Protein AF-A0A098R1B0-F1 (afdb_monomer)

Solvent-accessible surface area (backbone atoms only — not comparable to full-atom values): 20454 Å² total; per-residue (Å²): 141,87,74,76,68,66,63,55,57,56,54,53,56,57,60,60,58,73,46,72,82,73,67,65,95,72,74,84,66,54,70,60,39,31,25,30,42,32,34,64,26,93,40,43,32,35,37,43,64,43,78,45,51,77,66,55,51,52,47,37,64,74,31,40,67,59,41,31,53,52,48,62,72,42,50,93,74,38,44,79,34,52,50,70,36,68,42,71,72,42,69,28,25,52,51,33,24,33,40,44,33,35,37,54,47,84,87,47,95,26,28,41,40,37,42,33,56,42,64,44,73,50,49,80,40,75,43,83,42,64,51,82,60,47,76,67,51,79,54,96,70,40,40,49,66,36,70,68,35,59,41,73,63,82,81,66,73,86,75,64,68,34,57,60,65,63,65,69,72,38,80,82,49,52,71,48,75,45,56,90,59,57,80,46,34,43,38,38,41,97,92,47,76,44,78,54,52,77,88,75,44,89,52,65,84,37,52,27,49,48,47,40,46,34,37,47,41,33,58,94,60,29,37,35,39,34,43,26,23,97,36,53,46,36,65,24,25,27,44,36,40,30,34,28,53,53,57,73,93,52,100,75,79,71,68,34,58,32,32,36,40,40,56,32,72,54,59,45,42,62,22,33,34,30,51,37,48,42,64,74,41,102,86,35,62,68,71,55,49,76,48,66,67,97,76,69,72,80,68,84,58,58,90,84,43,56,88,42,57,43,82,38,41,38,34,12,28,36,58,38,33,40,24,32,41,34,42,33,65,63,43,46,78,74,42,64,78,40,83,79,15,47,58,6,26,32,40,38,32,25,36,40,46,58,97,71,37,35,40,34,37,31,51,52,73,44,52,37,45,58,49,61,60,56,41,112

Radius of gyration: 25.14 Å; Cα contacts (8 Å, |Δi|>4): 801; chains: 1; bounding box: 82×40×67 Å

Organism: NCBI:txid1480694

pLDDT: mean 76.35, std 18.89, range [26.97, 95.56]

Secondary structure (DSSP, 8-state):
---SHHHHHHHHHHHHHTTTTT---S----EEEEEEEEE-SSS-EEEEEEE--HHHHHHHHH-HHHHHHHHHHHGGGPEEE-TT-EEEEEEEESS-EEEEEEE--TTSSSBPEEEEEE-TT-TT-EEEES-GGGGT--STT--EE-----B-PSSPPPP-SS-HHHHHH-TTSEEEEPPSS-SEEEEEETTEEEEE-TTT-SSTTSTT-SEEEEEEEE-SSEEEEEEEESS---TTEEEEEEEESS--SSSS----SEEEEEE-SSSEEEEEEEEGGGGTSTT-S-GGGG---TT-PPP---TT-TTSPEEEEEEEE-SSEEEEEEEHHHHHHTTTTSGGGGG-EEEEEEEEEETTEEEEEEEEEEEHHHHHHTT-

Structure (mmCIF, N/CA/C/O backbone):
data_AF-A0A098R1B0-F1
#
_entry.id   AF-A0A098R1B0-F1
#
loop_
_atom_site.group_PDB
_atom_site.id
_atom_site.type_symbol
_atom_site.label_atom_id
_atom_site.label_alt_id
_atom_site.label_comp_id
_atom_site.label_asym_id
_atom_site.label_entity_id
_atom_site.label_seq_id
_atom_site.pdbx_PDB_ins_code
_atom_site.Cartn_x
_atom_site.Cartn_y
_atom_site.Cartn_z
_atom_site.occupancy
_atom_site.B_iso_or_equiv
_atom_site.auth_seq_id
_atom_site.auth_comp_id
_atom_site.auth_asym_id
_atom_site.auth_atom_id
_atom_site.pdbx_PDB_model_num
ATOM 1 N N . MET A 1 1 ? 53.589 -7.990 -0.035 1.00 46.50 1 MET A N 1
ATOM 2 C CA . MET A 1 1 ? 52.518 -8.996 0.117 1.00 46.50 1 MET A CA 1
ATOM 3 C C . MET A 1 1 ? 51.223 -8.213 0.281 1.00 46.50 1 MET A C 1
ATOM 5 O O . MET A 1 1 ? 50.800 -7.973 1.396 1.00 46.50 1 MET A O 1
ATOM 9 N N . ASP A 1 2 ? 50.854 -7.403 -0.709 1.00 48.25 2 ASP A N 1
ATOM 10 C CA . ASP A 1 2 ? 50.193 -7.719 -1.998 1.00 48.25 2 ASP A CA 1
ATOM 11 C C . ASP A 1 2 ? 48.686 -7.967 -1.861 1.00 48.25 2 ASP A C 1
ATOM 13 O O . ASP A 1 2 ? 48.189 -9.030 -2.199 1.00 48.25 2 ASP A O 1
ATOM 17 N N . ASP A 1 3 ? 47.969 -6.927 -1.419 1.00 48.44 3 ASP A N 1
ATOM 18 C CA . ASP A 1 3 ? 46.499 -6.840 -1.478 1.00 48.44 3 ASP A CA 1
ATOM 19 C C . ASP A 1 3 ? 45.990 -5.597 -2.246 1.00 48.44 3 ASP A C 1
ATOM 21 O O . ASP A 1 3 ? 44.791 -5.348 -2.345 1.00 48.44 3 ASP A O 1
ATOM 25 N N . SER A 1 4 ? 46.874 -4.809 -2.877 1.00 41.72 4 SER A N 1
ATOM 26 C CA . SER A 1 4 ? 46.466 -3.589 -3.606 1.00 41.72 4 SER A CA 1
ATOM 27 C C . SER A 1 4 ? 46.042 -3.827 -5.068 1.00 41.72 4 SER A C 1
ATOM 29 O O . SER A 1 4 ? 45.578 -2.902 -5.741 1.00 41.72 4 SER A O 1
ATOM 31 N N . ASN A 1 5 ? 46.138 -5.068 -5.563 1.00 48.34 5 ASN A N 1
ATOM 32 C CA . ASN A 1 5 ? 45.816 -5.424 -6.952 1.00 48.34 5 ASN A CA 1
ATOM 33 C C . ASN A 1 5 ? 44.354 -5.863 -7.171 1.00 48.34 5 ASN A C 1
ATOM 35 O O . ASN A 1 5 ? 43.869 -5.813 -8.303 1.00 48.34 5 ASN A O 1
ATOM 39 N N . GLY A 1 6 ? 43.619 -6.239 -6.116 1.00 43.69 6 GLY A N 1
ATOM 40 C CA . GLY A 1 6 ? 42.220 -6.678 -6.232 1.00 43.69 6 GLY A CA 1
ATOM 41 C C . GLY A 1 6 ? 41.233 -5.534 -6.494 1.00 43.69 6 GLY A C 1
ATOM 42 O O . GLY A 1 6 ? 40.312 -5.663 -7.301 1.00 43.69 6 GLY A O 1
ATOM 43 N N . MET A 1 7 ? 41.463 -4.375 -5.872 1.00 40.09 7 MET A N 1
ATOM 44 C CA . MET A 1 7 ? 40.545 -3.230 -5.931 1.00 40.09 7 MET A CA 1
ATOM 45 C C . MET A 1 7 ? 40.682 -2.424 -7.235 1.00 40.09 7 MET A C 1
ATOM 47 O O . MET A 1 7 ? 39.690 -1.918 -7.760 1.00 40.09 7 MET A O 1
ATOM 51 N N . LYS A 1 8 ? 41.879 -2.396 -7.843 1.00 41.94 8 LYS A N 1
ATOM 52 C CA . LYS A 1 8 ? 42.108 -1.744 -9.147 1.00 41.94 8 LYS A CA 1
ATOM 53 C C . LYS A 1 8 ? 41.456 -2.485 -10.321 1.00 41.94 8 LYS A C 1
ATOM 55 O O . LYS A 1 8 ? 40.978 -1.831 -11.242 1.00 41.94 8 LYS A O 1
ATOM 60 N N . ARG A 1 9 ? 41.347 -3.821 -10.273 1.00 46.09 9 ARG A N 1
ATOM 61 C CA . ARG A 1 9 ? 40.687 -4.610 -11.337 1.00 46.09 9 ARG A CA 1
ATOM 62 C C . ARG A 1 9 ? 39.160 -4.474 -11.350 1.00 46.09 9 ARG A C 1
ATOM 64 O O . ARG A 1 9 ? 38.565 -4.524 -12.425 1.00 46.09 9 ARG A O 1
ATOM 71 N N . ARG A 1 10 ? 38.527 -4.254 -10.189 1.00 46.12 10 ARG A N 1
ATOM 72 C CA . ARG A 1 10 ? 37.074 -4.009 -10.110 1.00 46.12 10 ARG A CA 1
ATOM 73 C C . ARG A 1 10 ? 36.692 -2.597 -10.563 1.00 46.12 10 ARG A C 1
ATOM 75 O O . ARG A 1 10 ? 35.727 -2.464 -11.305 1.00 46.12 10 ARG A O 1
ATOM 82 N N . LEU A 1 11 ? 37.493 -1.575 -10.241 1.00 41.06 11 LEU A N 1
ATOM 83 C CA . LEU A 1 11 ? 37.282 -0.221 -10.777 1.00 41.06 11 LEU A CA 1
ATOM 84 C C . LEU A 1 11 ? 37.583 -0.114 -12.281 1.00 41.06 11 LEU A C 1
ATOM 86 O O . LEU A 1 11 ? 36.863 0.576 -12.994 1.00 41.06 11 LEU A O 1
ATOM 90 N N . GLN A 1 12 ? 38.584 -0.835 -12.799 1.00 43.34 12 GLN A N 1
ATOM 91 C CA . GLN A 1 12 ? 38.848 -0.845 -14.243 1.00 43.34 12 GLN A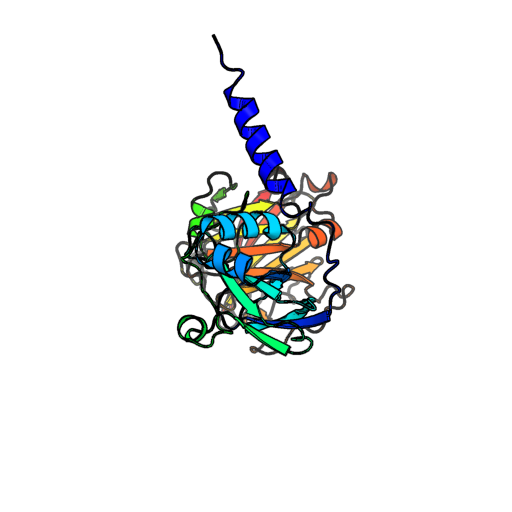 CA 1
ATOM 92 C C . GLN A 1 12 ? 37.757 -1.557 -15.054 1.00 43.34 12 GLN A C 1
ATOM 94 O O . GLN A 1 12 ? 37.503 -1.137 -16.175 1.00 43.34 12 GLN A O 1
ATOM 99 N N . SER A 1 13 ? 37.072 -2.567 -14.502 1.00 43.34 13 SER A N 1
ATOM 100 C CA . SER A 1 13 ? 35.957 -3.232 -15.204 1.00 43.34 13 SER A CA 1
ATOM 101 C C . SER A 1 13 ? 34.675 -2.387 -15.225 1.00 43.34 13 SER A C 1
ATOM 103 O O . SER A 1 13 ? 33.940 -2.435 -16.206 1.00 43.34 13 SER A O 1
ATOM 105 N N . LEU A 1 14 ? 34.437 -1.560 -14.200 1.00 38.31 14 LEU A N 1
ATOM 106 C CA . LEU A 1 14 ? 33.304 -0.625 -14.157 1.00 38.31 14 LEU A CA 1
ATOM 107 C C . LEU A 1 14 ? 33.510 0.598 -15.069 1.00 38.31 14 LEU A C 1
ATOM 109 O O . LEU A 1 14 ? 32.567 1.039 -15.718 1.00 38.31 14 LEU A O 1
ATOM 113 N N . CYS A 1 15 ? 34.741 1.100 -15.208 1.00 37.06 15 CYS A N 1
ATOM 114 C CA . CYS A 1 15 ? 35.025 2.209 -16.127 1.00 37.06 15 CYS A CA 1
ATOM 115 C C . CYS A 1 15 ? 35.141 1.790 -17.605 1.00 37.06 15 CYS A C 1
ATOM 117 O O . CYS A 1 15 ? 35.000 2.648 -18.471 1.00 37.06 15 CYS A O 1
ATOM 119 N N . PHE A 1 16 ? 35.383 0.510 -17.919 1.00 41.00 16 PHE A N 1
ATOM 120 C CA . PHE A 1 16 ? 35.492 0.058 -19.317 1.00 41.00 16 PHE A CA 1
ATOM 121 C C . PHE A 1 16 ? 34.144 -0.266 -19.977 1.00 41.00 16 PHE A C 1
ATOM 123 O O . PHE A 1 16 ? 34.053 -0.203 -21.199 1.00 41.00 16 PHE A O 1
ATOM 130 N N . PHE A 1 17 ? 33.098 -0.577 -19.202 1.00 43.22 17 PHE A N 1
ATOM 131 C CA . PHE A 1 17 ? 31.771 -0.882 -19.755 1.00 43.22 17 PHE A CA 1
ATOM 132 C C . PHE A 1 17 ? 30.839 0.336 -19.817 1.00 43.22 17 PHE A C 1
ATOM 134 O O . PHE A 1 17 ? 30.117 0.483 -20.798 1.00 43.22 17 PHE A O 1
ATOM 141 N N . GLY A 1 18 ? 30.939 1.274 -18.866 1.00 37.72 18 GLY A N 1
ATOM 142 C CA . GLY A 1 18 ? 30.159 2.524 -18.887 1.00 37.72 18 GLY A CA 1
ATOM 143 C C . GLY A 1 18 ? 30.570 3.527 -19.975 1.00 37.72 18 GLY A C 1
ATOM 144 O O . GLY A 1 18 ? 29.926 4.558 -20.140 1.00 37.72 18 GLY A O 1
ATOM 145 N N . LEU A 1 19 ? 31.639 3.248 -20.729 1.00 39.84 19 LEU A N 1
ATOM 146 C CA . LEU A 1 19 ? 32.143 4.140 -21.779 1.00 39.84 19 LEU A CA 1
ATOM 147 C C . LEU A 1 19 ? 31.880 3.634 -23.205 1.00 39.84 19 LEU A C 1
ATOM 149 O O . LEU A 1 19 ? 32.156 4.356 -24.159 1.00 39.84 19 LEU A O 1
ATOM 153 N N . LEU A 1 20 ? 31.325 2.428 -23.371 1.00 42.78 20 LEU A N 1
ATOM 154 C CA . LEU A 1 20 ? 31.113 1.827 -24.694 1.00 42.78 20 LEU A CA 1
ATOM 155 C C . LEU A 1 20 ? 29.724 2.107 -25.296 1.00 42.78 20 LEU A C 1
ATOM 157 O O . LEU A 1 20 ? 2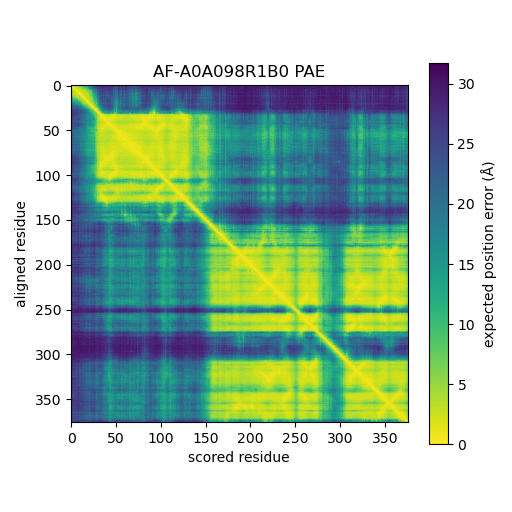9.536 1.871 -26.483 1.00 42.78 20 LEU A O 1
ATOM 161 N N . LEU A 1 21 ? 28.801 2.701 -24.531 1.00 46.59 21 LEU A N 1
ATOM 162 C CA . LEU A 1 21 ? 27.524 3.236 -25.039 1.00 46.59 21 LEU A CA 1
ATOM 163 C C . LEU A 1 21 ? 27.505 4.769 -25.184 1.00 46.59 21 LEU A C 1
ATOM 165 O O . LEU A 1 21 ? 26.614 5.310 -25.828 1.00 46.59 21 LEU A O 1
ATOM 169 N N . LEU A 1 22 ? 28.512 5.478 -24.657 1.00 47.31 22 LEU A N 1
ATOM 170 C CA . LEU A 1 22 ? 28.617 6.945 -24.755 1.00 47.31 22 LEU A CA 1
ATOM 171 C C . LEU A 1 22 ? 29.672 7.432 -25.765 1.00 47.31 22 LEU A C 1
ATOM 173 O O . LEU A 1 22 ? 29.764 8.630 -26.023 1.00 47.31 22 LEU A O 1
ATOM 177 N N . ALA A 1 23 ? 30.458 6.528 -26.360 1.00 43.44 23 ALA A N 1
ATOM 178 C CA . ALA A 1 23 ? 31.555 6.870 -27.271 1.00 43.44 23 ALA A CA 1
ATOM 179 C C . ALA A 1 23 ? 31.327 6.426 -28.729 1.00 43.44 23 ALA A C 1
ATOM 181 O O . ALA A 1 23 ? 32.288 6.136 -29.441 1.00 43.44 23 ALA A O 1
ATOM 182 N N . ALA A 1 24 ? 30.078 6.427 -29.202 1.00 46.31 24 ALA A N 1
ATOM 183 C CA . ALA A 1 24 ? 29.787 6.539 -30.631 1.00 46.31 24 ALA A CA 1
ATOM 184 C C . ALA A 1 24 ? 29.431 8.007 -30.953 1.00 46.31 24 ALA A C 1
ATOM 186 O O . ALA A 1 24 ? 28.281 8.416 -30.798 1.00 46.31 24 ALA A O 1
ATOM 187 N N . PRO A 1 25 ? 30.399 8.846 -31.372 1.00 40.12 25 PRO A N 1
ATOM 188 C CA . PRO A 1 25 ? 30.125 10.189 -31.860 1.00 40.12 25 PRO A CA 1
ATOM 189 C C . PRO A 1 25 ? 29.554 10.080 -33.279 1.00 40.12 25 PRO A C 1
ATOM 191 O O . PRO A 1 25 ? 30.261 10.210 -34.274 1.00 40.12 25 PRO A O 1
ATOM 194 N N . GLY A 1 26 ? 28.265 9.783 -33.377 1.00 41.94 26 GLY A N 1
ATOM 195 C CA . GLY A 1 26 ? 27.554 9.717 -34.645 1.00 41.94 26 GLY A CA 1
ATOM 196 C C . GLY A 1 26 ? 26.181 9.111 -34.431 1.00 41.94 26 GLY A C 1
ATOM 197 O O . GLY A 1 26 ? 26.096 7.979 -33.983 1.00 41.94 26 GLY A O 1
ATOM 198 N N . LEU A 1 27 ? 25.138 9.860 -34.798 1.00 41.75 27 LEU A N 1
ATOM 199 C CA . LEU A 1 27 ? 23.713 9.565 -34.597 1.00 41.75 27 LEU A CA 1
ATOM 200 C C . LEU A 1 27 ? 23.184 10.049 -33.239 1.00 41.75 27 LEU A C 1
ATOM 202 O O . LEU A 1 27 ? 22.843 9.276 -32.351 1.00 41.75 27 LEU A O 1
ATOM 206 N N . PHE A 1 28 ? 22.950 11.362 -33.144 1.00 45.38 28 PHE A N 1
ATOM 207 C CA . PHE A 1 28 ? 21.687 11.791 -32.547 1.00 45.38 28 PHE A CA 1
ATOM 208 C C . PHE A 1 28 ? 20.595 11.097 -33.361 1.00 45.38 28 PHE A C 1
ATOM 210 O O . PHE A 1 28 ? 20.233 11.570 -34.439 1.00 45.38 28 PHE A O 1
ATOM 217 N N . SER A 1 29 ? 20.147 9.927 -32.910 1.00 51.09 29 SER A N 1
ATOM 218 C CA . SER A 1 29 ? 18.922 9.334 -33.415 1.00 51.09 29 SER A CA 1
ATOM 219 C C . SER A 1 29 ? 17.826 10.322 -33.047 1.00 51.09 29 SER A C 1
ATOM 221 O O . SER A 1 29 ? 17.383 10.376 -31.900 1.00 51.09 29 SER A O 1
ATOM 223 N N . GLN A 1 30 ? 17.506 11.226 -33.977 1.00 60.16 30 GLN A N 1
ATOM 224 C CA . GLN A 1 30 ? 16.446 12.197 -33.769 1.00 60.16 30 GLN A CA 1
ATOM 225 C C . GLN A 1 30 ? 15.197 11.391 -33.437 1.00 60.16 30 GLN A C 1
ATOM 227 O O . GLN A 1 30 ? 14.875 10.440 -34.158 1.00 60.16 30 GLN A O 1
ATOM 232 N N . ALA A 1 31 ? 14.547 11.734 -32.324 1.00 64.06 31 ALA A N 1
ATOM 233 C CA . ALA A 1 31 ? 13.262 11.158 -31.976 1.00 64.06 31 ALA A CA 1
ATOM 234 C C . ALA A 1 31 ? 12.345 11.320 -33.198 1.00 64.06 31 ALA A C 1
ATOM 236 O O . ALA A 1 31 ? 12.050 12.438 -33.620 1.00 64.06 31 ALA A O 1
ATOM 237 N N . GLY A 1 32 ? 11.978 10.197 -33.817 1.00 68.19 32 GLY A N 1
ATOM 238 C CA . GLY A 1 32 ? 11.173 10.160 -35.037 1.00 68.19 32 GLY A CA 1
ATOM 239 C C . GLY A 1 32 ? 9.688 10.403 -34.763 1.00 68.19 32 GLY A C 1
ATOM 240 O O . GLY A 1 32 ? 8.914 10.619 -35.690 1.00 68.19 32 GLY A O 1
ATOM 241 N N . GLY A 1 33 ? 9.296 10.377 -33.490 1.00 89.06 33 GLY A N 1
ATOM 242 C CA . GLY A 1 33 ? 7.937 10.561 -32.999 1.00 89.06 33 GLY A CA 1
ATOM 243 C C . GLY A 1 33 ? 7.746 9.780 -31.705 1.00 89.06 33 GLY A C 1
ATOM 244 O O . GLY A 1 33 ? 8.722 9.415 -31.047 1.00 89.06 33 GLY A O 1
ATOM 245 N N . THR A 1 34 ? 6.502 9.466 -31.363 1.00 94.00 34 THR A N 1
ATOM 246 C CA . THR A 1 34 ? 6.176 8.666 -30.180 1.00 94.00 34 THR A CA 1
ATOM 247 C C . THR A 1 34 ? 5.393 7.408 -30.530 1.00 94.00 34 THR A C 1
ATOM 249 O O . THR A 1 34 ? 4.745 7.337 -31.572 1.00 94.00 34 THR A O 1
ATOM 252 N N . ILE A 1 35 ? 5.440 6.410 -29.654 1.00 94.19 35 ILE A N 1
ATOM 253 C CA . ILE A 1 35 ? 4.622 5.196 -29.706 1.00 94.19 35 ILE A CA 1
ATOM 254 C C . ILE A 1 35 ? 3.745 5.101 -28.457 1.00 94.19 35 ILE A C 1
ATOM 256 O O . ILE A 1 35 ? 3.949 5.805 -27.468 1.00 94.19 35 ILE A O 1
ATOM 260 N N . THR A 1 36 ? 2.757 4.215 -28.508 1.00 93.50 36 THR A N 1
ATOM 261 C CA . THR A 1 36 ? 1.987 3.800 -27.330 1.00 93.50 36 THR A CA 1
ATOM 262 C C . THR A 1 36 ? 2.319 2.353 -27.004 1.00 93.50 36 THR A C 1
ATOM 264 O O . THR A 1 36 ? 2.363 1.515 -27.903 1.00 93.50 36 THR A O 1
ATOM 267 N N . VAL A 1 37 ? 2.526 2.038 -25.729 1.00 93.56 37 VAL A N 1
ATOM 268 C CA . VAL A 1 37 ? 2.683 0.656 -25.261 1.00 93.56 37 VAL A CA 1
ATOM 269 C C . VAL A 1 37 ? 1.486 0.287 -24.399 1.00 93.56 37 VAL A C 1
ATOM 271 O O . VAL A 1 37 ? 1.075 1.068 -23.550 1.00 93.56 37 VAL A O 1
ATOM 274 N N . GLN A 1 38 ? 0.908 -0.889 -24.622 1.00 91.62 38 GLN A N 1
ATOM 275 C CA . GLN A 1 38 ? -0.224 -1.408 -23.863 1.00 91.62 38 GLN A CA 1
ATOM 276 C C . GLN A 1 38 ? 0.192 -2.652 -23.083 1.00 91.62 38 GLN A C 1
ATOM 278 O O . GLN A 1 38 ? 0.750 -3.588 -23.655 1.00 91.62 38 GLN A O 1
ATOM 283 N N . ASN A 1 39 ? -0.109 -2.668 -21.787 1.00 89.88 39 ASN A N 1
ATOM 284 C CA . ASN A 1 39 ? 0.162 -3.789 -20.902 1.00 89.88 39 ASN A CA 1
ATOM 285 C C . ASN A 1 39 ? -1.079 -4.684 -20.822 1.00 89.88 39 ASN A C 1
ATOM 287 O O . ASN A 1 39 ? -2.063 -4.338 -20.172 1.00 89.88 39 ASN A O 1
ATOM 291 N N . PHE A 1 40 ? -1.028 -5.835 -21.488 1.00 87.75 40 PHE A N 1
ATOM 292 C CA . PHE A 1 40 ? -2.074 -6.858 -21.425 1.00 87.75 40 PHE A CA 1
ATOM 293 C C . PHE A 1 40 ? -1.854 -7.888 -20.314 1.00 87.75 40 PHE A C 1
ATOM 295 O O . PHE A 1 40 ? -2.721 -8.738 -20.109 1.00 87.75 40 PHE A O 1
ATOM 302 N N . SER A 1 41 ? -0.727 -7.827 -19.603 1.00 84.06 41 SER A N 1
ATOM 303 C CA . SER A 1 41 ? -0.491 -8.705 -18.460 1.00 84.06 41 SER A CA 1
ATOM 304 C C . SER A 1 41 ? -1.317 -8.280 -17.244 1.00 84.06 41 SER A C 1
ATOM 306 O O . SER A 1 41 ? -1.814 -7.153 -17.150 1.00 84.06 41 SER A O 1
ATOM 308 N N . ASP A 1 42 ? -1.438 -9.193 -16.285 1.00 80.00 42 ASP A N 1
ATOM 309 C CA . ASP A 1 42 ? -2.005 -8.942 -14.962 1.00 80.00 42 ASP A CA 1
ATOM 310 C C . ASP A 1 42 ? -0.971 -8.381 -13.966 1.00 80.00 42 ASP A C 1
ATOM 312 O O . ASP A 1 42 ? -1.285 -8.193 -12.789 1.00 80.00 42 ASP A O 1
ATOM 316 N N . VAL A 1 43 ? 0.248 -8.074 -14.430 1.00 78.62 43 VAL A N 1
ATOM 317 C CA . VAL A 1 43 ? 1.344 -7.546 -13.612 1.00 78.62 43 VAL A CA 1
ATOM 318 C C . VAL A 1 43 ? 1.753 -6.140 -14.042 1.00 78.62 43 VAL A C 1
ATOM 320 O O . VAL A 1 43 ? 1.570 -5.718 -15.181 1.00 78.62 43 VAL A O 1
ATOM 323 N N . LEU A 1 44 ? 2.299 -5.377 -13.098 1.00 80.62 44 LEU A N 1
ATOM 324 C CA . LEU A 1 44 ? 2.920 -4.083 -13.375 1.00 80.62 44 LEU A CA 1
ATOM 325 C C . LEU A 1 44 ? 4.109 -4.287 -14.328 1.00 80.62 44 LEU A C 1
ATOM 327 O O . LEU A 1 44 ? 4.870 -5.242 -14.156 1.00 80.62 44 LEU A O 1
ATOM 331 N N . MET A 1 45 ? 4.314 -3.392 -15.293 1.00 89.19 45 MET A N 1
ATOM 332 C CA . MET A 1 45 ? 5.560 -3.378 -16.064 1.00 89.19 45 MET A CA 1
ATOM 333 C C . MET A 1 45 ? 6.303 -2.054 -15.902 1.00 89.19 45 MET A C 1
ATOM 335 O O . MET A 1 45 ? 5.692 -0.997 -15.746 1.00 89.19 45 MET A O 1
ATOM 339 N N . TYR A 1 46 ? 7.628 -2.130 -15.976 1.00 89.44 46 TYR A N 1
ATOM 340 C CA . TYR A 1 46 ? 8.500 -0.976 -16.179 1.00 89.44 46 TYR A CA 1
ATOM 341 C C . TYR A 1 46 ? 8.969 -1.011 -17.619 1.00 89.44 46 TYR A C 1
ATOM 343 O O . TYR A 1 46 ? 9.463 -2.045 -18.059 1.00 89.44 46 TYR A O 1
ATOM 351 N N . VAL A 1 47 ? 8.791 0.075 -18.359 1.00 94.06 47 VAL A N 1
ATOM 352 C CA . VAL A 1 47 ? 9.032 0.124 -19.799 1.00 94.06 47 VAL A CA 1
ATOM 353 C C . VAL A 1 47 ? 9.929 1.304 -20.132 1.00 94.06 47 VAL A C 1
ATOM 355 O O . VAL A 1 47 ? 9.777 2.397 -19.597 1.00 94.06 47 VAL A O 1
ATOM 358 N N . THR A 1 48 ? 10.867 1.086 -21.044 1.00 95.56 48 THR A N 1
ATOM 359 C CA . THR A 1 48 ? 11.624 2.159 -21.687 1.00 95.56 48 THR A CA 1
ATOM 360 C C . THR A 1 48 ? 11.869 1.825 -23.154 1.00 95.56 48 THR A C 1
ATOM 362 O O . THR A 1 48 ? 11.695 0.681 -23.590 1.00 95.56 48 THR A O 1
ATOM 365 N N . THR A 1 49 ? 12.262 2.834 -23.923 1.00 95.12 49 THR A N 1
ATOM 366 C CA . THR A 1 49 ? 12.560 2.722 -25.351 1.00 95.12 49 THR A CA 1
ATOM 367 C C . THR A 1 49 ? 13.971 3.194 -25.642 1.00 95.12 49 THR A C 1
ATOM 369 O O . THR A 1 49 ? 14.365 4.265 -25.184 1.00 95.12 49 THR A O 1
ATOM 372 N N . LEU A 1 50 ? 14.711 2.442 -26.452 1.00 94.88 50 LEU A N 1
ATOM 373 C CA . LEU A 1 50 ? 16.107 2.739 -26.776 1.00 94.88 50 LEU A CA 1
ATOM 374 C C . LEU A 1 50 ? 16.339 2.641 -28.287 1.00 94.88 50 LEU A C 1
ATOM 376 O O . LEU A 1 50 ? 15.775 1.744 -28.918 1.00 94.88 50 LEU A O 1
ATOM 380 N N . PRO A 1 51 ? 17.176 3.504 -28.884 1.00 93.56 51 PRO A N 1
ATOM 381 C CA . PRO A 1 51 ? 17.651 3.272 -30.238 1.00 93.56 51 PRO A CA 1
ATOM 382 C C . PRO A 1 51 ? 18.625 2.092 -30.207 1.00 93.56 51 PRO A C 1
ATOM 384 O O . PRO A 1 51 ? 19.552 2.082 -29.399 1.00 93.56 51 PRO A O 1
ATOM 387 N N . VAL A 1 52 ? 18.424 1.101 -31.072 1.00 91.75 52 VAL A N 1
ATOM 388 C CA . VAL A 1 52 ? 19.341 -0.042 -31.189 1.00 91.75 52 VAL A CA 1
ATOM 389 C C . VAL A 1 52 ? 19.509 -0.435 -32.645 1.00 91.75 52 VAL A C 1
ATOM 391 O O . VAL A 1 52 ? 18.622 -0.231 -33.462 1.00 91.75 52 VAL A O 1
ATOM 394 N N . THR A 1 53 ? 20.627 -1.062 -32.967 1.00 90.88 53 THR A N 1
ATOM 395 C CA . THR A 1 53 ? 20.823 -1.777 -34.227 1.00 90.88 53 THR A CA 1
ATOM 396 C C . THR A 1 53 ? 20.275 -3.204 -34.134 1.00 90.88 53 THR A C 1
ATOM 398 O O . THR A 1 53 ? 20.180 -3.796 -33.054 1.00 90.88 53 THR A O 1
ATOM 401 N N . ILE A 1 54 ? 19.994 -3.829 -35.284 1.00 86.62 54 ILE A N 1
ATOM 402 C CA . ILE A 1 54 ? 19.612 -5.254 -35.353 1.00 86.62 54 ILE A CA 1
ATOM 403 C C . ILE A 1 54 ? 20.669 -6.156 -34.685 1.00 86.62 54 ILE A C 1
ATOM 405 O O . ILE A 1 54 ? 20.329 -7.172 -34.077 1.00 86.62 54 ILE A O 1
ATOM 409 N N . GLN A 1 55 ? 21.955 -5.803 -34.785 1.00 89.38 55 GLN A N 1
ATOM 410 C CA . GLN A 1 55 ? 23.039 -6.576 -34.176 1.00 89.38 55 GLN A CA 1
ATOM 411 C C . GLN A 1 55 ? 23.008 -6.493 -32.643 1.00 89.38 55 GLN A C 1
ATOM 413 O O . GLN A 1 55 ? 23.123 -7.529 -31.990 1.00 89.38 55 GLN A O 1
ATOM 418 N N . GLU A 1 56 ? 22.803 -5.303 -32.075 1.00 89.94 56 GLU A N 1
ATOM 419 C CA . GLU A 1 56 ? 22.667 -5.114 -30.623 1.00 89.94 56 GLU A CA 1
ATOM 420 C C . GLU A 1 56 ? 21.433 -5.829 -30.076 1.00 89.94 56 GLU A C 1
ATOM 422 O O . GLU A 1 56 ? 21.516 -6.491 -29.045 1.00 89.94 56 GLU A O 1
ATOM 427 N N . PHE A 1 57 ? 20.306 -5.778 -30.792 1.00 88.69 57 PHE A N 1
ATOM 428 C CA . PHE A 1 57 ? 19.111 -6.530 -30.415 1.00 88.69 57 PHE A CA 1
ATOM 429 C C . PHE A 1 57 ? 19.367 -8.042 -30.373 1.00 88.69 57 PHE A C 1
ATOM 431 O O . PHE A 1 57 ? 19.022 -8.699 -29.392 1.00 88.69 57 PHE A O 1
ATOM 438 N N . ARG A 1 58 ? 20.023 -8.600 -31.400 1.00 86.31 58 ARG A N 1
ATOM 439 C CA . ARG A 1 58 ? 20.403 -10.025 -31.423 1.00 86.31 58 ARG A CA 1
ATOM 440 C C . ARG A 1 58 ? 21.359 -10.388 -30.293 1.00 86.31 58 ARG A C 1
ATOM 442 O O . ARG A 1 58 ? 21.271 -11.482 -29.739 1.00 86.31 58 ARG A O 1
ATOM 449 N N . GLU A 1 59 ? 22.277 -9.494 -29.949 1.00 88.38 59 GLU A N 1
ATOM 450 C CA . GLU A 1 59 ? 23.181 -9.697 -28.821 1.00 88.38 59 GLU A CA 1
ATOM 451 C C . GLU A 1 59 ? 22.418 -9.704 -27.495 1.00 88.38 59 GLU A C 1
ATOM 453 O O . GLU A 1 59 ? 22.635 -10.596 -26.682 1.00 88.38 59 GLU A O 1
ATOM 458 N N . LEU A 1 60 ? 21.476 -8.777 -27.299 1.00 86.94 60 LEU A N 1
ATOM 459 C CA . LEU A 1 60 ? 20.603 -8.780 -26.127 1.00 86.94 60 LEU A CA 1
ATOM 460 C C . LEU A 1 60 ? 19.797 -10.075 -26.055 1.00 86.94 60 LEU A C 1
ATOM 462 O O . LEU A 1 60 ? 19.806 -10.693 -24.999 1.00 86.94 60 LEU A O 1
ATOM 466 N N . GLN A 1 61 ? 19.202 -10.524 -27.172 1.00 83.25 61 GLN A N 1
ATOM 467 C CA . GLN A 1 61 ? 18.439 -11.778 -27.283 1.00 83.25 61 GLN A CA 1
ATOM 468 C C . GLN A 1 61 ? 19.254 -13.040 -26.950 1.00 83.25 61 GLN A C 1
ATOM 470 O O . GLN A 1 61 ? 18.711 -14.024 -26.453 1.00 83.25 61 GLN A O 1
ATOM 475 N N . THR A 1 62 ? 20.552 -13.041 -27.249 1.00 84.69 62 THR A N 1
ATOM 476 C CA . THR A 1 62 ? 21.420 -14.218 -27.076 1.00 84.69 62 THR A CA 1
ATOM 477 C C . THR A 1 62 ? 22.284 -14.153 -25.820 1.00 84.69 62 THR A C 1
ATOM 479 O O . THR A 1 62 ? 22.826 -15.178 -25.406 1.00 84.69 62 THR A O 1
ATOM 482 N N . ASN A 1 63 ? 22.388 -12.984 -25.182 1.00 86.06 63 ASN A N 1
ATOM 483 C CA . ASN A 1 63 ? 23.141 -12.759 -23.954 1.00 86.06 63 ASN A CA 1
ATOM 484 C C . ASN A 1 63 ? 22.232 -12.184 -22.853 1.00 86.06 63 ASN A C 1
ATOM 486 O O . ASN A 1 63 ? 22.189 -10.968 -22.635 1.00 86.06 63 ASN A O 1
ATOM 490 N N . PRO A 1 64 ? 21.545 -13.061 -22.104 1.00 83.00 64 PRO A N 1
ATOM 491 C CA . PRO A 1 64 ? 20.570 -12.637 -21.111 1.00 83.00 64 PRO A CA 1
ATOM 492 C C . PRO A 1 64 ? 21.194 -11.811 -19.963 1.00 83.00 64 PRO A C 1
ATOM 494 O O . PRO A 1 64 ? 20.570 -10.884 -19.450 1.00 83.00 64 PRO A O 1
ATOM 497 N N . ALA A 1 65 ? 22.471 -12.053 -19.629 1.00 84.81 65 ALA A N 1
ATOM 498 C CA . ALA A 1 65 ? 23.215 -11.252 -18.653 1.00 84.81 65 ALA A CA 1
ATOM 499 C C . ALA A 1 65 ? 23.421 -9.800 -19.120 1.00 84.81 65 ALA A C 1
ATOM 501 O O . ALA A 1 65 ? 23.275 -8.880 -18.321 1.00 84.81 65 ALA A O 1
ATOM 502 N N . LYS A 1 66 ? 23.701 -9.583 -20.414 1.00 87.50 66 LYS A N 1
ATOM 503 C CA . LYS A 1 66 ? 23.830 -8.232 -20.983 1.00 87.50 66 LYS A CA 1
ATOM 504 C C . LYS A 1 66 ? 22.507 -7.471 -20.913 1.00 87.50 66 LYS A C 1
ATOM 506 O O . LYS A 1 66 ? 22.503 -6.296 -20.558 1.00 87.50 66 LYS A O 1
ATOM 511 N N . ALA A 1 67 ? 21.393 -8.143 -21.206 1.00 85.81 67 ALA A N 1
ATOM 512 C CA . ALA A 1 67 ? 20.067 -7.549 -21.076 1.00 85.81 67 ALA A CA 1
ATOM 513 C C . ALA A 1 67 ? 19.720 -7.201 -19.623 1.00 85.81 67 ALA A C 1
ATOM 515 O O . ALA A 1 67 ? 19.163 -6.136 -19.377 1.00 85.81 67 ALA A O 1
ATOM 516 N N . ALA A 1 68 ? 20.099 -8.052 -18.664 1.00 84.69 68 ALA A N 1
ATOM 517 C CA . ALA A 1 68 ? 19.920 -7.763 -17.245 1.00 84.69 68 ALA A CA 1
ATOM 518 C C . ALA A 1 68 ? 20.729 -6.551 -16.783 1.00 84.69 68 ALA A C 1
ATOM 520 O O . ALA A 1 68 ? 20.160 -5.657 -16.170 1.00 84.69 68 ALA A O 1
ATOM 521 N N . THR A 1 69 ? 22.015 -6.469 -17.137 1.00 87.38 69 THR A N 1
ATOM 522 C CA . THR A 1 69 ? 22.842 -5.295 -16.818 1.00 87.38 69 THR A CA 1
ATOM 523 C C . THR A 1 69 ? 22.272 -4.015 -17.430 1.00 87.38 69 THR A C 1
ATOM 525 O O . THR A 1 69 ? 22.191 -3.000 -16.745 1.00 87.38 69 THR A O 1
ATOM 528 N N . LEU A 1 70 ? 21.825 -4.066 -18.690 1.00 90.00 70 LEU A N 1
ATOM 529 C CA . LEU A 1 70 ? 21.208 -2.916 -19.354 1.00 90.00 70 LEU A CA 1
ATOM 530 C C . LEU A 1 70 ? 19.922 -2.470 -18.643 1.00 90.00 70 LEU A C 1
ATOM 532 O O . LEU A 1 70 ? 19.707 -1.284 -18.419 1.00 90.00 70 LEU A O 1
ATOM 536 N N . ALA A 1 71 ? 19.062 -3.415 -18.274 1.00 88.38 71 ALA A N 1
ATOM 537 C CA . ALA A 1 71 ? 17.829 -3.105 -17.569 1.00 88.38 71 ALA A CA 1
ATOM 538 C C . ALA A 1 71 ? 18.067 -2.623 -16.126 1.00 88.38 71 ALA A C 1
ATOM 540 O O . ALA A 1 71 ? 17.334 -1.753 -15.673 1.00 88.38 71 ALA A O 1
ATOM 541 N N . GLU A 1 72 ? 19.090 -3.119 -15.423 1.00 84.62 72 GLU A N 1
ATOM 542 C CA . GLU A 1 72 ? 19.515 -2.588 -14.117 1.00 84.62 72 GLU A CA 1
ATOM 543 C C . GLU A 1 72 ? 19.955 -1.125 -14.217 1.00 84.62 72 GLU A C 1
ATOM 545 O O . GLU A 1 72 ? 19.536 -0.297 -13.411 1.00 84.62 72 GLU A O 1
ATOM 550 N N . GLU A 1 73 ? 20.771 -0.802 -15.223 1.00 86.69 73 GLU A N 1
ATOM 551 C CA . GLU A 1 73 ? 21.265 0.555 -15.473 1.00 86.69 73 GLU A CA 1
ATOM 552 C C . GLU A 1 73 ? 20.128 1.528 -15.811 1.00 86.69 73 GLU A C 1
ATOM 554 O O . GLU A 1 73 ? 20.114 2.674 -15.353 1.00 86.69 73 GLU A O 1
ATOM 559 N N . LEU A 1 74 ? 19.152 1.063 -16.591 1.00 91.25 74 LEU A N 1
ATOM 560 C CA . LEU A 1 74 ? 18.039 1.883 -17.055 1.00 91.25 74 LEU A CA 1
ATOM 561 C C . LEU A 1 74 ? 16.845 1.908 -16.104 1.00 91.25 74 LEU A C 1
ATOM 563 O O . LEU A 1 74 ? 15.986 2.768 -16.280 1.00 91.25 74 LEU A O 1
ATOM 567 N N . PHE A 1 75 ? 16.785 1.026 -15.101 1.00 84.94 75 PHE A N 1
ATOM 568 C CA . PHE A 1 75 ? 15.644 0.902 -14.187 1.00 84.94 75 PHE A CA 1
ATOM 569 C C . PHE A 1 75 ? 15.150 2.245 -13.617 1.00 84.94 75 PHE A C 1
ATOM 571 O O . PHE A 1 75 ? 13.946 2.493 -13.692 1.00 84.94 75 PHE A O 1
ATOM 578 N N . PRO A 1 76 ? 16.020 3.164 -13.140 1.00 83.19 76 PRO A N 1
ATOM 579 C CA . PRO A 1 76 ? 15.580 4.457 -12.604 1.00 83.19 76 PRO A CA 1
ATOM 580 C C . PRO A 1 76 ? 14.918 5.390 -13.632 1.00 83.19 76 PRO A C 1
ATOM 582 O O . PRO A 1 76 ? 14.310 6.383 -13.251 1.00 83.19 76 PRO A O 1
ATOM 585 N N . GLN A 1 77 ? 15.080 5.108 -14.927 1.00 86.56 77 GLN A N 1
ATOM 586 C CA . GLN A 1 77 ? 14.552 5.895 -16.046 1.00 86.56 77 GLN A CA 1
ATOM 587 C C . GLN A 1 77 ? 13.339 5.223 -16.705 1.00 86.56 77 GLN A C 1
ATOM 589 O O . GLN A 1 77 ? 12.777 5.772 -17.652 1.00 86.56 77 GLN A O 1
ATOM 594 N N . MET A 1 78 ? 12.963 4.017 -16.267 1.00 92.06 78 MET A N 1
ATOM 595 C CA . MET A 1 78 ? 11.829 3.301 -16.840 1.00 92.06 78 MET A CA 1
ATOM 596 C C . MET A 1 78 ? 10.513 3.886 -16.335 1.00 92.06 78 MET A C 1
ATOM 598 O O . MET A 1 78 ? 10.344 4.188 -15.155 1.00 92.06 78 MET A O 1
ATOM 602 N N . GLU A 1 79 ? 9.546 3.982 -17.234 1.00 89.62 79 GLU A N 1
ATOM 603 C CA . GLU A 1 79 ? 8.198 4.423 -16.916 1.00 89.62 79 GLU A CA 1
ATOM 604 C C . GLU A 1 79 ? 7.328 3.238 -16.498 1.00 89.62 79 GLU A C 1
ATOM 606 O O . GLU A 1 79 ? 7.525 2.103 -16.933 1.00 89.62 79 GLU A O 1
ATOM 611 N N . THR A 1 80 ? 6.348 3.491 -15.638 1.00 85.81 80 THR A N 1
ATOM 612 C CA . THR A 1 80 ? 5.489 2.440 -15.089 1.00 85.81 80 THR A CA 1
ATOM 613 C C . THR A 1 80 ? 4.185 2.332 -15.874 1.00 85.81 80 THR A C 1
ATOM 615 O O . THR A 1 80 ? 3.511 3.331 -16.113 1.00 85.81 80 THR A O 1
ATOM 618 N N . ILE A 1 81 ? 3.786 1.106 -16.215 1.00 84.25 81 ILE A N 1
ATOM 619 C CA . ILE A 1 81 ? 2.501 0.796 -16.848 1.00 84.25 81 ILE A CA 1
ATOM 620 C C . ILE A 1 81 ? 1.731 -0.231 -16.006 1.00 84.25 81 ILE A C 1
ATOM 622 O O . ILE A 1 81 ? 2.193 -1.346 -15.746 1.00 84.25 81 ILE A O 1
ATOM 626 N N . LEU A 1 82 ? 0.546 0.168 -15.541 1.00 77.12 82 LEU A N 1
ATOM 627 C CA . LEU A 1 82 ? -0.334 -0.663 -14.716 1.00 77.12 82 LEU A CA 1
ATOM 628 C C . LEU A 1 82 ? -0.925 -1.835 -15.530 1.00 77.12 82 LEU A C 1
ATOM 630 O O . LEU A 1 82 ? -1.018 -1.745 -16.758 1.00 77.12 82 LEU A O 1
ATOM 634 N N . PRO A 1 83 ? -1.353 -2.927 -14.872 1.00 82.25 83 PRO A N 1
ATOM 635 C CA . PRO A 1 83 ? -2.093 -4.002 -15.531 1.00 82.25 83 PRO A CA 1
ATOM 636 C C . PRO A 1 83 ? -3.312 -3.480 -16.301 1.00 82.25 83 PRO A C 1
ATOM 638 O O . PRO A 1 83 ? -4.104 -2.699 -15.769 1.00 82.25 83 PRO A O 1
ATOM 641 N N . GLY A 1 84 ? -3.474 -3.910 -17.553 1.00 77.81 84 GLY A N 1
ATOM 642 C CA . GLY A 1 84 ? -4.600 -3.527 -18.411 1.00 77.81 84 GLY A CA 1
ATOM 643 C C . GLY A 1 84 ? -4.602 -2.070 -18.895 1.00 77.81 84 GLY A C 1
ATOM 644 O O . GLY A 1 84 ? -5.560 -1.662 -19.556 1.00 77.81 84 GLY A O 1
ATOM 645 N N . SER A 1 85 ? -3.571 -1.276 -18.584 1.00 83.00 85 SER A N 1
ATOM 646 C CA . SER A 1 85 ? -3.465 0.120 -19.016 1.00 83.00 85 SER A CA 1
ATOM 647 C C . SER A 1 85 ? -2.544 0.294 -20.230 1.00 83.00 85 SER A C 1
ATOM 649 O O . SER A 1 85 ? -2.019 -0.667 -20.801 1.00 83.00 85 SER A O 1
ATOM 651 N N . TYR A 1 86 ? -2.381 1.542 -20.668 1.00 91.19 86 TYR A N 1
ATOM 652 C CA . TYR A 1 86 ? -1.451 1.927 -21.723 1.00 91.19 86 TYR A CA 1
ATOM 653 C C . TYR A 1 86 ? -0.604 3.120 -21.283 1.00 91.19 86 TYR A C 1
ATOM 655 O O . TYR A 1 86 ? -1.049 3.956 -20.497 1.00 91.19 86 TYR A O 1
ATOM 663 N N . LEU A 1 87 ? 0.611 3.192 -21.817 1.00 90.38 87 LEU A N 1
ATOM 664 C CA . LEU A 1 87 ? 1.540 4.297 -21.659 1.00 90.38 87 LEU A CA 1
ATOM 665 C C . LEU A 1 87 ? 1.712 4.987 -23.021 1.00 90.38 87 LEU A C 1
ATOM 667 O O . LEU A 1 87 ? 2.322 4.406 -23.929 1.00 90.38 87 LEU A O 1
ATOM 671 N N . PRO A 1 88 ? 1.119 6.179 -23.217 1.00 92.44 88 PRO A N 1
ATOM 672 C CA . PRO A 1 88 ? 1.287 6.938 -24.446 1.00 92.44 88 PRO A CA 1
ATOM 673 C C . PRO A 1 88 ? 2.621 7.691 -24.443 1.00 92.44 88 PRO A C 1
ATOM 675 O O . PRO A 1 88 ? 3.233 7.901 -23.403 1.00 92.44 88 PRO A O 1
ATOM 678 N N . ASN A 1 89 ? 3.011 8.196 -25.611 1.00 92.06 89 ASN A N 1
ATOM 679 C CA . ASN A 1 89 ? 4.114 9.145 -25.774 1.00 92.06 89 ASN A CA 1
ATOM 680 C C . ASN A 1 89 ? 5.525 8.617 -25.467 1.00 92.06 89 ASN A C 1
ATOM 682 O O . ASN A 1 89 ? 6.445 9.420 -25.320 1.00 92.06 89 ASN A O 1
ATOM 686 N N . LEU A 1 90 ? 5.726 7.298 -25.463 1.00 93.06 90 LEU A N 1
ATOM 687 C CA . LEU A 1 90 ? 7.070 6.734 -25.362 1.00 93.06 90 LEU A CA 1
ATOM 688 C C . LEU A 1 90 ? 7.900 7.125 -26.597 1.00 93.06 90 LEU A C 1
ATOM 690 O O . LEU A 1 90 ? 7.375 7.056 -27.716 1.00 93.06 90 LEU A O 1
ATOM 694 N N . PRO A 1 91 ? 9.171 7.532 -26.441 1.00 93.44 91 PRO A N 1
ATOM 695 C CA . PRO A 1 91 ? 10.016 7.899 -27.569 1.00 93.44 91 PRO A CA 1
ATOM 696 C C . PRO A 1 91 ? 10.127 6.784 -28.616 1.00 93.44 91 PRO A C 1
ATOM 698 O O . PRO A 1 91 ? 10.264 5.604 -28.308 1.00 93.44 91 PRO A O 1
ATOM 701 N N . SER A 1 92 ? 10.104 7.165 -29.889 1.00 92.12 92 SER A N 1
ATOM 702 C CA . SER A 1 92 ? 10.468 6.278 -30.994 1.00 92.12 92 SER A CA 1
ATOM 703 C C . SER A 1 92 ? 11.552 6.918 -31.835 1.00 92.12 92 SER A C 1
ATOM 705 O O . SER A 1 92 ? 11.641 8.144 -31.944 1.00 92.12 92 SER A O 1
ATOM 707 N N . PHE A 1 93 ? 12.388 6.084 -32.427 1.00 91.88 93 PHE A N 1
ATOM 708 C CA . PHE A 1 93 ? 13.586 6.518 -33.120 1.00 91.88 93 PHE A CA 1
ATOM 709 C C . PHE A 1 93 ? 13.424 6.380 -34.636 1.00 91.88 93 PHE A C 1
ATOM 711 O O . PHE A 1 93 ? 12.565 5.654 -35.138 1.00 91.88 93 PHE A O 1
ATOM 718 N N . THR A 1 94 ? 14.216 7.153 -35.380 1.00 87.19 94 THR A N 1
ATOM 719 C CA . THR A 1 94 ? 14.227 7.100 -36.853 1.00 87.19 94 THR A CA 1
ATOM 720 C C . THR A 1 94 ? 14.759 5.761 -37.370 1.00 87.19 94 THR A C 1
ATOM 722 O O . THR A 1 94 ? 14.250 5.255 -38.368 1.00 87.19 94 THR A O 1
ATOM 725 N N . GLY A 1 95 ? 15.740 5.183 -36.670 1.00 88.25 95 GLY A N 1
ATOM 726 C CA . GLY A 1 95 ? 16.157 3.786 -36.815 1.00 88.25 95 GLY A CA 1
ATOM 727 C C . GLY A 1 95 ? 15.297 2.822 -35.995 1.00 88.25 95 GLY A C 1
ATOM 728 O O . GLY A 1 95 ? 14.224 3.176 -35.506 1.00 88.25 95 GLY A O 1
ATOM 729 N N . GLU A 1 96 ? 15.764 1.591 -35.827 1.00 89.56 96 GLU A N 1
ATOM 730 C CA . GLU A 1 96 ? 15.073 0.593 -35.021 1.00 89.56 96 GLU A CA 1
ATOM 731 C C . GLU A 1 96 ? 14.994 1.023 -33.548 1.00 89.56 96 GLU A C 1
ATOM 733 O O . GLU A 1 96 ? 15.896 1.653 -32.987 1.00 89.56 96 GLU A O 1
ATOM 738 N N . THR A 1 97 ? 13.865 0.706 -32.917 1.00 92.00 97 THR A N 1
ATOM 739 C CA . THR A 1 97 ? 13.607 1.024 -31.511 1.00 92.00 97 THR A CA 1
ATOM 740 C C . THR A 1 97 ? 13.434 -0.270 -30.732 1.00 92.00 97 THR A C 1
ATOM 742 O O . THR A 1 97 ? 12.650 -1.134 -31.112 1.00 92.00 97 THR A O 1
ATOM 745 N N . LEU A 1 98 ? 14.148 -0.404 -29.622 1.00 93.06 98 LEU A N 1
ATOM 746 C CA . LEU A 1 98 ? 13.944 -1.460 -28.646 1.00 93.06 98 LEU A CA 1
ATOM 747 C C . LEU A 1 98 ? 12.949 -0.989 -27.596 1.00 93.06 98 LEU A C 1
ATOM 749 O O . LEU A 1 98 ? 13.220 -0.015 -26.904 1.00 93.06 98 LEU A O 1
ATOM 753 N N . ILE A 1 99 ? 11.852 -1.712 -27.423 1.00 93.50 99 ILE A N 1
ATOM 754 C CA . ILE A 1 99 ? 11.035 -1.658 -26.214 1.00 93.50 99 ILE A CA 1
ATOM 755 C C . ILE A 1 99 ? 11.632 -2.671 -25.237 1.00 93.50 99 ILE A C 1
ATOM 757 O O . ILE A 1 99 ? 11.632 -3.876 -25.504 1.00 93.50 99 ILE A O 1
ATOM 761 N N . LEU A 1 100 ? 12.151 -2.179 -24.118 1.00 92.94 100 LEU A N 1
ATOM 762 C CA . LEU A 1 100 ? 12.657 -2.984 -23.012 1.00 92.94 100 LEU A CA 1
ATOM 763 C C . LEU A 1 100 ? 11.644 -2.907 -21.873 1.00 92.94 100 LEU A C 1
ATOM 765 O O . LEU A 1 100 ? 11.339 -1.815 -21.396 1.00 92.94 100 LEU A O 1
ATOM 769 N N . ALA A 1 101 ? 11.126 -4.056 -21.448 1.00 91.50 101 ALA A N 1
ATOM 770 C CA . ALA A 1 101 ? 10.124 -4.142 -20.399 1.00 91.50 101 ALA A CA 1
ATOM 771 C C . ALA A 1 101 ? 10.532 -5.124 -19.298 1.00 91.50 101 ALA A C 1
ATOM 773 O O . ALA A 1 101 ? 11.000 -6.228 -19.575 1.00 91.50 101 ALA A O 1
ATOM 774 N N . LEU A 1 102 ? 10.319 -4.731 -18.045 1.00 89.12 102 LEU A N 1
ATOM 775 C CA . LEU A 1 102 ? 10.484 -5.574 -16.867 1.00 89.12 102 LEU A CA 1
ATOM 776 C C . LEU A 1 102 ? 9.121 -5.902 -16.286 1.00 89.12 102 LEU A C 1
ATOM 778 O O . LEU A 1 102 ? 8.380 -4.998 -15.900 1.00 89.12 102 LEU A O 1
ATOM 782 N N . GLN A 1 103 ? 8.806 -7.189 -16.198 1.00 86.06 103 GLN A N 1
ATOM 783 C CA . GLN A 1 103 ? 7.550 -7.653 -15.625 1.00 86.06 103 GLN A CA 1
ATOM 784 C C . GLN A 1 103 ? 7.703 -7.801 -14.113 1.00 86.06 103 GLN A C 1
ATOM 786 O O . GLN A 1 103 ? 8.547 -8.542 -13.612 1.00 86.06 103 GLN A O 1
ATOM 791 N N . ALA A 1 104 ? 6.898 -7.071 -13.354 1.00 75.12 104 ALA A N 1
ATOM 792 C CA . ALA A 1 104 ? 6.892 -7.112 -11.902 1.00 75.12 104 ALA A CA 1
ATOM 793 C C . ALA A 1 104 ? 6.079 -8.311 -11.393 1.00 75.12 104 ALA A C 1
ATOM 795 O O . ALA A 1 104 ? 5.072 -8.145 -10.707 1.00 75.12 104 ALA A O 1
ATOM 796 N N . GLU A 1 105 ? 6.508 -9.523 -11.735 1.00 73.25 105 GLU A N 1
ATOM 797 C CA . GLU A 1 105 ? 5.868 -10.732 -11.236 1.00 73.25 105 GLU A CA 1
ATOM 798 C C . GLU A 1 105 ? 6.135 -10.898 -9.750 1.00 73.25 105 GLU A C 1
ATOM 800 O O . GLU A 1 105 ? 7.263 -11.096 -9.305 1.00 73.25 105 GLU A O 1
ATOM 805 N N . SER A 1 106 ? 5.062 -10.915 -8.983 1.00 49.41 106 SER A N 1
ATOM 806 C CA . SER A 1 106 ? 5.141 -10.976 -7.537 1.00 49.41 106 SER A CA 1
ATOM 807 C C . SER A 1 106 ? 5.693 -12.341 -7.033 1.00 49.41 106 SER A C 1
ATOM 809 O O . SER A 1 106 ? 6.118 -12.488 -5.896 1.00 49.41 106 SER A O 1
ATOM 811 N N . ALA A 1 107 ? 5.752 -13.389 -7.876 1.00 48.69 107 ALA A N 1
ATOM 812 C CA . ALA A 1 107 ? 6.271 -14.727 -7.503 1.00 48.69 107 ALA A CA 1
ATOM 813 C C . ALA A 1 107 ? 7.740 -14.931 -7.795 1.00 48.69 107 ALA A C 1
ATOM 815 O O . ALA A 1 107 ? 8.325 -15.939 -7.387 1.00 48.69 107 ALA A O 1
ATOM 816 N N . SER A 1 108 ? 8.298 -14.038 -8.593 1.00 51.09 108 SER A N 1
ATOM 817 C CA . SER A 1 108 ? 9.612 -14.241 -9.134 1.00 51.09 108 SER A CA 1
ATOM 818 C C . SER A 1 108 ? 10.608 -13.536 -8.234 1.00 51.09 108 SER A C 1
ATOM 820 O O . SER A 1 108 ? 10.435 -12.381 -7.869 1.00 51.09 108 SER A O 1
ATOM 822 N N . ALA A 1 109 ? 11.708 -14.218 -7.918 1.00 52.81 109 ALA A N 1
ATOM 823 C CA . ALA A 1 109 ? 12.844 -13.645 -7.195 1.00 52.81 109 ALA A CA 1
ATOM 824 C C . ALA A 1 109 ? 13.621 -12.586 -8.023 1.00 52.81 109 ALA A C 1
ATOM 826 O O . ALA A 1 109 ? 14.832 -12.455 -7.860 1.00 52.81 109 ALA A O 1
ATOM 827 N N . GLY A 1 110 ? 12.954 -11.927 -8.970 1.00 66.44 110 GLY A N 1
ATOM 828 C CA . GLY A 1 110 ? 13.457 -10.898 -9.869 1.00 66.44 110 GLY A CA 1
ATOM 829 C C . GLY A 1 110 ? 12.580 -10.765 -11.116 1.00 66.44 110 GLY A C 1
ATOM 830 O O . GLY A 1 110 ? 11.689 -11.577 -11.356 1.00 66.44 110 GLY A O 1
ATOM 831 N N . TYR A 1 111 ? 12.845 -9.754 -11.929 1.00 72.81 111 TYR A N 1
ATOM 832 C CA . TYR A 1 111 ? 11.973 -9.353 -13.037 1.00 72.81 111 TYR A CA 1
ATOM 833 C C . TYR A 1 111 ? 12.260 -10.137 -14.316 1.00 72.81 111 TYR A C 1
ATOM 835 O O . TYR A 1 111 ? 13.397 -10.086 -14.793 1.00 72.81 111 TYR A O 1
ATOM 843 N N . PRO A 1 112 ? 11.278 -10.827 -14.923 1.00 82.25 112 PRO A N 1
ATOM 844 C CA . PRO A 1 112 ? 11.395 -11.255 -16.307 1.00 82.25 112 PRO A CA 1
ATOM 845 C C . PRO A 1 112 ? 11.581 -10.051 -17.231 1.00 82.25 112 PRO A C 1
ATOM 847 O O . PRO A 1 112 ? 10.863 -9.054 -17.131 1.00 82.25 112 PRO A O 1
ATOM 850 N N . ILE A 1 113 ? 12.544 -10.168 -18.141 1.00 84.25 113 ILE A N 1
ATOM 851 C CA . ILE A 1 113 ? 12.858 -9.147 -19.137 1.00 84.25 113 ILE A CA 1
ATOM 852 C C . ILE A 1 113 ? 12.174 -9.527 -20.446 1.00 84.25 113 ILE A C 1
ATOM 854 O O . ILE A 1 113 ? 12.373 -10.621 -20.972 1.00 84.25 113 ILE A O 1
ATOM 858 N N . SER A 1 114 ? 11.386 -8.610 -20.988 1.00 85.69 114 SER A N 1
ATOM 859 C CA . SER A 1 114 ? 10.813 -8.702 -22.328 1.00 85.69 114 SER A CA 1
ATOM 860 C C . SER A 1 114 ? 11.472 -7.659 -23.218 1.00 85.69 114 SER A C 1
ATOM 862 O O . SER A 1 114 ? 11.557 -6.490 -22.844 1.00 85.69 114 SER A O 1
ATOM 864 N N . VAL A 1 115 ? 11.946 -8.076 -24.391 1.00 86.69 115 VAL A N 1
ATOM 865 C CA . VAL A 1 115 ? 12.512 -7.170 -25.392 1.00 86.69 115 VAL A CA 1
ATOM 866 C C . VAL A 1 115 ? 11.735 -7.284 -26.695 1.00 86.69 115 VAL A C 1
ATOM 868 O O . VAL A 1 115 ? 11.505 -8.378 -27.212 1.00 86.69 115 VAL A O 1
ATOM 871 N N . LYS A 1 116 ? 11.331 -6.142 -27.245 1.00 87.56 116 LYS A N 1
ATOM 872 C CA . LYS A 1 116 ? 10.599 -6.059 -28.509 1.00 87.56 116 LYS A CA 1
ATOM 873 C C . LYS A 1 116 ? 11.268 -5.038 -29.410 1.00 87.56 116 LYS A C 1
ATOM 875 O O . LYS A 1 116 ? 11.307 -3.857 -29.081 1.00 87.56 116 LYS A O 1
ATOM 880 N N . LEU A 1 117 ? 11.810 -5.498 -30.530 1.00 89.00 117 LEU A N 1
ATOM 881 C CA . LEU A 1 117 ? 12.323 -4.613 -31.566 1.00 89.00 117 LEU A CA 1
ATOM 882 C C . LEU A 1 117 ? 11.151 -4.137 -32.420 1.00 89.00 117 LEU A C 1
ATOM 884 O O . LEU A 1 117 ? 10.321 -4.942 -32.831 1.00 89.00 117 LEU A O 1
ATOM 888 N N . ILE A 1 118 ? 11.084 -2.841 -32.692 1.00 88.50 118 ILE A N 1
ATOM 889 C CA . ILE A 1 118 ? 10.128 -2.265 -33.633 1.00 88.50 118 ILE A CA 1
ATOM 890 C C . ILE A 1 118 ? 10.891 -1.514 -34.733 1.00 88.50 118 ILE A C 1
ATOM 892 O O . ILE A 1 118 ? 11.927 -0.896 -34.457 1.00 88.50 118 ILE A O 1
ATOM 896 N N . PRO A 1 119 ? 10.405 -1.554 -35.984 1.00 85.75 119 PRO A N 1
ATOM 897 C CA . PRO A 1 119 ? 11.087 -0.917 -37.102 1.00 85.75 119 PRO A CA 1
ATOM 898 C C . PRO A 1 119 ? 11.065 0.610 -36.979 1.00 85.75 119 PRO A C 1
ATOM 900 O O . PRO A 1 119 ? 10.153 1.192 -36.380 1.00 85.75 119 PRO A O 1
ATOM 903 N N . GLY A 1 120 ? 12.045 1.268 -37.599 1.00 83.81 120 GLY A N 1
ATOM 904 C CA . GLY A 1 120 ? 12.055 2.725 -37.737 1.00 83.81 120 GLY A CA 1
ATOM 905 C C . GLY A 1 120 ? 10.813 3.248 -38.466 1.00 83.81 120 GLY A C 1
ATOM 906 O O . GLY A 1 120 ? 10.218 2.559 -39.295 1.00 83.81 120 GLY A O 1
ATOM 907 N N . GLY A 1 121 ? 10.384 4.468 -38.129 1.00 80.50 121 GLY A N 1
ATOM 908 C CA . GLY A 1 121 ? 9.161 5.061 -38.693 1.00 80.50 121 GLY A CA 1
ATOM 909 C C . GLY A 1 121 ? 7.856 4.530 -38.083 1.00 80.50 121 GLY A C 1
ATOM 910 O O . GLY A 1 121 ? 6.778 4.744 -38.629 1.00 80.50 121 GLY A O 1
ATOM 911 N N . SER A 1 122 ? 7.937 3.869 -36.929 1.00 85.31 122 SER A N 1
ATOM 912 C CA . SER A 1 122 ? 6.791 3.338 -36.178 1.00 85.31 122 SER A CA 1
ATOM 913 C C . SER A 1 122 ? 5.982 4.377 -35.389 1.00 85.31 122 SER A C 1
ATOM 915 O O . SER A 1 122 ? 5.125 4.000 -34.588 1.00 85.31 122 SER A O 1
ATOM 917 N N . ALA A 1 123 ? 6.244 5.670 -35.582 1.00 89.62 123 ALA A N 1
ATOM 918 C CA . ALA A 1 123 ? 5.574 6.739 -34.852 1.00 89.62 123 ALA A CA 1
ATOM 919 C C . ALA A 1 123 ? 4.040 6.669 -35.005 1.00 89.62 123 ALA A C 1
ATOM 921 O O . ALA A 1 123 ? 3.510 6.387 -36.079 1.00 89.62 123 ALA A O 1
ATOM 922 N N . GLY A 1 124 ? 3.324 6.917 -33.909 1.00 88.06 124 GLY A N 1
ATOM 923 C CA . GLY A 1 124 ? 1.864 6.869 -33.824 1.00 88.06 124 GLY A CA 1
ATOM 924 C C . GLY A 1 124 ? 1.265 5.463 -33.711 1.00 88.06 124 GLY A C 1
ATOM 925 O O . GLY A 1 124 ? 0.043 5.337 -33.658 1.00 88.06 124 GLY A O 1
ATOM 926 N N . ARG A 1 125 ? 2.082 4.401 -33.672 1.00 90.69 125 ARG A N 1
ATOM 927 C CA . ARG A 1 125 ? 1.597 3.017 -33.529 1.00 90.69 125 ARG A CA 1
ATOM 928 C C . ARG A 1 125 ? 1.502 2.593 -32.062 1.00 90.69 125 ARG A C 1
ATOM 930 O O . ARG A 1 125 ? 2.221 3.104 -31.201 1.00 90.69 125 ARG A O 1
ATOM 937 N N . ALA A 1 126 ? 0.613 1.637 -31.803 1.00 88.62 126 ALA A N 1
ATOM 938 C CA . ALA A 1 126 ? 0.441 1.002 -30.504 1.00 88.62 126 ALA A CA 1
ATOM 939 C C . ALA A 1 126 ? 1.036 -0.411 -30.507 1.00 88.62 126 ALA A C 1
ATOM 941 O O . ALA A 1 126 ? 0.864 -1.159 -31.471 1.00 88.62 126 ALA A O 1
ATOM 942 N N . TYR A 1 127 ? 1.703 -0.778 -29.417 1.00 90.38 127 TYR A N 1
ATOM 943 C CA . TYR A 1 127 ? 2.346 -2.073 -29.238 1.00 90.38 127 TYR A CA 1
ATOM 944 C C . TYR A 1 127 ? 1.848 -2.747 -27.966 1.00 90.38 127 TYR A C 1
ATOM 946 O O . TYR A 1 127 ? 1.966 -2.196 -26.877 1.00 90.38 127 TYR A O 1
ATOM 954 N N . ALA A 1 128 ? 1.324 -3.961 -28.106 1.00 88.44 128 ALA A N 1
ATOM 955 C CA . ALA A 1 128 ? 0.975 -4.816 -26.980 1.00 88.44 128 ALA A CA 1
ATOM 956 C C . ALA A 1 128 ? 2.230 -5.461 -26.367 1.00 88.44 128 ALA A C 1
ATOM 958 O O . ALA A 1 128 ? 3.160 -5.813 -27.106 1.00 88.44 128 ALA A O 1
ATOM 959 N N . LEU A 1 129 ? 2.220 -5.611 -25.042 1.00 87.69 129 LEU A N 1
ATOM 960 C CA . LEU A 1 129 ? 3.122 -6.442 -24.248 1.00 87.69 129 LEU A CA 1
ATOM 961 C C . LEU A 1 129 ? 2.303 -7.357 -23.331 1.00 87.69 129 LEU A C 1
ATOM 963 O O . LEU A 1 129 ? 1.267 -6.941 -22.806 1.00 87.69 129 LEU A O 1
ATOM 967 N N . GLY A 1 130 ? 2.807 -8.563 -23.075 1.00 80.31 130 GLY A N 1
ATOM 968 C CA . GLY A 1 130 ? 2.235 -9.480 -22.087 1.00 80.31 130 GLY A CA 1
ATOM 969 C C . GLY A 1 130 ? 1.112 -10.359 -22.634 1.00 80.31 130 GLY A C 1
ATOM 970 O O . GLY A 1 130 ? 0.327 -10.885 -21.848 1.00 80.31 130 GLY A O 1
ATOM 971 N N . GLN A 1 131 ? 1.012 -10.520 -23.959 1.00 78.44 131 GLN A N 1
ATOM 972 C CA . GLN A 1 131 ? 0.102 -11.497 -24.555 1.00 78.44 131 GLN A CA 1
ATOM 973 C C . GLN A 1 131 ? 0.797 -12.864 -24.687 1.00 78.44 131 GLN A C 1
ATOM 975 O O . GLN A 1 131 ? 1.983 -12.911 -25.002 1.00 78.44 131 GLN A O 1
ATOM 980 N N . PRO A 1 132 ? 0.093 -13.996 -24.492 1.00 63.59 132 PRO A N 1
ATOM 981 C CA . PRO A 1 132 ? 0.669 -15.335 -24.677 1.00 63.59 132 PRO A CA 1
ATOM 982 C C . PRO A 1 132 ? 1.261 -15.545 -26.078 1.00 63.59 132 PRO A C 1
ATOM 984 O O . PRO A 1 132 ? 2.278 -16.223 -26.235 1.00 63.59 132 PRO A O 1
ATOM 987 N N . ASP A 1 133 ? 0.652 -14.910 -27.082 1.00 56.59 133 ASP A N 1
ATOM 988 C CA . ASP A 1 133 ? 1.065 -14.997 -28.482 1.00 56.59 133 ASP A CA 1
ATOM 989 C C . ASP A 1 133 ? 2.391 -14.266 -28.757 1.00 56.59 133 ASP A C 1
ATOM 991 O O . ASP A 1 133 ? 3.057 -14.589 -29.743 1.00 56.59 133 ASP A O 1
ATOM 995 N N . ASP A 1 134 ? 2.846 -13.395 -27.840 1.00 58.00 134 ASP A N 1
ATOM 996 C CA . ASP A 1 134 ? 4.160 -12.738 -27.898 1.00 58.00 134 ASP A CA 1
ATOM 997 C C . ASP A 1 134 ? 5.318 -13.757 -27.890 1.00 58.00 134 ASP A C 1
ATOM 999 O O . ASP A 1 134 ? 6.429 -13.428 -28.292 1.00 58.00 134 ASP A O 1
ATOM 1003 N N . GLN A 1 135 ? 5.081 -15.003 -27.458 1.00 52.94 135 GLN A N 1
ATOM 1004 C CA . GLN A 1 135 ? 6.087 -16.072 -27.481 1.00 52.94 135 GLN A CA 1
ATOM 1005 C C . GLN A 1 135 ? 6.110 -16.885 -28.784 1.00 52.94 135 GLN A C 1
ATOM 1007 O O . GLN A 1 135 ? 7.059 -17.635 -29.013 1.00 52.94 135 GLN A O 1
ATOM 1012 N N . SER A 1 136 ? 5.060 -16.796 -29.607 1.00 46.41 136 SER A N 1
ATOM 1013 C CA . SER A 1 136 ? 4.848 -17.698 -30.752 1.00 46.41 136 SER A CA 1
ATOM 1014 C C . SER A 1 136 ? 4.874 -17.009 -32.110 1.00 46.41 136 SER A C 1
ATOM 1016 O O . SER A 1 136 ? 4.957 -17.688 -33.138 1.00 46.41 136 SER A O 1
ATOM 1018 N N . ASP A 1 137 ? 4.818 -15.678 -32.131 1.00 47.16 137 ASP A N 1
ATOM 1019 C CA . ASP A 1 137 ? 4.905 -14.938 -33.375 1.00 47.16 137 ASP A CA 1
ATOM 1020 C C . ASP A 1 137 ? 6.308 -15.136 -33.973 1.00 47.16 137 ASP A C 1
ATOM 1022 O O . ASP A 1 137 ? 7.327 -14.820 -33.367 1.00 47.16 137 ASP A O 1
ATOM 1026 N N . THR A 1 138 ? 6.365 -15.754 -35.150 1.00 48.50 138 THR A N 1
ATOM 1027 C CA . THR A 1 138 ? 7.597 -16.029 -35.913 1.00 48.50 138 THR A CA 1
ATOM 1028 C C . THR A 1 138 ? 7.836 -14.966 -36.981 1.00 48.50 138 THR A C 1
ATOM 1030 O O . THR A 1 138 ? 8.715 -15.124 -37.833 1.00 48.50 138 THR A O 1
ATOM 1033 N N . SER A 1 139 ? 7.057 -13.879 -36.951 1.00 49.84 139 SER A N 1
ATOM 1034 C CA . SER A 1 139 ? 7.332 -12.701 -37.758 1.00 49.84 139 SER A CA 1
ATOM 1035 C C . SER A 1 139 ? 8.774 -12.223 -37.517 1.00 49.84 139 SER A C 1
ATOM 1037 O O . SER A 1 139 ? 9.219 -12.170 -36.377 1.00 49.84 139 SER A O 1
ATOM 1039 N N . PRO A 1 140 ? 9.540 -11.835 -38.549 1.00 49.03 140 PRO A N 1
ATOM 1040 C CA . PRO A 1 140 ? 10.849 -11.202 -38.360 1.00 49.03 140 PRO A CA 1
ATOM 1041 C C . PRO A 1 140 ? 10.785 -9.883 -37.559 1.00 49.03 140 PRO A C 1
ATOM 1043 O O . PRO A 1 140 ? 11.831 -9.387 -37.143 1.00 49.03 140 PRO A O 1
ATOM 1046 N N . ASP A 1 141 ? 9.576 -9.364 -37.309 1.00 50.84 141 ASP A N 1
ATOM 1047 C CA . ASP A 1 141 ? 9.273 -8.218 -36.444 1.00 50.84 141 ASP A CA 1
ATOM 1048 C C . ASP A 1 141 ? 8.846 -8.626 -35.012 1.00 50.84 141 ASP A C 1
ATOM 1050 O O . ASP A 1 141 ? 8.332 -7.798 -34.255 1.00 50.84 141 ASP A O 1
ATOM 1054 N N . SER A 1 142 ? 8.976 -9.906 -34.641 1.00 50.00 142 SER A N 1
ATOM 1055 C CA . SER A 1 142 ? 8.391 -10.445 -33.414 1.00 50.00 142 SER A CA 1
ATOM 1056 C C . SER A 1 142 ? 9.296 -10.400 -32.181 1.00 50.00 142 SER A C 1
ATOM 1058 O O . SER A 1 142 ? 10.507 -10.167 -32.201 1.00 50.00 142 SER A O 1
ATOM 1060 N N . ILE A 1 143 ? 8.618 -10.584 -31.056 1.00 51.94 143 ILE A N 1
ATOM 1061 C CA . ILE A 1 143 ? 9.066 -10.379 -29.690 1.00 51.94 143 ILE A CA 1
ATOM 1062 C C . ILE A 1 143 ? 9.964 -11.538 -29.274 1.00 51.94 143 ILE A C 1
ATOM 1064 O O . ILE A 1 143 ? 9.567 -12.698 -29.284 1.00 51.94 143 ILE A O 1
ATOM 1068 N N . GLY A 1 144 ? 11.185 -11.218 -28.855 1.00 54.31 144 GLY A N 1
ATOM 1069 C CA . GLY A 1 144 ? 12.005 -12.176 -28.131 1.00 54.31 144 GLY A CA 1
ATOM 1070 C C . GLY A 1 144 ? 11.753 -11.989 -26.648 1.00 54.31 144 GLY A C 1
ATOM 1071 O O . GLY A 1 144 ? 12.346 -11.102 -26.038 1.00 54.31 144 GLY A O 1
ATOM 1072 N N . MET A 1 145 ? 10.908 -12.816 -26.033 1.00 52.53 145 MET A N 1
ATOM 1073 C CA . MET A 1 145 ? 11.001 -12.966 -24.584 1.00 52.53 145 MET A CA 1
ATOM 1074 C C . MET A 1 145 ? 12.355 -13.595 -24.272 1.00 52.53 145 MET A C 1
ATOM 1076 O O . MET A 1 145 ? 12.649 -14.721 -24.675 1.00 52.53 145 MET A O 1
ATOM 1080 N N . LEU A 1 146 ? 13.205 -12.839 -23.587 1.00 56.47 146 LEU A N 1
ATOM 1081 C CA . LEU A 1 146 ? 14.503 -13.337 -23.187 1.00 56.47 146 LEU A CA 1
ATOM 1082 C C . LEU A 1 146 ? 14.339 -14.437 -22.134 1.00 56.47 146 LEU A C 1
ATOM 1084 O O . LEU A 1 146 ? 13.456 -14.318 -21.278 1.00 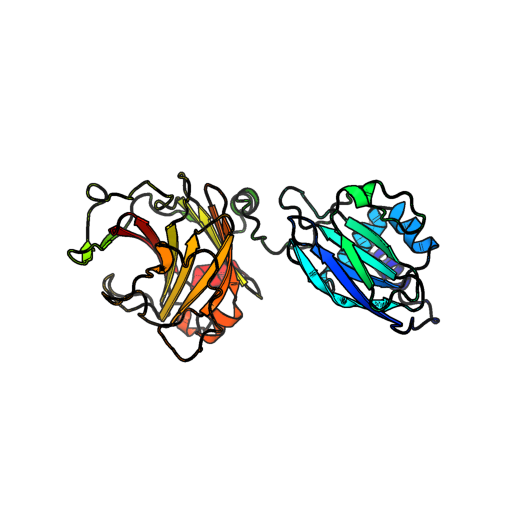56.47 146 LEU A O 1
ATOM 1088 N N . PRO A 1 147 ? 15.183 -15.491 -22.140 1.00 52.91 147 PRO A N 1
ATOM 1089 C CA . PRO A 1 147 ? 15.236 -16.431 -21.031 1.00 52.91 147 PRO A CA 1
ATOM 1090 C C . PRO A 1 147 ? 15.394 -15.630 -19.741 1.00 52.91 147 PRO A C 1
ATOM 1092 O O . PRO A 1 147 ? 16.332 -14.840 -19.618 1.00 52.91 147 PRO A O 1
ATOM 1095 N N . VAL A 1 148 ? 14.425 -15.798 -18.837 1.00 54.12 148 VAL A N 1
ATOM 1096 C CA . VAL A 1 148 ? 14.193 -14.983 -17.637 1.00 54.12 148 VAL A CA 1
ATOM 1097 C C . VAL A 1 148 ? 15.508 -14.710 -16.908 1.00 54.12 148 VAL A C 1
ATOM 1099 O O . VAL A 1 148 ? 15.967 -15.523 -16.104 1.00 54.12 148 VAL A O 1
ATOM 1102 N N . THR A 1 149 ? 16.122 -13.559 -17.180 1.00 53.78 149 THR A N 1
ATOM 1103 C CA . THR A 1 149 ? 17.297 -13.118 -16.429 1.00 53.78 149 THR A CA 1
ATOM 1104 C C . THR A 1 149 ? 16.795 -12.202 -15.355 1.00 53.78 149 THR A C 1
ATOM 1106 O O . THR A 1 149 ? 16.368 -11.084 -15.609 1.00 53.78 149 THR A O 1
ATOM 1109 N N . ARG A 1 150 ? 16.742 -12.766 -14.155 1.00 61.19 150 ARG A N 1
ATOM 1110 C CA . ARG A 1 150 ? 16.141 -12.135 -12.994 1.00 61.19 150 ARG A CA 1
ATOM 1111 C C . ARG A 1 150 ? 17.070 -11.045 -12.500 1.00 61.19 150 ARG A C 1
ATOM 1113 O O . ARG A 1 150 ? 18.132 -11.336 -11.957 1.00 61.19 150 ARG A O 1
ATOM 1120 N N . ILE A 1 151 ? 16.639 -9.812 -12.683 1.00 62.00 151 ILE A N 1
ATOM 1121 C CA . ILE A 1 151 ? 17.261 -8.652 -12.060 1.00 62.00 151 ILE A CA 1
ATOM 1122 C C . ILE A 1 151 ? 16.738 -8.538 -10.630 1.00 62.00 151 ILE A C 1
ATOM 1124 O O . ILE A 1 151 ? 15.540 -8.712 -10.407 1.00 62.00 151 ILE A O 1
ATOM 1128 N N . LYS A 1 152 ? 17.623 -8.232 -9.680 1.00 57.59 152 LYS A N 1
ATOM 1129 C CA . LYS A 1 152 ? 17.263 -7.805 -8.321 1.00 57.59 152 LYS A CA 1
ATOM 1130 C C . LYS A 1 152 ? 17.772 -6.375 -8.133 1.00 57.59 152 LYS A C 1
ATOM 1132 O O . LYS A 1 152 ? 18.927 -6.207 -7.738 1.00 57.59 152 LYS A O 1
ATOM 1137 N N . PRO A 1 153 ? 16.976 -5.347 -8.460 1.00 49.66 153 PRO A N 1
ATOM 1138 C CA . PRO A 1 153 ? 17.409 -3.974 -8.292 1.00 49.66 153 PRO A CA 1
ATOM 1139 C C . PRO A 1 153 ? 17.666 -3.699 -6.801 1.00 49.66 153 PRO A C 1
ATOM 1141 O O . PRO A 1 153 ? 16.930 -4.132 -5.918 1.00 49.66 153 PRO A O 1
ATOM 1144 N N . HIS A 1 154 ? 18.771 -3.017 -6.519 1.00 45.97 154 HIS A N 1
ATOM 1145 C CA . HIS A 1 154 ? 19.186 -2.586 -5.182 1.00 45.97 154 HIS A CA 1
ATOM 1146 C C . HIS A 1 154 ? 18.246 -1.495 -4.627 1.00 45.97 154 HIS A C 1
ATOM 1148 O O . HIS A 1 154 ? 17.703 -0.724 -5.414 1.00 45.97 154 HIS A O 1
ATOM 1154 N N . PRO A 1 155 ? 18.183 -1.324 -3.290 1.00 51.94 155 PRO A N 1
ATOM 1155 C CA . PRO A 1 155 ? 17.213 -2.068 -2.487 1.00 51.94 155 PRO A CA 1
ATOM 1156 C C . PRO A 1 155 ? 15.814 -1.973 -3.113 1.00 51.94 155 PRO A C 1
ATOM 1158 O O . PRO A 1 155 ? 15.300 -0.878 -3.329 1.00 51.94 155 PRO A O 1
ATOM 1161 N N . GLU A 1 156 ? 15.215 -3.126 -3.409 1.00 54.53 156 GLU A N 1
ATOM 1162 C CA . GLU A 1 156 ? 13.868 -3.193 -3.971 1.00 54.53 156 GLU A CA 1
ATOM 1163 C C . GLU A 1 156 ? 12.918 -2.335 -3.125 1.00 54.53 156 GLU A C 1
ATOM 1165 O O . GLU A 1 156 ? 12.828 -2.564 -1.911 1.00 54.53 156 GLU A O 1
ATOM 1170 N N . PRO A 1 157 ? 12.215 -1.349 -3.717 1.00 55.41 157 PRO A N 1
ATOM 1171 C CA . PRO A 1 157 ? 11.112 -0.723 -3.014 1.00 55.41 157 PRO A CA 1
ATOM 1172 C C . PRO A 1 157 ? 10.170 -1.844 -2.588 1.00 55.41 157 PRO A C 1
ATOM 1174 O O . PRO A 1 157 ? 9.848 -2.722 -3.396 1.00 55.41 157 PRO A O 1
ATOM 1177 N N . ILE A 1 158 ? 9.787 -1.854 -1.310 1.00 61.38 158 ILE A N 1
ATOM 1178 C CA . ILE A 1 158 ? 8.850 -2.853 -0.811 1.00 61.38 158 ILE A CA 1
ATOM 1179 C C . ILE A 1 158 ? 7.597 -2.781 -1.665 1.00 61.38 158 ILE A C 1
ATOM 1181 O O . ILE A 1 158 ? 7.005 -1.722 -1.859 1.00 61.38 158 ILE A O 1
ATOM 1185 N N . ARG A 1 159 ? 7.245 -3.922 -2.237 1.00 62.19 159 ARG A N 1
ATOM 1186 C CA . ARG A 1 159 ? 6.191 -4.011 -3.232 1.00 62.19 159 ARG A CA 1
ATOM 1187 C C . ARG A 1 159 ? 4.890 -4.267 -2.512 1.00 62.19 159 ARG A C 1
ATOM 1189 O O . ARG A 1 159 ? 4.844 -5.008 -1.537 1.00 62.19 159 ARG A O 1
ATOM 1196 N N . ILE A 1 160 ? 3.843 -3.629 -3.007 1.00 64.19 160 ILE A N 1
ATOM 1197 C CA . ILE A 1 160 ? 2.477 -3.910 -2.590 1.00 64.19 160 ILE A CA 1
ATOM 1198 C C . ILE A 1 160 ? 1.904 -4.808 -3.653 1.00 64.19 160 ILE A C 1
ATOM 1200 O O . ILE A 1 160 ? 1.309 -4.369 -4.634 1.00 64.19 160 ILE A O 1
ATOM 1204 N N . ASP A 1 161 ? 2.195 -6.081 -3.496 1.00 63.56 161 ASP A N 1
ATOM 1205 C CA . ASP A 1 161 ? 1.740 -7.119 -4.401 1.00 63.56 161 ASP A CA 1
ATOM 1206 C C . ASP A 1 161 ? 0.918 -8.184 -3.667 1.00 63.56 161 ASP A C 1
ATOM 1208 O O . ASP A 1 161 ? 0.513 -9.187 -4.265 1.00 63.56 161 ASP A O 1
ATOM 1212 N N . GLY A 1 162 ? 0.630 -7.937 -2.381 1.00 60.19 162 GLY A N 1
ATOM 1213 C CA . GLY A 1 162 ? -0.150 -8.819 -1.527 1.00 60.19 162 GLY A CA 1
ATOM 1214 C C . GLY A 1 162 ? 0.611 -10.089 -1.166 1.00 60.19 162 GLY A C 1
ATOM 1215 O O . GLY A 1 162 ? -0.013 -11.099 -0.827 1.00 60.19 162 GLY A O 1
ATOM 1216 N N . ARG A 1 163 ? 1.944 -10.087 -1.268 1.00 60.59 163 ARG A N 1
ATOM 1217 C CA . ARG A 1 163 ? 2.778 -11.239 -0.934 1.00 60.59 163 ARG A CA 1
ATOM 1218 C C . ARG A 1 163 ? 3.476 -11.010 0.382 1.00 60.59 163 ARG A C 1
ATOM 1220 O O . ARG A 1 163 ? 4.682 -10.818 0.479 1.00 60.59 163 ARG A O 1
ATOM 1227 N N . PHE A 1 164 ? 2.672 -11.238 1.409 1.00 62.41 164 PHE A N 1
ATOM 1228 C CA . PHE A 1 164 ? 3.012 -11.280 2.826 1.00 62.41 164 PHE A CA 1
ATOM 1229 C C . PHE A 1 164 ? 4.383 -11.894 3.169 1.00 62.41 164 PHE A C 1
ATOM 1231 O O . PHE A 1 164 ? 5.011 -11.501 4.153 1.00 62.41 164 PHE A O 1
ATOM 1238 N N . VAL A 1 165 ? 4.846 -12.867 2.373 1.00 59.47 165 VAL A N 1
ATOM 1239 C CA . VAL A 1 165 ? 6.136 -13.548 2.547 1.00 59.47 165 VAL A CA 1
ATOM 1240 C C . VAL A 1 165 ? 7.300 -12.560 2.512 1.00 59.47 165 VAL A C 1
ATOM 1242 O O . VAL A 1 165 ? 8.210 -12.673 3.337 1.00 59.47 165 VAL A O 1
ATOM 1245 N N . ASP A 1 166 ? 7.254 -11.569 1.627 1.00 67.50 166 ASP A N 1
ATOM 1246 C CA . ASP A 1 166 ? 8.327 -10.589 1.498 1.00 67.50 166 ASP A CA 1
ATOM 1247 C C . ASP A 1 166 ? 8.383 -9.721 2.747 1.00 67.50 166 ASP A C 1
A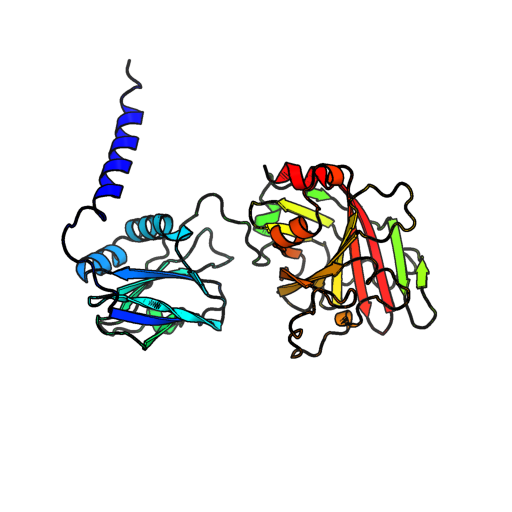TOM 1249 O O . ASP A 1 166 ? 9.434 -9.575 3.354 1.00 67.50 166 ASP A O 1
ATOM 1253 N N . TRP A 1 167 ? 7.242 -9.258 3.243 1.00 76.56 167 TRP A N 1
ATOM 1254 C CA . TRP A 1 167 ? 7.193 -8.469 4.467 1.00 76.56 167 TRP A CA 1
ATOM 1255 C C . TRP A 1 167 ? 7.605 -9.249 5.711 1.00 76.56 167 TRP A C 1
ATOM 1257 O O . TRP A 1 167 ? 8.361 -8.733 6.537 1.00 76.56 167 TRP A O 1
ATOM 1267 N N . LEU A 1 168 ? 7.126 -10.483 5.885 1.00 69.00 168 LEU A N 1
ATOM 1268 C CA . LEU A 1 168 ? 7.487 -11.303 7.042 1.00 69.00 168 LEU A CA 1
ATOM 1269 C C . LEU A 1 168 ? 8.978 -11.628 7.080 1.00 69.00 168 LEU A C 1
ATOM 1271 O O . LEU A 1 168 ? 9.573 -11.575 8.158 1.00 69.00 168 LEU A O 1
ATOM 1275 N N . SER A 1 169 ? 9.562 -11.938 5.922 1.00 71.06 169 SER A N 1
ATOM 1276 C CA . SER A 1 169 ? 10.947 -12.399 5.799 1.00 71.06 169 SER A CA 1
ATOM 1277 C C . SER A 1 169 ? 11.998 -11.296 5.917 1.00 71.06 169 SER A C 1
ATOM 1279 O O . SER A 1 169 ? 13.183 -11.618 5.942 1.00 71.06 169 SER A O 1
ATOM 1281 N N . ARG A 1 170 ? 11.585 -10.027 6.029 1.00 70.06 170 ARG A N 1
ATOM 1282 C CA . ARG A 1 170 ? 12.464 -8.859 6.186 1.00 70.06 170 ARG A CA 1
ATOM 1283 C C . ARG A 1 170 ? 12.617 -8.516 7.674 1.00 70.06 170 ARG A C 1
ATOM 1285 O O . ARG A 1 170 ? 11.762 -7.805 8.221 1.00 70.06 170 ARG A O 1
ATOM 1292 N N . PRO A 1 171 ? 13.629 -9.063 8.380 1.00 67.19 171 PRO A N 1
ATOM 1293 C CA . PRO A 1 171 ? 13.884 -8.760 9.790 1.00 67.19 171 PRO A CA 1
ATOM 1294 C C . PRO A 1 171 ? 14.284 -7.300 10.026 1.00 67.19 171 PRO A C 1
ATOM 1296 O O . PRO A 1 171 ? 14.149 -6.813 11.143 1.00 67.19 171 PRO A O 1
ATOM 1299 N N . GLU A 1 172 ? 14.757 -6.604 8.991 1.00 66.12 172 GLU A N 1
ATOM 1300 C CA . GLU A 1 172 ? 15.058 -5.174 9.017 1.00 66.12 172 GLU A CA 1
ATOM 1301 C C . GLU A 1 172 ? 13.812 -4.306 9.240 1.00 66.12 172 GLU A C 1
ATOM 1303 O O . GLU A 1 172 ? 13.921 -3.172 9.702 1.00 66.12 172 GLU A O 1
ATOM 1308 N N . LEU A 1 173 ? 12.620 -4.841 8.958 1.00 78.38 173 LEU A N 1
ATOM 1309 C CA . LEU A 1 173 ? 11.372 -4.127 9.166 1.00 78.38 173 LEU A CA 1
ATOM 1310 C C . LEU A 1 173 ? 10.937 -4.199 10.616 1.00 78.38 173 LEU A C 1
ATOM 1312 O O . LEU A 1 173 ? 10.751 -5.282 11.184 1.00 78.38 173 LEU A O 1
ATOM 1316 N N . ARG A 1 174 ? 10.679 -3.023 11.187 1.00 77.75 174 ARG A N 1
ATOM 1317 C CA . ARG A 1 174 ? 10.121 -2.920 12.527 1.00 77.75 174 ARG A CA 1
ATOM 1318 C C . ARG A 1 174 ? 8.748 -3.580 12.561 1.00 77.75 174 ARG A C 1
ATOM 1320 O O . ARG A 1 174 ? 7.902 -3.342 11.698 1.00 77.75 174 ARG A O 1
ATOM 1327 N N . SER A 1 175 ? 8.559 -4.436 13.557 1.00 82.62 175 SER A N 1
ATOM 1328 C CA . SER A 1 175 ? 7.343 -5.212 13.742 1.00 82.62 175 SER A CA 1
ATOM 1329 C C . SER A 1 175 ? 6.720 -4.898 15.089 1.00 82.62 175 SER A C 1
ATOM 1331 O O . SER A 1 175 ? 7.392 -4.924 16.118 1.00 82.62 175 SER A O 1
ATOM 1333 N N . TYR A 1 176 ? 5.420 -4.645 15.057 1.00 84.06 176 TYR A N 1
ATOM 1334 C CA . TYR A 1 176 ? 4.584 -4.391 16.213 1.00 84.06 176 TYR A CA 1
ATOM 1335 C C . TYR A 1 176 ? 3.631 -5.569 16.337 1.00 84.06 176 TYR A C 1
ATOM 1337 O O . TYR A 1 176 ? 2.674 -5.694 15.565 1.00 84.06 176 TYR A O 1
ATOM 1345 N N . ARG A 1 177 ? 3.926 -6.468 17.278 1.00 79.94 177 ARG A N 1
ATOM 1346 C CA . ARG A 1 177 ? 2.970 -7.512 17.645 1.00 79.94 177 ARG A CA 1
ATOM 1347 C C . ARG A 1 177 ? 1.792 -6.838 18.316 1.00 79.94 177 ARG A C 1
ATOM 1349 O O . ARG A 1 177 ? 1.992 -6.084 19.265 1.00 79.94 177 ARG A O 1
ATOM 1356 N N . GLN A 1 178 ? 0.604 -7.089 17.795 1.00 78.94 178 GLN A N 1
ATOM 1357 C CA . GLN A 1 178 ? -0.608 -6.604 18.424 1.00 78.94 178 GLN A CA 1
ATOM 1358 C C . GLN A 1 178 ? -1.012 -7.583 19.514 1.00 78.94 178 GLN A C 1
ATOM 1360 O O . GLN A 1 178 ? -0.872 -8.803 19.365 1.00 78.94 178 GLN A O 1
ATOM 1365 N N . ASP A 1 179 ? -1.496 -7.044 20.627 1.00 73.81 179 ASP A N 1
ATOM 1366 C CA . ASP A 1 179 ? -2.127 -7.890 21.618 1.00 73.81 179 ASP A CA 1
ATOM 1367 C C . ASP A 1 179 ? -3.321 -8.578 20.972 1.00 73.81 179 ASP A C 1
ATOM 1369 O O . ASP A 1 179 ? -4.112 -7.986 20.237 1.00 73.81 179 ASP A O 1
ATOM 1373 N N . SER A 1 180 ? -3.464 -9.866 21.271 1.00 70.62 180 SER A N 1
ATOM 1374 C CA . SER A 1 180 ? -4.538 -10.671 20.697 1.00 70.62 180 SER A CA 1
ATOM 1375 C C . SER A 1 180 ? -5.936 -10.189 21.093 1.00 70.62 180 SER A C 1
ATOM 1377 O O . SER A 1 180 ? -6.894 -10.779 20.610 1.00 70.62 180 SER A O 1
ATOM 1379 N N . MET A 1 181 ? -6.071 -9.187 21.968 1.00 84.31 181 MET A N 1
ATOM 1380 C CA . MET A 1 181 ? -7.326 -8.663 22.491 1.00 84.31 181 MET A CA 1
ATOM 1381 C C . MET A 1 181 ? -7.336 -7.130 22.389 1.00 84.31 181 MET A C 1
ATOM 1383 O O . MET A 1 181 ? -6.382 -6.503 22.846 1.00 84.31 181 MET A O 1
ATOM 1387 N N . PRO A 1 182 ? -8.390 -6.523 21.816 1.00 86.25 182 PRO A N 1
ATOM 1388 C CA . PRO A 1 182 ? -8.498 -5.081 21.699 1.00 86.25 182 PRO A CA 1
ATOM 1389 C C . PRO A 1 182 ? -8.664 -4.454 23.079 1.00 86.25 182 PRO A C 1
ATOM 1391 O O . PRO A 1 182 ? -9.299 -5.023 23.971 1.00 86.25 182 PRO A O 1
ATOM 1394 N N . VAL A 1 183 ? -8.129 -3.249 23.222 1.00 86.69 183 VAL A N 1
ATOM 1395 C CA . VAL A 1 183 ? -8.263 -2.421 24.422 1.00 86.69 183 VAL A CA 1
ATOM 1396 C C . VAL A 1 183 ? -9.701 -1.924 24.560 1.00 86.69 183 VAL A C 1
ATOM 1398 O O . VAL A 1 183 ? -10.269 -1.927 25.652 1.00 86.69 183 VAL A O 1
ATOM 1401 N N . VAL A 1 184 ? -10.300 -1.521 23.438 1.00 90.12 184 VAL A N 1
ATOM 1402 C CA . VAL A 1 184 ? -11.663 -0.993 23.355 1.00 90.12 184 VAL A CA 1
ATOM 1403 C C . VAL A 1 184 ? -12.351 -1.601 22.139 1.00 90.12 184 VAL A C 1
ATOM 1405 O O . VAL A 1 184 ? -11.745 -1.722 21.074 1.00 90.12 184 VAL A O 1
ATOM 1408 N N . ILE A 1 185 ? -13.620 -1.975 22.304 1.00 92.81 185 ILE A N 1
ATOM 1409 C CA . ILE A 1 185 ? -14.505 -2.319 21.192 1.00 92.81 185 ILE A CA 1
ATOM 1410 C C . ILE A 1 185 ? -15.668 -1.343 21.209 1.00 92.81 185 ILE A C 1
ATOM 1412 O O . ILE A 1 185 ? -16.412 -1.288 22.192 1.00 92.81 185 ILE A O 1
ATOM 1416 N N . ILE A 1 186 ? -15.822 -0.587 20.130 1.00 92.94 186 ILE A N 1
ATOM 1417 C CA . ILE A 1 186 ? -16.955 0.310 19.925 1.00 92.94 186 ILE A CA 1
ATOM 1418 C C . ILE A 1 186 ? -17.907 -0.358 18.946 1.00 92.94 186 ILE A C 1
ATOM 1420 O O . ILE A 1 186 ? -17.505 -0.750 17.860 1.00 92.94 186 ILE A O 1
ATOM 1424 N N . GLN A 1 187 ? -19.170 -0.497 19.333 1.00 92.69 187 GLN A N 1
ATOM 1425 C CA . GLN A 1 187 ? -20.238 -0.967 18.462 1.00 92.69 187 GLN A CA 1
ATOM 1426 C C . GLN A 1 187 ? -21.176 0.191 18.145 1.00 92.69 187 GLN A C 1
ATOM 1428 O O . GLN A 1 187 ? -21.678 0.855 19.054 1.00 92.69 187 GLN A O 1
ATOM 1433 N N . GLN A 1 188 ? -21.464 0.371 16.862 1.00 89.94 188 GLN A N 1
ATOM 1434 C CA . GLN A 1 188 ? -22.497 1.262 16.363 1.00 89.94 188 GLN A CA 1
ATOM 1435 C C . GLN A 1 188 ? -23.576 0.459 15.641 1.00 89.94 188 GLN A C 1
ATOM 1437 O O . GLN A 1 188 ? -23.299 -0.441 14.848 1.00 89.94 188 GLN A O 1
ATOM 1442 N N . ASN A 1 189 ? -24.831 0.791 15.918 1.00 90.50 189 ASN A N 1
ATOM 1443 C CA . ASN A 1 189 ? -25.993 0.262 15.213 1.00 90.50 189 ASN A CA 1
ATOM 1444 C C . ASN A 1 189 ? -27.132 1.301 15.232 1.00 90.50 189 ASN A C 1
ATOM 1446 O O . ASN A 1 189 ? -26.963 2.420 15.714 1.00 90.50 189 ASN A O 1
ATOM 1450 N N . ASN A 1 190 ? -28.326 0.917 14.771 1.00 87.88 190 ASN A N 1
ATOM 1451 C CA . ASN A 1 190 ? -29.509 1.793 14.750 1.00 87.88 190 ASN A CA 1
ATOM 1452 C C . ASN A 1 190 ? -29.949 2.323 16.132 1.00 87.88 190 ASN A C 1
ATOM 1454 O O . ASN A 1 190 ? -30.772 3.232 16.198 1.00 87.88 190 ASN A O 1
ATOM 1458 N N . THR A 1 191 ? -29.462 1.740 17.232 1.00 88.56 191 THR A N 1
ATOM 1459 C CA . THR A 1 191 ? -29.788 2.157 18.608 1.00 88.56 191 THR A CA 1
ATOM 1460 C C . THR A 1 191 ? -28.772 3.132 19.204 1.00 88.56 191 THR A C 1
ATOM 1462 O O . THR A 1 191 ? -29.036 3.689 20.267 1.00 88.56 191 THR A O 1
ATOM 1465 N N . GLY A 1 192 ? -27.644 3.365 18.525 1.00 89.56 192 GLY A N 1
ATOM 1466 C CA . GLY A 1 192 ? -26.596 4.292 18.946 1.00 89.56 192 GLY A CA 1
ATOM 1467 C C . GLY A 1 192 ? -25.208 3.656 18.984 1.00 89.56 192 GLY A C 1
ATOM 1468 O O . GLY A 1 192 ? -24.977 2.578 18.430 1.00 89.56 192 GLY A O 1
ATOM 1469 N N . ILE A 1 193 ? -24.287 4.355 19.647 1.00 89.00 193 ILE A N 1
ATOM 1470 C CA . ILE A 1 193 ? -22.892 3.953 19.841 1.00 89.00 193 ILE A CA 1
ATOM 1471 C C . ILE A 1 193 ? -22.711 3.493 21.286 1.00 89.00 193 ILE A C 1
ATOM 1473 O O . ILE A 1 193 ? -23.184 4.141 22.221 1.00 89.00 193 ILE A O 1
ATOM 1477 N N . ARG A 1 194 ? -22.023 2.371 21.490 1.00 93.44 194 ARG A N 1
ATOM 1478 C CA . ARG A 1 194 ? -21.677 1.877 22.826 1.00 93.44 194 ARG A CA 1
ATOM 1479 C C . ARG A 1 194 ? -20.359 1.120 22.824 1.00 93.44 194 ARG A C 1
ATOM 1481 O O . ARG A 1 194 ? -20.020 0.451 21.853 1.00 93.44 194 ARG A O 1
ATOM 1488 N N . GLN A 1 195 ? -19.659 1.163 23.950 1.00 93.88 195 GLN A N 1
ATOM 1489 C CA . GLN A 1 195 ? -18.537 0.267 24.203 1.00 93.88 195 GLN A CA 1
ATOM 1490 C C . GLN A 1 195 ? -19.058 -1.117 24.609 1.00 93.88 195 GLN A C 1
ATOM 1492 O O . GLN A 1 195 ? -19.993 -1.221 25.406 1.00 93.88 195 GLN A O 1
ATOM 1497 N N . ILE A 1 196 ? -18.458 -2.175 24.069 1.00 94.81 196 ILE A N 1
ATOM 1498 C CA . ILE A 1 196 ? -18.838 -3.567 24.340 1.00 94.81 196 ILE A CA 1
ATOM 1499 C C . ILE A 1 196 ? -17.626 -4.418 24.729 1.00 94.81 196 ILE A C 1
ATOM 1501 O O . ILE A 1 196 ? -16.476 -4.004 24.576 1.00 94.81 196 ILE A O 1
ATOM 1505 N N . THR A 1 197 ? -17.879 -5.620 25.248 1.00 94.06 197 THR A N 1
ATOM 1506 C CA . THR A 1 197 ? -16.822 -6.600 25.526 1.00 94.06 197 THR A CA 1
ATOM 1507 C C . THR A 1 197 ? -16.597 -7.524 24.323 1.00 94.06 197 THR A C 1
ATOM 1509 O O . THR A 1 197 ? -17.497 -7.681 23.494 1.00 94.06 197 THR A O 1
ATOM 1512 N N . PRO A 1 198 ? -15.447 -8.223 24.230 1.00 92.50 198 PRO A N 1
ATOM 1513 C CA . PRO A 1 198 ? -15.237 -9.223 23.181 1.00 92.50 198 PRO A CA 1
ATOM 1514 C C . PRO A 1 198 ? -16.276 -10.354 23.167 1.00 92.50 198 PRO A C 1
ATOM 1516 O O . PRO A 1 198 ? -16.461 -10.986 22.132 1.00 92.50 198 PRO A O 1
ATOM 1519 N N . GLY A 1 199 ? -16.938 -10.632 24.298 1.00 93.06 199 GLY A N 1
ATOM 1520 C CA . GLY A 1 199 ? -18.004 -11.636 24.381 1.00 93.06 199 GLY A CA 1
ATOM 1521 C C . GLY A 1 199 ? -19.335 -11.174 23.782 1.00 93.06 199 GLY A C 1
ATOM 1522 O O . GLY A 1 199 ? -20.120 -12.012 23.347 1.00 93.06 199 GLY A O 1
ATOM 1523 N N . ASP A 1 200 ? -19.562 -9.860 23.724 1.00 94.94 200 ASP A N 1
ATOM 1524 C CA . ASP A 1 200 ? -20.772 -9.245 23.160 1.00 94.94 200 ASP A CA 1
ATOM 1525 C C . ASP A 1 200 ? -20.612 -8.876 21.675 1.00 94.94 200 ASP A C 1
ATOM 1527 O O . ASP A 1 200 ? -21.575 -8.468 21.024 1.00 94.94 200 ASP A O 1
ATOM 1531 N N . SER A 1 201 ? -19.390 -8.986 21.149 1.00 94.94 201 SER A N 1
ATOM 1532 C CA . SER A 1 201 ? -19.044 -8.611 19.782 1.00 94.94 201 SER A CA 1
ATOM 1533 C C . SER A 1 201 ? -19.464 -9.676 18.772 1.00 94.94 201 SER A C 1
ATOM 1535 O O . SER A 1 201 ? -19.253 -10.878 18.957 1.00 94.94 201 SER A O 1
ATOM 1537 N N . VAL A 1 202 ? -20.041 -9.219 17.662 1.00 93.94 202 VAL A N 1
ATOM 1538 C CA . VAL A 1 202 ? -20.466 -10.077 16.552 1.00 93.94 202 VAL A CA 1
ATOM 1539 C C . VAL A 1 202 ? -19.290 -10.415 15.637 1.00 93.94 202 VAL A C 1
ATOM 1541 O O . VAL A 1 202 ? -19.236 -11.537 15.109 1.00 93.94 202 VAL A O 1
ATOM 1544 N N . PHE A 1 203 ? -18.358 -9.471 15.462 1.00 92.69 203 PHE A N 1
ATOM 1545 C CA . PHE A 1 203 ? -17.246 -9.556 14.514 1.00 92.69 203 PHE A CA 1
ATOM 1546 C C . PHE A 1 203 ? -15.898 -9.866 15.157 1.00 92.69 203 PHE A C 1
ATOM 1548 O O . PHE A 1 203 ? -14.930 -10.118 14.439 1.00 92.69 203 PHE A O 1
ATOM 1555 N N . TRP A 1 204 ? -15.806 -9.913 16.488 1.00 93.00 204 TRP A N 1
ATOM 1556 C CA . TRP A 1 204 ? -14.567 -10.296 17.144 1.00 93.00 204 TRP A CA 1
ATOM 1557 C C . TRP A 1 204 ? -14.150 -11.694 16.695 1.00 93.00 204 TRP A C 1
ATOM 1559 O O . TRP A 1 204 ? -14.935 -12.645 16.751 1.00 93.00 204 TRP A O 1
ATOM 1569 N N . ARG A 1 205 ? -12.901 -11.815 16.229 1.00 87.31 205 ARG A N 1
ATOM 1570 C CA . ARG A 1 205 ? -12.382 -13.039 15.599 1.00 87.31 205 ARG A CA 1
ATOM 1571 C C . ARG A 1 205 ? -13.180 -13.469 14.358 1.00 87.31 205 ARG A C 1
ATOM 1573 O O . ARG A 1 205 ? -13.301 -14.669 14.093 1.00 87.31 205 ARG A O 1
ATOM 1580 N N . LYS A 1 206 ? -13.696 -12.515 13.586 1.00 89.25 206 LYS A N 1
ATOM 1581 C CA . LYS A 1 206 ? -14.224 -12.718 12.233 1.00 89.25 206 LYS A CA 1
ATOM 1582 C C . LYS A 1 206 ? -13.718 -11.618 11.303 1.00 89.25 206 LYS A C 1
ATOM 1584 O O . LYS A 1 206 ? -13.248 -10.576 11.749 1.00 89.25 206 LYS A O 1
ATOM 1589 N N . GLY A 1 207 ? -13.785 -11.882 9.998 1.00 84.62 207 GLY A N 1
ATOM 1590 C CA . GLY A 1 207 ? -13.472 -10.907 8.946 1.00 84.62 207 GLY A CA 1
ATOM 1591 C C . GLY A 1 207 ? -12.048 -10.343 8.967 1.00 84.62 207 GLY A C 1
ATOM 1592 O O . GLY A 1 207 ? -11.788 -9.324 8.333 1.00 84.62 207 GLY A O 1
ATOM 1593 N N . GLY A 1 208 ? -11.129 -10.968 9.709 1.00 87.88 208 GLY A N 1
ATOM 1594 C CA . GLY A 1 208 ? -9.765 -10.474 9.863 1.00 87.88 208 GLY A CA 1
ATOM 1595 C C . GLY A 1 208 ? -9.658 -9.239 10.752 1.00 87.88 208 GLY A C 1
ATOM 1596 O O . GLY A 1 208 ? -8.646 -8.552 10.674 1.00 87.88 208 GLY A O 1
ATOM 1597 N N . ALA A 1 209 ? -10.667 -8.966 11.596 1.00 90.06 209 ALA A N 1
ATOM 1598 C CA . ALA A 1 209 ? -10.600 -7.889 12.578 1.00 90.06 209 ALA A CA 1
ATOM 1599 C C . ALA A 1 209 ? -9.351 -8.047 13.450 1.00 90.06 209 ALA A C 1
ATOM 1601 O O . ALA A 1 209 ? -8.547 -7.134 13.541 1.00 90.06 209 ALA A O 1
ATOM 1602 N N . GLN A 1 210 ? -9.136 -9.235 14.023 1.00 91.81 210 GLN A N 1
ATOM 1603 C CA . GLN A 1 210 ? -8.019 -9.499 14.928 1.00 91.81 210 GLN A CA 1
ATOM 1604 C C . GLN A 1 210 ? -6.666 -9.447 14.200 1.00 91.81 210 GLN A C 1
ATOM 1606 O O . GLN A 1 210 ? -6.267 -10.422 13.554 1.00 91.81 210 GLN A O 1
ATOM 1611 N N . LEU A 1 211 ? -5.948 -8.335 14.347 1.00 91.94 211 LEU A N 1
ATOM 1612 C CA . LEU A 1 211 ? -4.590 -8.182 13.832 1.00 91.94 211 LEU A CA 1
ATOM 1613 C C . LEU A 1 211 ? -3.585 -8.988 14.673 1.00 91.94 211 LEU A C 1
ATOM 1615 O O . LEU A 1 211 ? -3.739 -9.131 15.883 1.00 91.94 211 LEU A O 1
ATOM 1619 N N . ASP A 1 212 ? -2.557 -9.518 14.016 1.00 90.38 212 ASP A N 1
ATOM 1620 C CA . ASP A 1 212 ? -1.453 -10.274 14.620 1.00 90.38 212 ASP A CA 1
ATOM 1621 C C . ASP A 1 212 ? -0.149 -9.477 14.524 1.00 90.38 212 ASP A C 1
ATOM 1623 O O . ASP A 1 212 ? 0.404 -9.014 15.526 1.00 90.38 212 ASP A O 1
ATOM 1627 N N . VAL A 1 213 ? 0.321 -9.260 13.295 1.00 90.56 213 VAL A N 1
ATOM 1628 C CA . VAL A 1 213 ? 1.548 -8.512 13.027 1.00 90.56 213 VAL A CA 1
ATOM 1629 C C . VAL A 1 213 ? 1.241 -7.274 12.213 1.00 90.56 213 VAL A C 1
ATOM 1631 O O . VAL A 1 213 ? 0.582 -7.345 11.175 1.00 90.56 213 VAL A O 1
ATOM 1634 N N . VAL A 1 214 ? 1.815 -6.162 12.665 1.00 91.94 214 VAL A N 1
ATOM 1635 C CA . VAL A 1 214 ? 1.883 -4.905 11.927 1.00 91.94 214 VAL A CA 1
ATOM 1636 C C . VAL A 1 214 ? 3.344 -4.575 11.652 1.00 91.94 214 VAL A C 1
ATOM 1638 O O . VAL A 1 214 ? 4.206 -4.783 12.511 1.00 91.94 214 VAL A O 1
ATOM 1641 N N . LYS A 1 215 ? 3.642 -4.076 10.455 1.00 92.06 215 LYS A N 1
ATOM 1642 C CA . LYS A 1 215 ? 4.968 -3.585 10.070 1.00 92.06 215 LYS A CA 1
ATOM 1643 C C . LYS A 1 215 ? 4.853 -2.255 9.347 1.00 92.06 215 LYS A C 1
ATOM 1645 O O . LYS A 1 215 ? 3.878 -2.002 8.645 1.00 92.06 215 LYS A O 1
ATOM 1650 N N . THR A 1 216 ? 5.886 -1.435 9.477 1.00 91.06 216 THR A N 1
ATOM 1651 C CA . THR A 1 216 ? 5.990 -0.161 8.761 1.00 91.06 216 THR A CA 1
ATOM 1652 C C . THR A 1 216 ? 7.384 0.016 8.179 1.00 91.06 216 THR A C 1
ATOM 1654 O O . THR A 1 216 ? 8.366 -0.344 8.829 1.00 91.06 216 THR A O 1
ATOM 1657 N N . LEU A 1 217 ? 7.474 0.628 7.000 1.00 88.25 217 LEU A N 1
ATOM 1658 C CA . LEU A 1 217 ? 8.723 1.116 6.420 1.00 88.25 217 LEU A CA 1
ATOM 1659 C C . LEU A 1 217 ? 8.511 2.525 5.877 1.00 88.25 217 LEU A C 1
ATOM 1661 O O . LEU A 1 217 ? 7.753 2.717 4.930 1.00 88.25 217 LEU A O 1
ATOM 1665 N N . LEU A 1 218 ? 9.221 3.500 6.432 1.00 87.25 218 LEU A N 1
ATOM 1666 C CA . LEU A 1 218 ? 9.277 4.831 5.846 1.00 87.25 218 LEU A CA 1
ATOM 1667 C C . LEU A 1 218 ? 10.399 4.887 4.805 1.00 87.25 218 LEU A C 1
ATOM 1669 O O . LEU A 1 218 ? 11.534 4.523 5.086 1.00 87.25 218 LEU A O 1
ATOM 1673 N N . THR A 1 219 ? 10.086 5.366 3.608 1.00 85.50 219 THR A N 1
ATOM 1674 C CA . THR A 1 219 ? 11.058 5.635 2.540 1.00 85.50 219 THR A CA 1
ATOM 1675 C C . THR A 1 219 ? 11.087 7.129 2.217 1.00 85.50 219 THR A C 1
ATOM 1677 O O . THR A 1 219 ? 10.472 7.944 2.910 1.00 85.50 219 THR A O 1
ATOM 1680 N N . GLN A 1 220 ? 11.818 7.524 1.175 1.00 84.38 220 GLN A N 1
ATOM 1681 C CA . GLN A 1 220 ? 11.800 8.907 0.690 1.00 84.38 220 GLN A CA 1
ATOM 1682 C C . GLN A 1 220 ? 10.450 9.299 0.076 1.00 84.38 220 GLN A C 1
ATOM 1684 O O . GLN A 1 220 ? 10.079 10.461 0.151 1.00 84.38 220 GLN A O 1
ATOM 1689 N N . GLU A 1 221 ? 9.708 8.341 -0.480 1.00 84.50 221 GLU A N 1
ATOM 1690 C CA . GLU A 1 221 ? 8.486 8.620 -1.246 1.00 84.50 221 GLU A CA 1
ATOM 1691 C C . GLU A 1 221 ? 7.213 8.170 -0.528 1.00 84.50 221 GLU A C 1
ATOM 1693 O O . GLU A 1 221 ? 6.170 8.814 -0.633 1.00 84.50 221 GLU A O 1
ATOM 1698 N N . ASN A 1 222 ? 7.288 7.062 0.213 1.00 88.38 222 ASN A N 1
ATOM 1699 C CA . ASN A 1 222 ? 6.119 6.403 0.785 1.00 88.38 222 ASN A CA 1
ATOM 1700 C C . ASN A 1 222 ? 6.364 5.940 2.222 1.00 88.38 222 ASN A C 1
ATOM 1702 O O . ASN A 1 222 ? 7.463 5.494 2.569 1.00 88.38 222 ASN A O 1
ATOM 1706 N N . LEU A 1 223 ? 5.308 5.979 3.030 1.00 90.81 223 LEU A N 1
ATOM 1707 C CA . LEU A 1 223 ? 5.143 5.130 4.199 1.00 90.81 223 LEU A CA 1
ATOM 1708 C C . LEU A 1 223 ? 4.477 3.833 3.739 1.00 90.81 223 LEU A C 1
ATOM 1710 O O . LEU A 1 223 ? 3.304 3.818 3.370 1.00 90.81 223 LEU A O 1
ATOM 1714 N N . TYR A 1 224 ? 5.226 2.741 3.769 1.00 90.94 224 TYR A N 1
ATOM 1715 C CA . TYR A 1 224 ? 4.670 1.417 3.573 1.00 90.94 224 TYR A CA 1
ATOM 1716 C C . TYR A 1 224 ? 4.140 0.885 4.901 1.00 90.94 224 TYR A C 1
ATOM 1718 O O . TYR A 1 224 ? 4.823 0.949 5.926 1.00 90.94 224 TYR A O 1
ATOM 1726 N N . PHE A 1 225 ? 2.942 0.317 4.869 1.00 92.88 225 PHE A N 1
ATOM 1727 C CA . PHE A 1 225 ? 2.273 -0.285 6.014 1.00 92.88 225 PHE A CA 1
ATOM 1728 C C . PHE A 1 225 ? 1.845 -1.710 5.666 1.00 92.88 225 PHE A C 1
ATOM 1730 O O . PHE A 1 225 ? 1.309 -1.943 4.587 1.00 92.88 225 PHE A O 1
ATOM 1737 N N . MET A 1 226 ? 2.046 -2.657 6.576 1.00 93.62 226 MET A N 1
ATOM 1738 C CA . MET A 1 226 ? 1.500 -4.006 6.467 1.00 93.62 226 MET A CA 1
ATOM 1739 C C . MET A 1 226 ? 0.780 -4.369 7.754 1.00 93.62 226 MET A C 1
ATOM 1741 O O . MET A 1 226 ? 1.321 -4.171 8.840 1.00 93.62 226 MET A O 1
ATOM 1745 N N . ALA A 1 227 ? -0.410 -4.941 7.622 1.00 93.19 227 ALA A N 1
ATOM 1746 C CA . ALA A 1 227 ? -1.106 -5.618 8.702 1.00 93.19 227 ALA A CA 1
ATOM 1747 C C . ALA A 1 227 ? -1.459 -7.040 8.275 1.00 93.19 227 ALA A C 1
ATOM 1749 O O . ALA A 1 227 ? -1.754 -7.308 7.110 1.00 93.19 227 ALA A O 1
ATOM 1750 N N . SER A 1 228 ? -1.450 -7.953 9.235 1.00 92.62 228 SER A N 1
ATOM 1751 C CA . SER A 1 228 ? -1.802 -9.351 9.021 1.00 92.62 228 SER A CA 1
ATOM 1752 C C . SER A 1 228 ? -2.684 -9.884 10.131 1.00 92.62 228 SER A C 1
ATOM 1754 O O . SER A 1 228 ? -2.703 -9.341 11.234 1.00 92.62 228 SER A O 1
ATOM 1756 N N . SER A 1 229 ? -3.415 -10.948 9.823 1.00 92.50 229 SER A N 1
ATOM 1757 C CA . SER A 1 229 ? -4.326 -11.630 10.734 1.00 92.50 229 SER A CA 1
ATOM 1758 C C . SER A 1 229 ? -4.186 -13.143 10.575 1.00 92.50 229 SER A C 1
ATOM 1760 O O . SER A 1 229 ? -3.938 -13.645 9.480 1.00 92.50 229 SER A O 1
ATOM 1762 N N . TYR A 1 230 ? -4.425 -13.900 11.650 1.00 90.06 230 TYR A N 1
ATOM 1763 C CA . TYR A 1 230 ? -4.607 -15.358 11.562 1.00 90.06 230 TYR A CA 1
ATOM 1764 C C . TYR A 1 230 ? -5.911 -15.757 10.859 1.00 90.06 230 TYR A C 1
ATOM 1766 O O . TYR A 1 230 ? -6.164 -16.939 10.624 1.00 90.06 230 TYR A O 1
ATOM 1774 N N . GLN A 1 231 ? -6.765 -14.783 10.564 1.00 91.81 231 GLN A N 1
ATOM 1775 C CA . GLN A 1 231 ? -8.065 -14.979 9.958 1.00 91.81 231 GLN A CA 1
ATOM 1776 C C . GLN A 1 231 ? -8.127 -14.311 8.603 1.00 91.81 231 GLN A C 1
ATOM 1778 O O . GLN A 1 231 ? -7.382 -13.376 8.314 1.00 91.81 231 GLN A O 1
ATOM 1783 N N . GLN A 1 232 ? -9.050 -14.796 7.775 1.00 92.38 232 GLN A N 1
ATOM 1784 C CA . GLN A 1 232 ? -9.237 -14.193 6.476 1.00 92.38 232 GLN A CA 1
ATOM 1785 C C . GLN A 1 232 ? -9.728 -12.749 6.635 1.00 92.38 232 GLN A C 1
ATOM 1787 O O . GLN A 1 232 ? -10.798 -12.535 7.204 1.00 92.38 232 GLN A O 1
ATOM 1792 N N . ILE A 1 233 ? -8.972 -11.789 6.107 1.00 92.56 233 ILE A N 1
ATOM 1793 C CA . ILE A 1 233 ? -9.384 -10.395 5.964 1.00 92.56 233 ILE A CA 1
ATOM 1794 C C . ILE A 1 233 ? -10.378 -10.342 4.805 1.00 92.56 233 ILE A C 1
ATOM 1796 O O . ILE A 1 233 ? -10.028 -10.578 3.646 1.00 92.56 233 ILE A O 1
ATOM 1800 N N . THR A 1 234 ? -11.649 -10.126 5.128 1.00 90.94 234 THR A N 1
ATOM 1801 C CA . THR A 1 234 ? -12.738 -10.159 4.147 1.00 90.94 234 THR A CA 1
ATOM 1802 C C . THR A 1 234 ? -13.077 -8.760 3.643 1.00 90.94 234 THR A C 1
ATOM 1804 O O . THR A 1 234 ? -12.857 -7.783 4.359 1.00 90.94 234 THR A O 1
ATOM 1807 N N . PRO A 1 235 ? -13.665 -8.641 2.438 1.00 89.25 235 PRO A N 1
ATOM 1808 C CA . PRO A 1 235 ? -14.309 -7.402 2.028 1.00 89.25 235 PRO A CA 1
ATOM 1809 C C . PRO A 1 235 ? -15.290 -6.884 3.093 1.00 89.25 235 PRO A C 1
ATOM 1811 O O . PRO A 1 235 ? -16.035 -7.683 3.659 1.00 89.25 235 PRO A O 1
ATOM 1814 N N . GLY A 1 236 ? -15.285 -5.574 3.348 1.00 86.38 236 GLY A N 1
ATOM 1815 C CA . GLY A 1 236 ? -16.074 -4.925 4.408 1.00 86.38 236 GLY A CA 1
ATOM 1816 C C . GLY A 1 236 ? -15.295 -4.650 5.704 1.00 86.38 236 GLY A C 1
ATOM 1817 O O . GLY A 1 236 ? -15.834 -4.033 6.621 1.00 86.38 236 GLY A O 1
ATOM 1818 N N . THR A 1 237 ? -14.031 -5.080 5.770 1.00 93.06 237 THR A N 1
ATOM 1819 C CA . THR A 1 237 ? -13.085 -4.723 6.837 1.00 93.06 237 THR A CA 1
ATOM 1820 C C . THR A 1 237 ? -12.286 -3.483 6.436 1.00 93.06 237 THR A C 1
ATOM 1822 O O . THR A 1 237 ? -11.774 -3.417 5.322 1.00 93.06 237 THR A O 1
ATOM 1825 N N . SER A 1 238 ? -12.108 -2.527 7.343 1.00 94.69 238 SER A N 1
ATOM 1826 C CA . SER A 1 238 ? -11.206 -1.383 7.168 1.00 94.69 238 SER A CA 1
ATOM 1827 C C . SER A 1 238 ? -10.077 -1.448 8.191 1.00 94.69 238 SER A C 1
ATOM 1829 O O . SER A 1 238 ? -10.318 -1.708 9.370 1.00 94.69 238 SER A O 1
ATOM 1831 N N . ILE A 1 239 ? -8.842 -1.188 7.757 1.00 95.31 239 ILE A N 1
ATOM 1832 C CA . ILE A 1 239 ? -7.738 -0.879 8.677 1.00 95.31 239 ILE A CA 1
ATOM 1833 C C . ILE A 1 239 ? -7.678 0.635 8.828 1.00 95.31 239 ILE A C 1
ATOM 1835 O O . ILE A 1 239 ? -7.630 1.354 7.828 1.00 95.31 239 ILE A O 1
ATOM 1839 N N . ILE A 1 240 ? -7.693 1.102 10.072 1.00 95.00 240 ILE A N 1
ATOM 1840 C CA . ILE A 1 240 ? -7.818 2.515 10.414 1.00 95.00 240 ILE A CA 1
ATOM 1841 C C . ILE A 1 240 ? -6.586 2.926 11.223 1.00 95.00 240 ILE A C 1
ATOM 1843 O O . ILE A 1 240 ? -6.281 2.337 12.265 1.00 95.00 240 ILE A O 1
ATOM 1847 N N . LEU A 1 241 ? -5.873 3.937 10.725 1.00 94.50 241 LEU A N 1
ATOM 1848 C CA . LEU A 1 241 ? -4.711 4.539 11.374 1.00 94.50 241 LEU A CA 1
ATOM 1849 C C . LEU A 1 241 ? -5.063 5.977 11.747 1.00 94.50 241 LEU A C 1
ATOM 1851 O O . LEU A 1 241 ? -5.125 6.846 10.879 1.00 94.50 241 LEU A O 1
ATOM 1855 N N . ARG A 1 242 ? -5.287 6.244 13.030 1.00 92.81 242 ARG A N 1
ATOM 1856 C CA . ARG A 1 242 ? -5.507 7.602 13.539 1.00 92.81 242 ARG A CA 1
ATOM 1857 C C . ARG A 1 242 ? -4.173 8.201 13.935 1.00 92.81 242 ARG A C 1
ATOM 1859 O O . ARG A 1 242 ? -3.468 7.650 14.777 1.00 92.81 242 ARG A O 1
ATOM 1866 N N . LEU A 1 243 ? -3.784 9.298 13.300 1.00 91.94 243 LEU A N 1
ATOM 1867 C CA . LEU A 1 243 ? -2.505 9.932 13.584 1.00 91.94 243 LEU A CA 1
ATOM 1868 C C . LEU A 1 243 ? -2.734 11.119 14.512 1.00 91.94 243 LEU A C 1
ATOM 1870 O O . LEU A 1 243 ? -3.532 12.012 14.227 1.00 91.94 243 LEU A O 1
ATOM 1874 N N . HIS A 1 244 ? -1.975 11.139 15.601 1.00 90.44 244 HIS A N 1
ATOM 1875 C CA . HIS A 1 244 ? -1.959 12.214 16.578 1.00 90.44 244 HIS A CA 1
ATOM 1876 C C . HIS A 1 244 ? -0.559 12.827 16.603 1.00 90.44 244 HIS A C 1
ATOM 1878 O O . HIS A 1 244 ? 0.420 12.127 16.846 1.00 90.44 244 HIS A O 1
ATOM 1884 N N . LYS A 1 245 ? -0.442 14.140 16.402 1.00 87.75 245 LYS A N 1
ATOM 1885 C CA . LYS A 1 245 ? 0.823 14.893 16.486 1.00 87.75 245 LYS A CA 1
ATOM 1886 C C . LYS A 1 245 ? 1.368 14.966 17.906 1.00 87.75 245 LYS A C 1
ATOM 1888 O O . LYS A 1 245 ? 2.556 15.182 18.101 1.00 87.75 245 LYS A O 1
ATOM 1893 N N . THR A 1 246 ? 0.497 14.787 18.897 1.00 83.69 246 THR A N 1
ATOM 1894 C CA . THR A 1 246 ? 0.863 14.727 20.313 1.00 83.69 246 THR A CA 1
ATOM 1895 C C . THR A 1 246 ? 0.249 13.490 20.938 1.00 83.69 246 THR A C 1
ATOM 1897 O O . THR A 1 246 ? -0.923 13.205 20.690 1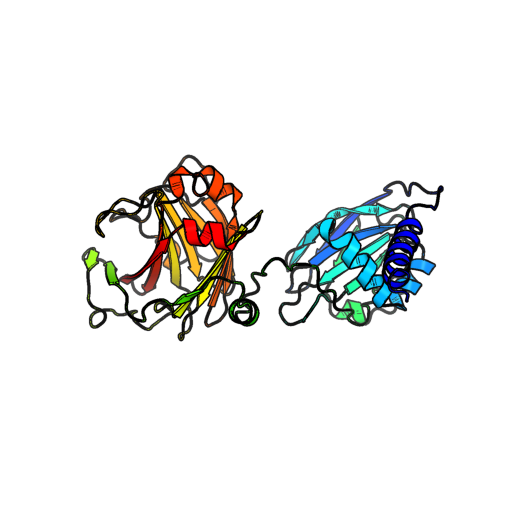.00 83.69 246 THR A O 1
ATOM 1900 N N . ALA A 1 247 ? 1.015 12.776 21.764 1.00 75.38 247 ALA A N 1
ATOM 1901 C CA . ALA A 1 247 ? 0.502 11.625 22.487 1.00 75.38 247 ALA A CA 1
ATOM 1902 C C . ALA A 1 247 ? -0.763 12.009 23.284 1.00 75.38 247 ALA A C 1
ATOM 1904 O O . ALA A 1 247 ? -0.753 13.001 24.033 1.00 75.38 247 ALA A O 1
ATOM 1905 N N . PRO A 1 248 ? -1.864 11.252 23.142 1.00 68.88 248 PRO A N 1
ATOM 1906 C CA . PRO A 1 248 ? -3.052 11.474 23.945 1.00 68.88 248 PRO A CA 1
ATOM 1907 C C . PRO A 1 248 ? -2.699 11.239 25.420 1.00 68.88 248 PRO A C 1
ATOM 1909 O O . PRO A 1 248 ? -2.208 10.179 25.800 1.00 68.88 248 PRO A O 1
ATOM 1912 N N . LYS A 1 249 ? -2.911 12.261 26.263 1.00 65.31 249 LYS A N 1
ATOM 1913 C CA . LYS A 1 249 ? -2.672 12.168 27.716 1.00 65.31 249 LYS A CA 1
ATOM 1914 C C . LYS A 1 249 ? -3.725 11.307 28.427 1.00 65.31 249 LYS A C 1
ATOM 1916 O O . LYS A 1 249 ? -3.460 10.824 29.520 1.00 65.31 249 LYS A O 1
ATOM 1921 N N . GLU A 1 250 ? -4.881 11.108 27.796 1.00 59.09 250 GLU A N 1
ATOM 1922 C CA . GLU A 1 250 ? -5.981 10.255 28.245 1.00 59.09 250 GLU A CA 1
ATOM 1923 C C . GLU A 1 250 ? -6.545 9.491 27.039 1.00 59.09 250 GLU A C 1
ATOM 1925 O O . GLU A 1 250 ? -6.646 10.045 25.946 1.00 59.09 250 GLU A O 1
ATOM 1930 N N . GLN A 1 251 ? -6.932 8.229 27.247 1.00 51.88 251 GLN A N 1
ATOM 1931 C CA . GLN A 1 251 ? -7.505 7.321 26.236 1.00 51.88 251 GLN A CA 1
ATOM 1932 C C . GLN A 1 251 ? -8.877 7.760 25.687 1.00 51.88 251 GLN A C 1
ATOM 1934 O O . GLN A 1 251 ? -9.471 7.051 24.882 1.00 51.88 251 GLN A O 1
ATOM 1939 N N . GLN A 1 252 ? -9.407 8.907 26.115 1.00 49.12 252 GLN A N 1
ATOM 1940 C CA . GLN A 1 252 ? -10.711 9.409 25.697 1.00 49.12 252 GLN A CA 1
ATOM 1941 C C . GLN A 1 252 ? -10.560 10.770 25.009 1.00 49.12 252 GLN A C 1
ATOM 1943 O O . GLN A 1 252 ? -10.525 11.822 25.636 1.00 49.12 252 GLN A O 1
ATOM 1948 N N . SER A 1 253 ? -10.501 10.702 23.677 1.00 53.38 253 SER A N 1
ATOM 1949 C CA . SER A 1 253 ? -10.861 11.761 22.731 1.00 53.38 253 SER A CA 1
ATOM 1950 C C . SER A 1 253 ? -10.052 13.065 22.794 1.00 53.38 253 SER A C 1
ATOM 1952 O O . SER A 1 253 ? -10.570 14.141 23.105 1.00 53.38 253 SER A O 1
ATOM 1954 N N . LYS A 1 254 ? -8.812 13.008 22.301 1.00 61.22 254 LYS A N 1
ATOM 1955 C CA . LYS A 1 254 ? -8.391 14.032 21.337 1.00 61.22 254 LYS A CA 1
ATOM 1956 C C . LYS A 1 254 ? -8.669 13.472 19.949 1.00 61.22 254 LYS A C 1
ATOM 1958 O O . LYS A 1 254 ? -8.088 12.452 19.595 1.00 61.22 254 LYS A O 1
ATOM 1963 N N . THR A 1 255 ? -9.565 14.128 19.217 1.00 77.12 255 THR A N 1
ATOM 1964 C CA . THR A 1 255 ? -9.828 13.867 17.795 1.00 77.12 255 THR A CA 1
ATOM 1965 C C . THR A 1 255 ? -8.508 13.688 17.057 1.00 77.12 255 THR A C 1
ATOM 1967 O O . THR A 1 255 ? -7.577 14.470 17.294 1.00 77.12 255 THR A O 1
ATOM 1970 N N . ALA A 1 256 ? -8.408 12.670 16.206 1.00 86.12 256 ALA A N 1
ATOM 1971 C CA . ALA A 1 256 ? -7.201 12.469 15.412 1.00 86.12 256 ALA A CA 1
ATOM 1972 C C . ALA A 1 256 ? -6.912 13.720 14.564 1.00 86.12 256 ALA A C 1
ATOM 1974 O O . ALA A 1 256 ? -7.835 14.397 14.105 1.00 86.12 256 ALA A O 1
ATOM 1975 N N . ASP A 1 257 ? -5.632 14.048 14.365 1.00 87.75 257 ASP A N 1
ATOM 1976 C CA . ASP A 1 257 ? -5.257 15.149 13.470 1.00 87.75 257 ASP A CA 1
ATOM 1977 C C . ASP A 1 257 ? -5.644 14.799 12.027 1.00 87.75 257 ASP A C 1
ATOM 1979 O O . ASP A 1 257 ? -6.195 15.625 11.297 1.00 87.75 257 ASP A O 1
ATOM 1983 N N . VAL A 1 258 ? -5.391 13.546 11.642 1.00 90.06 258 VAL A N 1
ATOM 1984 C CA . VAL A 1 258 ? -5.933 12.915 10.437 1.00 90.06 258 VAL A CA 1
ATOM 1985 C C . VAL A 1 258 ? -6.183 11.440 10.708 1.00 90.06 258 VAL A C 1
ATOM 1987 O O . VAL A 1 258 ? -5.543 10.836 11.574 1.00 90.06 258 VAL A O 1
ATOM 1990 N N . THR A 1 259 ? -7.037 10.837 9.894 1.00 92.81 259 THR A N 1
ATOM 1991 C CA . THR A 1 259 ? -7.239 9.392 9.909 1.00 92.81 259 THR A CA 1
ATOM 1992 C C . THR A 1 259 ? -6.994 8.802 8.533 1.00 92.81 259 THR A C 1
ATOM 1994 O O . THR A 1 259 ? -7.508 9.299 7.537 1.00 92.81 259 THR A O 1
ATOM 1997 N N . ILE A 1 260 ? -6.218 7.729 8.472 1.00 94.44 260 ILE A N 1
ATOM 1998 C CA . ILE A 1 260 ? -5.976 6.962 7.256 1.00 94.44 260 ILE A CA 1
ATOM 1999 C C . ILE A 1 260 ? -6.880 5.740 7.283 1.00 94.44 260 ILE A C 1
ATOM 2001 O O . ILE A 1 260 ? -6.858 4.978 8.249 1.00 94.44 260 ILE A O 1
ATOM 2005 N N . GLU A 1 261 ? -7.632 5.529 6.214 1.00 94.50 261 GLU A N 1
ATOM 2006 C CA . GLU A 1 261 ? -8.461 4.346 6.032 1.00 94.50 261 GLU A CA 1
ATOM 2007 C C . GLU A 1 261 ? -7.951 3.513 4.854 1.00 94.50 261 GLU A C 1
ATOM 2009 O O . GLU A 1 261 ? -7.742 4.015 3.746 1.00 94.50 261 GLU A O 1
ATOM 2014 N N . ILE A 1 262 ? -7.795 2.213 5.096 1.00 95.12 262 ILE A N 1
ATOM 2015 C CA . ILE A 1 262 ? -7.512 1.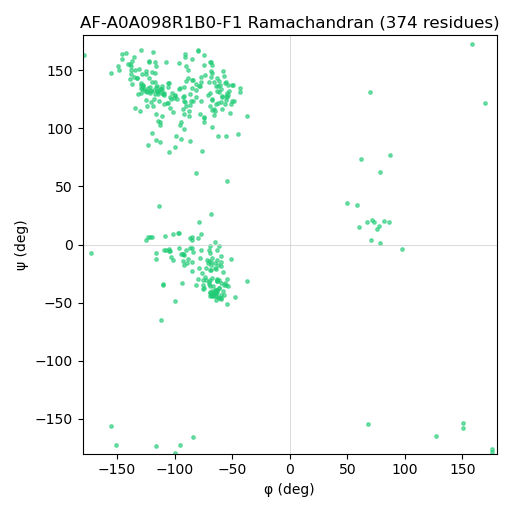199 4.083 1.00 95.12 262 ILE A CA 1
ATOM 2016 C C . ILE A 1 262 ? -8.746 0.283 3.990 1.00 95.12 262 ILE A C 1
ATOM 2018 O O . ILE A 1 262 ? -8.821 -0.713 4.719 1.00 95.12 262 ILE A O 1
ATOM 2022 N N . PRO A 1 263 ? -9.740 0.619 3.143 1.00 92.50 263 PRO A N 1
ATOM 2023 C CA . PRO A 1 263 ? -10.972 -0.151 3.029 1.00 92.50 263 PRO A CA 1
ATOM 2024 C C . PRO A 1 263 ? -10.742 -1.411 2.197 1.00 92.50 263 PRO A C 1
ATOM 2026 O O . PRO A 1 263 ? -10.531 -1.346 0.980 1.00 92.50 263 PRO A O 1
ATOM 2029 N N . VAL A 1 264 ? -10.820 -2.580 2.829 1.00 90.06 264 VAL A N 1
ATOM 2030 C CA . VAL A 1 264 ? -10.708 -3.866 2.142 1.00 90.06 264 VAL A CA 1
ATOM 2031 C C . VAL A 1 264 ? -12.004 -4.119 1.386 1.00 90.06 264 VAL A C 1
ATOM 2033 O O . VAL A 1 264 ? -13.036 -4.454 1.957 1.00 90.06 264 VAL A O 1
ATOM 2036 N N . VAL A 1 265 ? -11.949 -3.952 0.067 1.00 83.31 265 VAL A N 1
ATOM 2037 C CA . VAL A 1 265 ? -13.070 -4.198 -0.849 1.00 83.31 265 VAL A CA 1
ATOM 2038 C C . VAL A 1 265 ? -12.810 -5.423 -1.720 1.00 83.31 265 VAL A C 1
ATOM 2040 O O . VAL A 1 265 ? -13.743 -6.150 -2.058 1.00 83.31 265 VAL A O 1
ATOM 2043 N N . ARG A 1 266 ? -11.544 -5.663 -2.093 1.00 83.25 266 ARG A N 1
ATOM 2044 C CA . ARG A 1 266 ? -11.054 -6.781 -2.922 1.00 83.25 266 ARG A CA 1
ATOM 2045 C C . ARG A 1 266 ? -9.569 -7.037 -2.606 1.00 83.25 266 ARG A C 1
ATOM 2047 O O . ARG A 1 266 ? -9.088 -6.665 -1.545 1.00 83.25 266 ARG A O 1
ATOM 2054 N N . ARG A 1 267 ? -8.827 -7.639 -3.546 1.00 82.75 267 ARG A N 1
ATOM 2055 C CA . ARG A 1 267 ? -7.368 -7.866 -3.469 1.00 82.75 267 ARG A CA 1
ATOM 2056 C C . ARG A 1 267 ? -6.515 -6.598 -3.566 1.00 82.75 267 ARG A C 1
ATOM 2058 O O . ARG A 1 267 ? -5.297 -6.688 -3.527 1.00 82.75 267 ARG A O 1
ATOM 2065 N N . GLY A 1 268 ? -7.129 -5.439 -3.738 1.00 82.44 268 GLY A N 1
ATOM 2066 C CA . GLY A 1 268 ? -6.439 -4.166 -3.779 1.00 82.44 268 GLY A CA 1
ATOM 2067 C C . GLY A 1 268 ? -7.427 -3.031 -3.958 1.00 82.44 268 GLY A C 1
ATOM 2068 O O . GLY A 1 268 ? -8.584 -3.254 -4.337 1.00 82.44 268 GLY A O 1
ATOM 2069 N N . GLY A 1 269 ? -6.971 -1.824 -3.666 1.00 80.94 269 GLY A N 1
ATOM 2070 C CA . GLY A 1 269 ? -7.827 -0.656 -3.692 1.00 80.94 269 GLY A CA 1
ATOM 2071 C C . GLY A 1 269 ? -7.127 0.611 -3.216 1.00 80.94 269 GLY A C 1
ATOM 2072 O O . GLY A 1 269 ? -5.923 0.603 -2.963 1.00 80.94 269 GLY A O 1
ATOM 2073 N N . PRO A 1 270 ? -7.880 1.710 -3.132 1.00 83.19 270 PRO A N 1
ATOM 2074 C CA . PRO A 1 270 ? -7.366 2.999 -2.699 1.00 83.19 270 PRO A CA 1
ATOM 2075 C C . PRO A 1 270 ? -7.120 3.041 -1.189 1.00 83.19 270 PRO A C 1
ATOM 2077 O O . PRO A 1 270 ? -7.765 2.333 -0.419 1.00 83.19 270 PRO A O 1
ATOM 2080 N N . VAL A 1 271 ? -6.207 3.918 -0.784 1.00 89.06 271 VAL A N 1
ATOM 2081 C CA . VAL A 1 271 ? -5.986 4.347 0.598 1.00 89.06 271 VAL A CA 1
ATOM 2082 C C . VAL A 1 271 ? -6.425 5.799 0.715 1.00 89.06 271 VAL A C 1
ATOM 2084 O O . VAL A 1 271 ? -6.065 6.625 -0.130 1.00 89.06 271 VAL A O 1
ATOM 2087 N N . TYR A 1 272 ? -7.185 6.108 1.759 1.00 90.12 272 TYR A N 1
ATOM 2088 C CA . TYR A 1 272 ? -7.799 7.417 1.955 1.00 90.12 272 TYR A CA 1
ATOM 2089 C C . TYR A 1 272 ? -7.287 8.106 3.215 1.00 90.12 272 TYR A C 1
ATOM 2091 O O . TYR A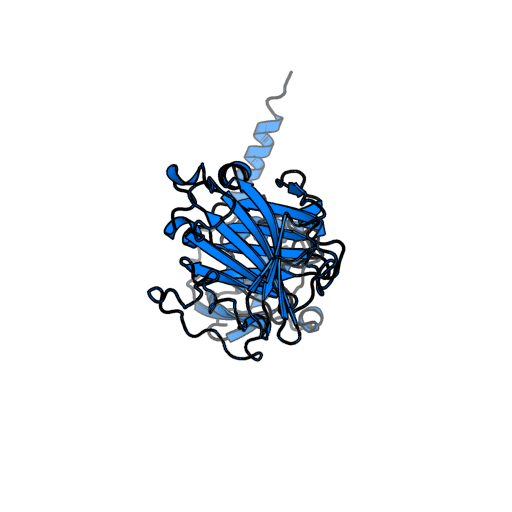 1 272 ? -7.000 7.444 4.208 1.00 90.12 272 TYR A O 1
ATOM 2099 N N . LEU A 1 273 ? -7.206 9.435 3.180 1.00 92.00 273 LEU A N 1
ATOM 2100 C CA . LEU A 1 273 ? -7.010 10.302 4.339 1.00 92.00 273 LEU A CA 1
ATOM 2101 C C . LEU A 1 273 ? -8.263 11.121 4.597 1.00 92.00 273 LEU A C 1
ATOM 2103 O O . LEU A 1 273 ? -8.778 11.770 3.692 1.00 92.00 273 LEU A O 1
ATOM 2107 N N . TRP A 1 274 ? -8.670 11.161 5.852 1.00 90.00 274 TRP A N 1
ATOM 2108 C CA . TRP A 1 274 ? -9.765 11.961 6.365 1.00 90.00 274 TRP A CA 1
ATOM 2109 C C . TRP A 1 274 ? -9.179 13.068 7.255 1.00 90.00 274 TRP A C 1
ATOM 2111 O O . TRP A 1 274 ? -8.604 12.751 8.304 1.00 90.00 274 TRP A O 1
ATOM 2121 N N . PRO A 1 275 ? -9.237 14.349 6.841 1.00 84.31 275 PRO A N 1
ATOM 2122 C CA . PRO A 1 275 ? -8.743 15.456 7.654 1.00 84.31 275 PRO A CA 1
ATOM 2123 C C . PRO A 1 275 ? -9.625 15.675 8.894 1.00 84.31 275 PRO A C 1
ATOM 2125 O O . PRO A 1 275 ? -10.841 15.813 8.781 1.00 84.31 275 PRO A O 1
ATOM 2128 N N . GLY A 1 276 ? -9.018 15.767 10.080 1.00 73.12 276 GLY A N 1
ATOM 2129 C CA . GLY A 1 276 ? -9.738 16.042 11.327 1.00 73.12 276 GLY A CA 1
ATOM 2130 C C . GLY A 1 276 ? -10.675 14.920 11.799 1.00 73.12 276 GLY A C 1
ATOM 2131 O O . GLY A 1 276 ? -10.490 13.744 11.492 1.00 73.12 276 GLY A O 1
ATOM 2132 N N . SER A 1 277 ? -11.700 15.298 12.571 1.00 57.62 277 SER A N 1
ATOM 2133 C CA . SER A 1 277 ? -12.629 14.396 13.273 1.00 57.62 277 SER A CA 1
ATOM 2134 C C . SER A 1 277 ? -13.721 13.784 12.386 1.00 57.62 277 SER A C 1
ATOM 2136 O O . SER A 1 277 ? -14.764 13.389 12.906 1.00 57.62 277 SER A O 1
ATOM 2138 N N . ALA A 1 278 ? -13.552 13.757 11.060 1.00 54.81 278 ALA A N 1
ATOM 2139 C CA . ALA A 1 278 ? -14.605 13.334 10.130 1.00 54.81 278 ALA A CA 1
ATOM 2140 C C . ALA A 1 278 ? -15.114 11.908 10.432 1.00 54.81 278 ALA A C 1
ATOM 2142 O O . ALA A 1 278 ? -16.314 11.661 10.374 1.00 54.81 278 ALA A O 1
ATOM 2143 N N . LEU A 1 279 ? -14.226 11.014 10.884 1.00 54.56 279 LEU A N 1
ATOM 2144 C CA . LEU A 1 279 ? -14.565 9.659 11.342 1.00 54.56 279 LEU A CA 1
ATOM 2145 C C . LEU A 1 279 ? -15.011 9.570 12.811 1.00 54.56 279 LEU A C 1
ATOM 2147 O O . LEU A 1 279 ? -15.575 8.557 13.214 1.00 54.56 279 LEU A O 1
ATOM 2151 N N . ASP A 1 280 ? -14.767 10.612 13.607 1.00 52.44 280 ASP A N 1
ATOM 2152 C CA . ASP A 1 280 ? -14.997 10.625 15.059 1.00 52.44 280 ASP A CA 1
ATOM 2153 C C . ASP A 1 280 ? -16.355 11.257 15.445 1.00 52.44 280 ASP A C 1
ATOM 2155 O O . ASP A 1 280 ? -16.709 11.308 16.623 1.00 52.44 280 ASP A O 1
ATOM 2159 N N . THR A 1 281 ? -17.139 11.762 14.484 1.00 46.56 281 THR A N 1
ATOM 2160 C CA . THR A 1 281 ? -18.493 12.273 14.765 1.00 46.56 281 THR A CA 1
ATOM 2161 C C . THR A 1 281 ? -19.519 11.139 14.751 1.00 46.56 281 THR A C 1
ATOM 2163 O O . THR A 1 281 ? -19.468 10.266 13.890 1.00 46.56 281 THR A O 1
ATOM 2166 N N . GLU A 1 282 ? -20.508 11.176 15.659 1.00 43.91 282 GLU A N 1
ATOM 2167 C CA . GLU A 1 282 ? -21.625 10.205 15.762 1.00 43.91 282 GLU A CA 1
ATOM 2168 C C . GLU A 1 282 ? -22.384 9.959 14.432 1.00 43.91 282 GLU A C 1
ATOM 2170 O O . GLU A 1 282 ? -23.166 9.014 14.322 1.00 43.91 282 GLU A O 1
ATOM 2175 N N . ALA A 1 283 ? -22.148 10.800 13.419 1.00 39.16 283 ALA A N 1
ATOM 2176 C CA . ALA A 1 283 ? -22.747 10.769 12.090 1.00 39.16 283 ALA A CA 1
ATOM 2177 C C . ALA A 1 283 ? -21.790 10.346 10.946 1.00 39.16 283 ALA A C 1
ATOM 2179 O O . ALA A 1 283 ? -22.253 10.240 9.812 1.00 39.16 283 ALA A O 1
ATOM 2180 N N . GLY A 1 284 ? -20.493 10.126 11.203 1.00 39.91 284 GLY A N 1
ATOM 2181 C CA . GLY A 1 284 ? -19.439 10.184 10.175 1.00 39.91 284 GLY A CA 1
ATOM 2182 C C . GLY A 1 284 ? -18.623 8.914 9.912 1.00 39.91 284 GLY A C 1
ATOM 2183 O O . GLY A 1 284 ? -17.681 8.962 9.124 1.00 39.91 284 GLY A O 1
ATOM 2184 N N . LEU A 1 285 ? -18.953 7.766 10.514 1.00 49.19 285 LEU A N 1
ATOM 2185 C CA . LEU A 1 285 ? -18.295 6.517 10.116 1.00 49.19 285 LEU A CA 1
ATOM 2186 C C . LEU A 1 285 ? -18.678 6.164 8.665 1.00 49.19 285 LEU A C 1
ATOM 2188 O O . LEU A 1 285 ? -19.832 6.366 8.265 1.00 49.19 285 LEU A O 1
ATOM 2192 N N . PRO A 1 286 ? -17.745 5.663 7.838 1.00 44.34 286 PRO A N 1
ATOM 2193 C CA . PRO A 1 286 ? -17.950 5.587 6.407 1.00 44.34 286 PRO A CA 1
ATOM 2194 C C . PRO A 1 286 ? -19.051 4.578 6.110 1.00 44.34 286 PRO A C 1
ATOM 2196 O O . PRO A 1 286 ? -18.879 3.369 6.265 1.00 44.34 286 PRO A O 1
ATOM 2199 N N . GLN A 1 287 ? -20.165 5.046 5.549 1.00 42.25 287 GLN A N 1
ATOM 2200 C CA . GLN A 1 287 ? -21.105 4.156 4.858 1.00 42.25 287 GLN A CA 1
ATOM 2201 C C . GLN A 1 287 ? -20.450 3.457 3.644 1.00 42.25 287 GLN A C 1
ATOM 2203 O O . GLN A 1 287 ? -21.088 2.643 2.976 1.00 42.25 287 GLN A O 1
ATOM 2208 N N . THR A 1 288 ? -19.174 3.731 3.347 1.00 42.72 288 THR A N 1
ATOM 2209 C CA . THR A 1 288 ? -18.387 3.080 2.293 1.00 42.72 288 THR A CA 1
ATOM 2210 C C . THR A 1 288 ? -18.033 1.628 2.611 1.00 42.72 288 THR A C 1
ATOM 2212 O O . THR A 1 288 ? -17.704 0.898 1.677 1.00 42.72 288 THR A O 1
ATOM 2215 N N . ALA A 1 289 ? -18.178 1.156 3.855 1.00 37.81 289 ALA A N 1
ATOM 2216 C CA . ALA A 1 289 ? -18.073 -0.274 4.160 1.00 37.81 289 ALA A CA 1
ATOM 2217 C C . ALA A 1 289 ? -19.255 -1.091 3.575 1.00 37.81 289 ALA A C 1
ATOM 2219 O O . ALA A 1 289 ? -19.116 -2.282 3.302 1.00 37.81 289 ALA A O 1
ATOM 2220 N N . SER A 1 290 ? -20.364 -0.422 3.213 1.00 38.06 290 SER A N 1
ATOM 2221 C CA . SER A 1 290 ? -21.417 -0.951 2.319 1.00 38.06 290 SER A CA 1
ATOM 2222 C C . SER A 1 290 ? -21.063 -0.882 0.821 1.00 38.06 290 SER A C 1
ATOM 2224 O O . SER A 1 290 ? -21.894 -1.209 -0.026 1.00 38.06 290 SER A O 1
ATOM 2226 N N . GLY A 1 291 ? -19.834 -0.478 0.489 1.00 31.45 291 GLY A N 1
ATOM 2227 C CA . GLY A 1 291 ? -19.333 -0.258 -0.861 1.00 31.45 291 GLY A CA 1
ATOM 2228 C C . GLY A 1 291 ? -19.966 0.965 -1.541 1.00 31.45 291 GLY A C 1
ATOM 2229 O O . GLY A 1 291 ? -21.190 1.058 -1.640 1.00 31.45 291 GLY A O 1
ATOM 2230 N N . PRO A 1 292 ? -19.186 1.877 -2.153 1.00 32.06 292 PRO A N 1
ATOM 2231 C CA . PRO A 1 292 ? -19.694 2.497 -3.363 1.00 32.06 292 PRO A CA 1
ATOM 2232 C C . PRO A 1 292 ? -19.921 1.343 -4.345 1.00 32.06 292 PRO A C 1
ATOM 2234 O O . PRO A 1 292 ? -18.997 0.570 -4.619 1.00 32.06 292 PRO A O 1
ATOM 2237 N N . GLY A 1 293 ? -21.150 1.177 -4.847 1.00 31.03 293 GLY A N 1
ATOM 2238 C CA . GLY A 1 293 ? -21.406 0.267 -5.964 1.00 31.03 293 GLY A CA 1
ATOM 2239 C C . GLY A 1 293 ? -20.298 0.454 -7.002 1.00 31.03 293 GLY A C 1
ATOM 2240 O O . GLY A 1 293 ? -19.939 1.596 -7.278 1.00 31.03 293 GLY A O 1
ATOM 2241 N N . ALA A 1 294 ? -19.710 -0.655 -7.463 1.00 30.41 294 ALA A N 1
ATOM 2242 C CA . ALA A 1 294 ? -18.425 -0.791 -8.163 1.00 30.41 294 ALA A CA 1
ATOM 2243 C C . ALA A 1 294 ? -18.225 0.071 -9.441 1.00 30.41 294 ALA A C 1
ATOM 2245 O O . ALA A 1 294 ? -17.904 -0.448 -10.505 1.00 30.41 294 ALA A O 1
ATOM 2246 N N . GLY A 1 295 ? -18.399 1.387 -9.358 1.00 26.97 295 GLY A N 1
ATOM 2247 C CA . GLY A 1 295 ? -18.457 2.303 -10.492 1.00 26.97 295 GLY A CA 1
ATOM 2248 C C . GLY A 1 295 ? -18.482 3.795 -10.140 1.00 26.97 295 GLY A C 1
ATOM 2249 O O . GLY A 1 295 ? -18.351 4.608 -11.050 1.00 26.97 295 GLY A O 1
ATOM 2250 N N . ALA A 1 296 ? -18.589 4.195 -8.869 1.00 29.09 296 ALA A N 1
ATOM 2251 C CA . ALA A 1 296 ? -18.356 5.590 -8.492 1.00 29.09 296 ALA A CA 1
ATOM 2252 C C . ALA A 1 296 ? -16.858 5.812 -8.241 1.00 29.09 296 ALA A C 1
ATOM 2254 O O . ALA A 1 296 ? -16.366 5.655 -7.126 1.00 29.09 296 ALA A O 1
ATOM 2255 N N . SER A 1 297 ? -16.125 6.157 -9.302 1.00 34.56 297 SER A N 1
ATOM 2256 C CA . SER A 1 297 ? -14.823 6.812 -9.155 1.00 34.56 297 SER A CA 1
ATOM 2257 C C . SER A 1 297 ? -15.034 8.055 -8.283 1.00 34.56 297 SER A C 1
ATOM 2259 O O . SER A 1 297 ? -15.934 8.836 -8.609 1.00 34.56 297 SER A O 1
ATOM 2261 N N . PRO A 1 298 ? -14.279 8.261 -7.187 1.00 38.81 298 PRO A N 1
ATOM 2262 C CA . PRO A 1 298 ? -14.402 9.489 -6.421 1.00 38.81 298 PRO A CA 1
ATOM 2263 C C . PRO A 1 298 ? -14.092 10.646 -7.375 1.00 38.81 298 PRO A C 1
ATOM 2265 O O . PRO A 1 298 ? -13.012 10.716 -7.964 1.00 38.81 298 PRO A O 1
ATOM 2268 N N . SER A 1 299 ? -15.096 11.493 -7.608 1.00 36.09 299 SER A N 1
ATOM 2269 C CA . SER A 1 299 ? -14.916 12.798 -8.239 1.00 36.09 299 SER A CA 1
ATOM 2270 C C . SER A 1 299 ? -13.770 13.502 -7.520 1.00 36.09 299 SER A C 1
ATOM 2272 O O . SER A 1 299 ? -13.710 13.413 -6.296 1.00 36.09 299 SER A O 1
ATOM 2274 N N . ALA A 1 300 ? -12.878 14.161 -8.269 1.00 37.97 300 ALA A N 1
ATOM 2275 C CA . ALA A 1 300 ? -11.736 14.906 -7.740 1.00 37.97 300 ALA A CA 1
ATOM 2276 C C . ALA A 1 300 ? -12.123 15.614 -6.431 1.00 37.97 300 ALA A C 1
ATOM 2278 O O . ALA A 1 300 ? -12.991 16.489 -6.438 1.00 37.97 300 ALA A O 1
ATOM 2279 N N . ALA A 1 301 ? -11.563 15.140 -5.315 1.00 46.59 301 ALA A N 1
ATOM 2280 C CA . ALA A 1 301 ? -11.887 15.637 -3.988 1.00 46.59 301 ALA A CA 1
ATOM 2281 C C . ALA A 1 301 ? -11.575 17.136 -3.939 1.00 46.59 301 ALA A C 1
ATOM 2283 O O . ALA A 1 301 ? -10.475 17.542 -4.311 1.00 46.59 301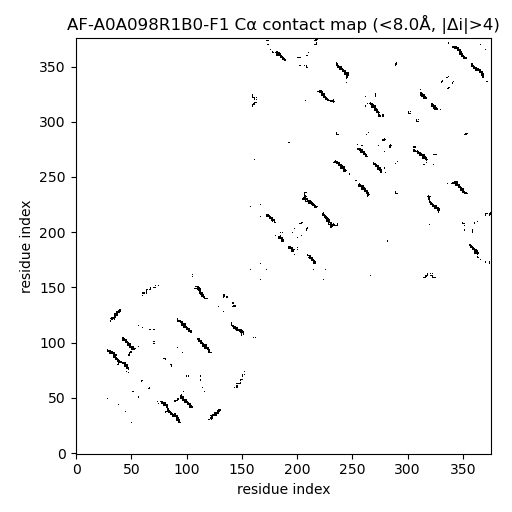 ALA A O 1
ATOM 2284 N N . ASP A 1 302 ? -12.542 17.949 -3.509 1.00 46.72 302 ASP A N 1
ATOM 2285 C CA . ASP A 1 302 ? -12.276 19.333 -3.122 1.00 46.72 302 ASP A CA 1
ATOM 2286 C C . ASP A 1 302 ? -11.386 19.299 -1.865 1.00 46.72 302 ASP A C 1
ATOM 2288 O O . ASP A 1 302 ? -11.878 18.866 -0.817 1.00 46.72 302 ASP A O 1
ATOM 2292 N N . PRO A 1 303 ? -10.105 19.716 -1.938 1.00 46.59 303 PRO A N 1
ATOM 2293 C CA . PRO A 1 303 ? -9.167 19.631 -0.818 1.00 46.59 303 PRO A CA 1
ATOM 2294 C C . PRO A 1 303 ? -9.584 20.480 0.392 1.00 46.59 303 PRO A C 1
ATOM 2296 O O . PRO A 1 303 ? -9.006 20.335 1.465 1.00 46.59 303 PRO A O 1
ATOM 2299 N N . GLY A 1 304 ? -10.549 21.394 0.220 1.00 50.09 304 GLY A N 1
ATOM 2300 C CA . GLY A 1 304 ? -11.068 22.257 1.279 1.00 50.09 304 GLY A CA 1
ATOM 2301 C C . GLY A 1 304 ? -12.282 21.706 2.030 1.00 50.09 304 GLY A C 1
ATOM 2302 O O . GLY A 1 304 ? -12.672 22.306 3.032 1.00 50.09 304 GLY A O 1
ATOM 2303 N N . ASN A 1 305 ? -12.890 20.602 1.577 1.00 60.50 305 ASN A N 1
ATOM 2304 C CA . ASN A 1 305 ? -14.030 20.002 2.267 1.00 60.50 305 ASN A CA 1
ATOM 2305 C C . ASN A 1 305 ? -13.550 18.923 3.261 1.00 60.50 305 ASN A C 1
ATOM 23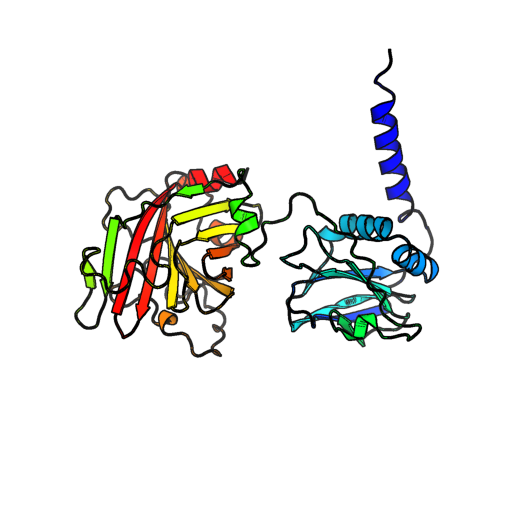07 O O . ASN A 1 305 ? -13.088 17.875 2.807 1.00 60.50 305 ASN A O 1
ATOM 2311 N N . PRO A 1 306 ? -13.686 19.124 4.587 1.00 58.31 306 PRO A N 1
ATOM 2312 C CA . PRO A 1 306 ? -13.284 18.128 5.585 1.00 58.31 306 PRO A CA 1
ATOM 2313 C C . PRO A 1 306 ? -14.061 16.805 5.475 1.00 58.31 306 PRO A C 1
ATOM 2315 O O . PRO A 1 306 ? -13.585 15.785 5.965 1.00 58.31 306 PRO A O 1
ATOM 2318 N N . ASP A 1 307 ? -15.210 16.802 4.792 1.00 66.25 307 ASP A N 1
ATOM 2319 C CA . ASP A 1 307 ? -16.027 15.603 4.583 1.00 66.25 307 ASP A CA 1
ATOM 2320 C C . ASP A 1 307 ? -15.566 14.757 3.378 1.00 66.25 307 ASP A C 1
ATOM 2322 O O . ASP A 1 307 ? -16.097 13.670 3.142 1.00 66.25 307 ASP A O 1
ATOM 2326 N N . ASN A 1 308 ? -14.591 15.235 2.592 1.00 75.56 308 ASN A N 1
ATOM 2327 C CA . ASN A 1 308 ? -14.086 14.520 1.422 1.00 75.56 308 ASN A CA 1
ATOM 2328 C C . ASN A 1 308 ? -12.763 13.799 1.732 1.00 75.56 308 ASN A C 1
ATOM 2330 O O . ASN A 1 308 ? -11.787 14.449 2.117 1.00 75.56 308 ASN A O 1
ATOM 2334 N N . PRO A 1 309 ? -12.668 12.480 1.483 1.00 84.88 309 PRO A N 1
ATOM 2335 C CA . PRO A 1 309 ? -11.412 11.769 1.649 1.00 84.88 309 PRO A CA 1
ATOM 2336 C C . PRO A 1 309 ? -10.400 12.172 0.570 1.00 84.88 309 PRO A C 1
ATOM 2338 O O . PRO A 1 309 ? -10.729 12.279 -0.614 1.00 84.88 309 PRO A O 1
ATOM 2341 N N . ILE A 1 310 ? -9.137 12.318 0.964 1.00 86.44 310 ILE A N 1
ATOM 2342 C CA . ILE A 1 310 ? -8.004 12.549 0.063 1.00 86.44 310 ILE A CA 1
ATOM 2343 C C . ILE A 1 310 ? -7.400 11.193 -0.314 1.00 86.44 310 ILE A C 1
ATOM 2345 O O . ILE A 1 310 ? -7.060 10.393 0.555 1.00 86.44 310 ILE A O 1
ATOM 2349 N N . TYR A 1 311 ? -7.240 10.920 -1.610 1.00 84.75 311 TYR A N 1
ATOM 2350 C CA . TYR A 1 311 ? -6.515 9.732 -2.071 1.00 84.75 311 TYR A CA 1
ATOM 2351 C C . TYR A 1 311 ? -5.031 9.849 -1.714 1.00 84.75 311 TYR A C 1
ATOM 2353 O O . TYR A 1 311 ? -4.372 10.808 -2.111 1.00 84.75 311 TYR A O 1
ATOM 2361 N N . MET A 1 312 ? -4.500 8.858 -1.003 1.00 89.50 312 MET A N 1
ATOM 2362 C CA . MET A 1 312 ? -3.108 8.858 -0.548 1.00 89.50 312 MET A CA 1
ATOM 2363 C C . MET A 1 312 ? -2.244 7.752 -1.121 1.00 89.50 312 MET A C 1
ATOM 2365 O O . MET A 1 312 ? -1.035 7.742 -0.898 1.00 89.50 312 MET A O 1
ATOM 2369 N N . GLY A 1 313 ? -2.840 6.814 -1.837 1.00 86.69 313 GLY A N 1
ATOM 2370 C CA . GLY A 1 313 ? -2.113 5.694 -2.396 1.00 86.69 313 GLY A CA 1
ATOM 2371 C C . GLY A 1 313 ? -2.995 4.473 -2.511 1.00 86.69 313 GLY A C 1
ATOM 2372 O O . GLY A 1 313 ? -4.213 4.574 -2.640 1.00 86.69 313 GLY A O 1
ATOM 2373 N N . GLN A 1 314 ? -2.367 3.311 -2.484 1.00 86.62 314 GLN A N 1
ATOM 2374 C CA . GLN A 1 314 ? -3.021 2.057 -2.819 1.00 86.62 314 GLN A CA 1
ATOM 2375 C C . GLN A 1 314 ? -2.596 0.950 -1.871 1.00 86.62 314 GLN A C 1
ATOM 2377 O O . GLN A 1 314 ? -1.502 0.984 -1.303 1.00 86.62 314 GLN A O 1
ATOM 2382 N N . TYR A 1 315 ? -3.458 -0.048 -1.739 1.00 89.12 315 TYR A N 1
ATOM 2383 C CA . TYR A 1 315 ? -3.159 -1.276 -1.031 1.00 89.12 315 TYR A CA 1
ATOM 2384 C C . TYR A 1 315 ? -3.332 -2.497 -1.932 1.00 89.12 315 TYR A C 1
ATOM 2386 O O . TYR A 1 315 ? -4.083 -2.482 -2.910 1.00 89.12 315 TYR A O 1
ATOM 2394 N N . GLY A 1 316 ? -2.649 -3.566 -1.551 1.00 87.38 316 GLY A N 1
ATOM 2395 C CA . GLY A 1 316 ? -2.805 -4.927 -2.028 1.00 87.38 316 GLY A CA 1
ATOM 2396 C C . GLY A 1 316 ? -3.171 -5.806 -0.838 1.00 87.38 316 GLY A C 1
ATOM 2397 O O . GLY A 1 316 ? -2.664 -5.618 0.265 1.00 87.38 316 GLY A O 1
ATOM 2398 N N . ALA A 1 317 ? -4.087 -6.742 -1.037 1.00 87.44 317 ALA A N 1
ATOM 2399 C CA . ALA A 1 317 ? -4.580 -7.625 0.005 1.00 87.44 317 ALA A CA 1
ATOM 2400 C C . ALA A 1 317 ? -4.493 -9.086 -0.436 1.00 87.44 317 ALA A C 1
ATOM 2402 O O . ALA A 1 317 ? -4.905 -9.461 -1.540 1.00 87.44 317 ALA A O 1
ATOM 2403 N N . SER A 1 318 ? -3.978 -9.913 0.468 1.00 87.69 318 SER A N 1
ATOM 2404 C CA . SER A 1 318 ? -4.083 -11.365 0.410 1.00 87.69 318 SER A CA 1
ATOM 2405 C C . SER A 1 318 ? -5.277 -11.829 1.248 1.00 87.69 318 SER A C 1
ATOM 2407 O O . SER A 1 318 ? -6.052 -11.025 1.760 1.00 87.69 318 SER A O 1
ATOM 2409 N N . ASN A 1 319 ? -5.424 -13.142 1.429 1.00 88.88 319 ASN A N 1
ATOM 2410 C CA . ASN A 1 319 ? -6.411 -13.648 2.376 1.00 88.88 319 ASN A CA 1
ATOM 2411 C C . ASN A 1 319 ? -6.096 -13.218 3.815 1.00 88.88 319 ASN A C 1
ATOM 2413 O O . ASN A 1 319 ? -7.024 -13.055 4.584 1.00 88.88 319 ASN A O 1
ATOM 2417 N N . PHE A 1 320 ? -4.829 -13.047 4.192 1.00 91.62 320 PHE A N 1
ATOM 2418 C CA . PHE A 1 320 ? -4.414 -12.902 5.596 1.00 91.62 320 PHE A CA 1
ATOM 2419 C C . PHE A 1 320 ? -3.611 -11.628 5.864 1.00 91.62 320 PHE A C 1
ATOM 2421 O O . PHE A 1 320 ? -3.109 -11.436 6.969 1.00 91.62 320 PHE A O 1
ATOM 2428 N N . SER A 1 321 ? -3.450 -10.769 4.859 1.00 91.62 321 SER A N 1
ATOM 2429 C CA . SER A 1 321 ? -2.649 -9.556 4.968 1.00 91.62 321 SER A CA 1
ATOM 2430 C C . SER A 1 321 ? -3.167 -8.441 4.078 1.00 91.62 321 SER A C 1
ATOM 2432 O O . SER A 1 321 ? -3.754 -8.687 3.025 1.00 91.62 321 SER A O 1
ATOM 2434 N N . VAL A 1 322 ? -2.877 -7.217 4.496 1.00 92.25 322 VAL A N 1
ATOM 2435 C CA . VAL A 1 322 ? -3.025 -5.996 3.714 1.00 92.25 322 VAL A CA 1
ATOM 2436 C C . VAL A 1 322 ? -1.693 -5.268 3.746 1.00 92.25 322 VAL A C 1
ATOM 2438 O O . VAL A 1 322 ? -1.088 -5.119 4.804 1.00 92.25 322 VAL A O 1
ATOM 2441 N N . GLU A 1 323 ? -1.250 -4.815 2.585 1.00 92.44 323 GLU A N 1
ATOM 2442 C CA . GLU A 1 323 ? -0.032 -4.042 2.375 1.00 92.44 323 GLU A CA 1
ATOM 2443 C C . GLU A 1 323 ? -0.426 -2.747 1.677 1.00 92.44 323 GLU A C 1
ATOM 2445 O O . GLU A 1 323 ? -1.157 -2.791 0.695 1.00 92.44 323 GLU A O 1
ATOM 2450 N N . ALA A 1 324 ? 0.032 -1.601 2.159 1.00 91.69 324 ALA A N 1
ATOM 2451 C CA . ALA A 1 324 ? -0.351 -0.291 1.653 1.00 91.69 324 ALA A CA 1
ATOM 2452 C C . ALA A 1 324 ? 0.872 0.598 1.424 1.00 91.69 324 ALA A C 1
ATOM 2454 O O . ALA A 1 324 ? 1.819 0.565 2.210 1.00 91.69 324 ALA A O 1
ATOM 2455 N N . ALA A 1 325 ? 0.824 1.412 0.367 1.00 90.56 325 ALA A N 1
ATOM 2456 C CA . ALA A 1 325 ? 1.731 2.534 0.126 1.00 90.56 325 ALA A CA 1
ATOM 2457 C C . ALA A 1 325 ? 0.928 3.783 0.386 1.00 90.56 325 ALA A C 1
ATOM 2459 O O . ALA A 1 325 ? -0.092 4.025 -0.262 1.00 90.56 325 ALA A O 1
ATOM 2460 N N . ILE A 1 326 ? 1.424 4.568 1.323 1.00 91.94 326 ILE A N 1
ATOM 2461 C CA . ILE A 1 326 ? 0.843 5.832 1.715 1.00 91.94 326 ILE A CA 1
ATOM 2462 C C . ILE A 1 326 ? 1.839 6.905 1.301 1.00 91.94 326 ILE A C 1
ATOM 2464 O O . ILE A 1 326 ? 3.002 6.859 1.708 1.00 91.94 326 ILE A O 1
ATOM 2468 N N . SER A 1 327 ? 1.394 7.862 0.493 1.00 90.00 327 SER A N 1
ATOM 2469 C CA . SER A 1 327 ? 2.226 8.964 0.024 1.00 90.00 327 SER A CA 1
ATOM 2470 C C . SER A 1 327 ? 2.816 9.722 1.207 1.00 90.00 327 SER A C 1
ATOM 2472 O O . SER A 1 327 ? 2.097 10.276 2.045 1.00 90.00 327 SER A O 1
ATOM 2474 N N . ARG A 1 328 ? 4.147 9.771 1.261 1.00 91.44 328 ARG A N 1
ATOM 2475 C CA . ARG A 1 328 ? 4.855 10.525 2.291 1.00 91.44 328 ARG A CA 1
ATOM 2476 C C . ARG A 1 328 ? 4.636 12.024 2.126 1.00 91.44 328 ARG A C 1
ATOM 2478 O O . ARG A 1 328 ? 4.447 12.696 3.130 1.00 91.44 328 ARG A O 1
ATOM 2485 N N . ALA A 1 329 ? 4.627 12.521 0.889 1.00 90.12 329 ALA A N 1
ATOM 2486 C CA . ALA A 1 329 ? 4.432 13.940 0.599 1.00 90.12 329 ALA A CA 1
ATOM 2487 C C . ALA A 1 329 ? 3.112 14.459 1.194 1.00 90.12 329 ALA A C 1
ATOM 2489 O O . ALA A 1 329 ? 3.102 15.484 1.863 1.00 90.12 329 ALA A O 1
ATOM 2490 N N . ILE A 1 330 ? 2.022 13.692 1.064 1.00 90.44 330 ILE A N 1
ATOM 2491 C CA . ILE A 1 330 ? 0.733 14.079 1.655 1.00 90.44 330 ILE A CA 1
ATOM 2492 C C . ILE A 1 330 ? 0.831 14.115 3.186 1.00 90.44 330 ILE A C 1
ATOM 2494 O O . ILE A 1 330 ? 0.399 15.075 3.811 1.00 90.44 330 ILE A O 1
ATOM 2498 N N . LEU A 1 331 ? 1.448 13.113 3.817 1.00 90.88 331 LEU A N 1
ATOM 2499 C CA . LEU A 1 331 ? 1.666 13.117 5.270 1.00 90.88 331 LEU A CA 1
ATOM 2500 C C . LEU A 1 331 ? 2.581 14.274 5.741 1.00 90.88 331 LEU A C 1
ATOM 2502 O O . LEU A 1 331 ? 2.401 14.788 6.849 1.00 90.88 331 LEU A O 1
ATOM 2506 N N . GLU A 1 332 ? 3.542 14.700 4.916 1.00 91.69 332 GLU A N 1
ATOM 2507 C CA . GLU A 1 332 ? 4.382 15.884 5.151 1.00 91.69 332 GLU A CA 1
ATOM 2508 C C . GLU A 1 332 ? 3.565 17.180 5.115 1.00 91.69 332 GLU A C 1
ATOM 2510 O O . GLU A 1 332 ? 3.746 18.011 6.005 1.00 91.69 332 GLU A O 1
ATOM 2515 N N . ASP A 1 333 ? 2.609 17.314 4.192 1.00 90.81 333 ASP A N 1
ATOM 2516 C CA . ASP A 1 333 ? 1.710 18.477 4.117 1.00 90.81 333 ASP A CA 1
ATOM 2517 C C . ASP A 1 333 ? 0.856 18.633 5.388 1.00 90.81 333 ASP A C 1
ATOM 2519 O O . ASP A 1 333 ? 0.553 19.748 5.820 1.00 90.81 333 ASP A O 1
ATOM 2523 N N . PHE A 1 334 ? 0.531 17.520 6.055 1.00 88.31 334 PHE A N 1
ATOM 2524 C CA . PHE A 1 334 ? -0.131 17.531 7.363 1.00 88.31 334 PHE A CA 1
ATOM 2525 C C . PHE A 1 334 ? 0.838 17.683 8.547 1.00 88.31 334 PHE A C 1
ATOM 2527 O O . PHE A 1 334 ? 0.389 17.816 9.687 1.00 88.31 334 PHE A O 1
ATOM 2534 N N . GLY A 1 335 ? 2.152 17.722 8.317 1.00 88.69 335 GLY A N 1
ATOM 2535 C CA . GLY A 1 335 ? 3.177 17.979 9.329 1.00 88.69 335 GLY A CA 1
ATOM 2536 C C . GLY A 1 335 ? 3.584 16.768 10.174 1.00 88.69 335 GLY A C 1
ATOM 2537 O O . GLY A 1 335 ? 4.147 16.955 11.252 1.00 88.69 335 GLY A O 1
ATOM 2538 N N . PHE A 1 336 ? 3.329 15.534 9.723 1.00 85.38 336 PHE A N 1
ATOM 2539 C CA . PHE A 1 336 ? 3.627 14.318 10.504 1.00 85.38 336 PHE A CA 1
ATOM 2540 C C . PHE A 1 336 ? 5.111 13.974 10.628 1.00 85.38 336 PHE A C 1
ATOM 2542 O O . PHE A 1 336 ? 5.487 13.165 11.473 1.00 85.38 336 PHE A O 1
ATOM 2549 N N . PHE A 1 337 ? 5.963 14.612 9.831 1.00 84.62 337 PHE A N 1
ATOM 2550 C CA . PHE A 1 337 ? 7.414 14.439 9.900 1.00 84.62 337 PHE A CA 1
ATOM 2551 C C . PHE A 1 337 ? 8.132 15.662 10.479 1.00 84.62 337 PHE A C 1
ATOM 2553 O O . PHE A 1 337 ? 9.364 15.710 10.498 1.00 84.62 337 PHE A O 1
ATOM 2560 N N . ASN A 1 338 ? 7.375 16.640 10.986 1.00 86.62 338 ASN A N 1
ATOM 2561 C CA . ASN A 1 338 ? 7.944 17.794 11.668 1.00 86.62 338 ASN A CA 1
ATOM 2562 C C . ASN A 1 338 ? 8.565 17.366 13.008 1.00 86.62 338 ASN A C 1
ATOM 2564 O O . ASN A 1 338 ? 8.055 16.451 13.656 1.00 86.62 338 ASN A O 1
ATOM 2568 N N . PRO A 1 339 ? 9.626 18.044 13.489 1.00 82.25 339 PRO A N 1
ATOM 2569 C CA . PRO A 1 339 ? 10.227 17.744 14.790 1.00 82.25 339 PRO A CA 1
ATOM 2570 C C . PRO A 1 339 ? 9.233 17.779 15.960 1.00 82.25 339 PRO A C 1
ATOM 2572 O O . PRO A 1 339 ? 9.393 17.036 16.919 1.00 82.25 339 PRO A O 1
ATOM 2575 N N . GLU A 1 340 ? 8.189 18.603 15.861 1.00 79.06 340 GLU A N 1
ATOM 2576 C CA . GLU A 1 340 ? 7.121 18.707 16.863 1.00 79.06 340 GLU A CA 1
ATOM 2577 C C . GLU A 1 340 ? 6.217 17.464 16.923 1.00 79.06 340 GLU A C 1
ATOM 2579 O O . GLU A 1 340 ? 5.605 17.210 17.954 1.00 79.06 340 GLU A O 1
ATOM 2584 N N . ALA A 1 341 ? 6.163 16.660 15.855 1.00 78.94 341 ALA A N 1
ATOM 2585 C CA . ALA A 1 341 ? 5.384 15.421 15.792 1.00 78.94 341 ALA A CA 1
ATOM 2586 C C . ALA A 1 341 ? 6.137 14.202 16.365 1.00 78.94 341 ALA A C 1
ATOM 2588 O O . ALA A 1 341 ? 5.625 13.083 16.315 1.00 78.94 341 ALA A O 1
ATOM 2589 N N . GLN A 1 342 ? 7.348 14.387 16.913 1.00 81.44 342 GLN A N 1
ATOM 2590 C CA . GLN A 1 342 ? 8.142 13.290 17.488 1.00 81.44 342 GLN A CA 1
ATOM 2591 C C . GLN A 1 342 ? 7.464 12.623 18.690 1.00 81.44 342 GLN A C 1
ATOM 2593 O O . GLN A 1 342 ? 7.622 11.417 18.874 1.00 81.44 342 GLN A O 1
ATOM 2598 N N . ASP A 1 343 ? 6.668 13.379 19.447 1.00 85.81 343 ASP A N 1
ATOM 2599 C CA . ASP A 1 343 ? 5.861 12.863 20.560 1.00 85.81 343 ASP A CA 1
ATOM 2600 C C . ASP A 1 343 ? 4.494 12.330 20.102 1.00 85.81 343 ASP A C 1
ATOM 2602 O O . ASP A 1 343 ? 3.633 12.010 20.924 1.00 85.81 343 ASP A O 1
ATOM 2606 N N . GLY A 1 344 ? 4.247 12.287 18.794 1.00 88.88 344 GLY A N 1
ATOM 2607 C CA . GLY A 1 344 ? 3.000 11.806 18.234 1.00 88.88 344 GLY A CA 1
ATOM 2608 C C . GLY A 1 344 ? 2.905 10.282 18.183 1.00 88.88 344 GLY A C 1
ATOM 2609 O O . GLY A 1 344 ? 3.883 9.550 18.359 1.00 88.88 344 GLY A O 1
ATOM 2610 N N . VAL A 1 345 ? 1.695 9.791 17.935 1.00 91.94 345 VAL A N 1
ATOM 2611 C CA . VAL A 1 345 ? 1.375 8.360 17.891 1.00 91.94 345 VAL A CA 1
ATOM 2612 C C . VAL A 1 345 ? 0.438 8.047 16.730 1.00 91.94 345 VAL A C 1
ATOM 2614 O O . VAL A 1 345 ? -0.344 8.893 16.300 1.00 91.94 345 VAL A O 1
ATOM 2617 N N . ILE A 1 346 ? 0.507 6.812 16.249 1.00 92.50 346 ILE A N 1
ATOM 2618 C CA . ILE A 1 346 ? -0.490 6.195 15.382 1.00 92.50 346 ILE A CA 1
ATOM 2619 C C . ILE A 1 346 ? -1.332 5.272 16.257 1.00 92.50 346 ILE A C 1
ATOM 2621 O O . ILE A 1 346 ? -0.821 4.281 16.777 1.00 92.50 346 ILE A O 1
ATOM 2625 N N . GLU A 1 347 ? -2.607 5.583 16.429 1.00 92.25 347 GLU A N 1
ATOM 2626 C CA . GLU A 1 347 ? -3.574 4.666 17.015 1.00 92.25 347 GLU A CA 1
ATOM 2627 C C . GLU A 1 347 ? -4.102 3.722 15.931 1.00 92.25 347 GLU A C 1
ATOM 2629 O O . GLU A 1 347 ? -4.598 4.149 14.885 1.00 92.25 347 GLU A O 1
ATOM 2634 N N . LEU A 1 348 ? -3.950 2.422 16.177 1.00 93.44 348 LEU A N 1
ATOM 2635 C CA . LEU A 1 348 ? -4.319 1.371 15.241 1.00 93.44 348 LEU A CA 1
ATOM 2636 C C . LEU A 1 348 ? -5.636 0.714 15.644 1.00 93.44 348 LEU A C 1
ATOM 2638 O O . LEU A 1 348 ? -5.792 0.228 16.770 1.00 93.44 348 LEU A O 1
ATOM 2642 N N . SER A 1 349 ? -6.535 0.600 14.672 1.00 93.81 349 SER A N 1
ATOM 2643 C CA . SER A 1 349 ? -7.799 -0.112 14.825 1.00 93.81 349 SER A CA 1
ATOM 2644 C C . SER A 1 349 ? -8.228 -0.819 13.539 1.00 93.81 349 SER A C 1
ATOM 2646 O O . SER A 1 349 ? -7.706 -0.567 12.449 1.00 93.81 349 SER A O 1
ATOM 2648 N N . THR A 1 350 ? -9.176 -1.742 13.676 1.00 94.50 350 THR A N 1
ATOM 2649 C CA . THR A 1 350 ? -9.908 -2.328 12.545 1.00 94.50 350 THR A CA 1
ATOM 2650 C C . THR A 1 350 ? -11.392 -2.075 12.710 1.00 94.50 350 THR A C 1
ATOM 2652 O O . THR A 1 350 ? -11.913 -2.315 13.796 1.00 94.50 350 THR A O 1
ATOM 2655 N N . GLY A 1 351 ? -12.070 -1.675 11.641 1.00 93.19 351 GLY A N 1
ATOM 2656 C CA . GLY A 1 351 ? -13.527 -1.592 11.575 1.00 93.19 351 GLY A CA 1
ATOM 2657 C C . GLY A 1 351 ? -14.101 -2.731 10.737 1.00 93.19 351 GLY A C 1
ATOM 2658 O O . GLY A 1 351 ? -13.544 -3.063 9.694 1.00 93.19 351 GLY A O 1
ATOM 2659 N N . VAL A 1 352 ? -15.208 -3.327 11.171 1.00 93.00 352 VAL A N 1
ATOM 2660 C CA . VAL A 1 352 ? -15.975 -4.305 10.384 1.00 93.00 352 VAL A CA 1
ATOM 2661 C C . VAL A 1 352 ? -17.435 -3.884 10.374 1.00 93.00 352 VAL A C 1
ATOM 2663 O O . VAL A 1 352 ? -18.002 -3.617 11.434 1.00 93.00 352 VAL A O 1
ATOM 2666 N N . SER A 1 353 ? -18.051 -3.848 9.190 1.00 87.12 353 SER A N 1
ATOM 2667 C CA . SER A 1 353 ? -19.485 -3.581 9.052 1.00 87.12 353 SER A CA 1
ATOM 2668 C C . SER A 1 353 ? -20.213 -4.731 8.364 1.00 87.12 353 SER A C 1
ATOM 2670 O O . SER A 1 353 ? -19.794 -5.162 7.290 1.00 87.12 353 SER A O 1
ATOM 2672 N N . ASP A 1 354 ? -21.337 -5.166 8.927 1.00 86.81 354 ASP A N 1
ATOM 2673 C CA . ASP A 1 354 ? -22.297 -6.046 8.256 1.00 86.81 354 ASP A CA 1
ATOM 2674 C C . ASP A 1 354 ? -23.697 -5.868 8.865 1.00 86.81 354 ASP A C 1
ATOM 2676 O O . ASP A 1 354 ? -23.847 -5.584 10.054 1.00 86.81 354 ASP A O 1
ATOM 2680 N N . ALA A 1 355 ? -24.737 -6.024 8.044 1.00 87.12 355 ALA A N 1
ATOM 2681 C CA . ALA A 1 355 ? -26.145 -5.996 8.452 1.00 87.12 355 ALA A CA 1
ATOM 2682 C C . ALA A 1 355 ? -26.561 -4.792 9.336 1.00 87.12 355 ALA A C 1
ATOM 2684 O O . ALA A 1 355 ? -27.407 -4.923 10.222 1.00 87.12 355 ALA A O 1
ATOM 2685 N N . GLY A 1 356 ? -25.982 -3.608 9.096 1.00 85.56 356 GLY A N 1
ATOM 2686 C CA . GLY A 1 356 ? -26.277 -2.388 9.864 1.00 85.56 356 GLY A CA 1
ATOM 2687 C C . GLY A 1 356 ? -25.646 -2.347 11.261 1.00 85.56 356 GLY A C 1
ATOM 2688 O O . GLY A 1 356 ? -26.028 -1.512 12.082 1.00 85.56 356 GLY A O 1
ATOM 2689 N N . ILE A 1 357 ? -24.701 -3.247 11.538 1.00 88.81 357 ILE A N 1
ATOM 2690 C CA . ILE A 1 357 ? -23.839 -3.226 12.716 1.00 88.81 357 ILE A CA 1
ATOM 2691 C C . ILE A 1 357 ? -22.427 -2.900 12.242 1.00 88.81 357 ILE A C 1
ATOM 2693 O O . ILE A 1 357 ? -21.912 -3.536 11.324 1.00 88.81 357 ILE A O 1
ATOM 2697 N N . PHE A 1 358 ? -21.803 -1.929 12.892 1.00 92.00 358 PHE A N 1
ATOM 2698 C CA . PHE A 1 358 ? -20.388 -1.627 12.756 1.00 92.00 358 PHE A CA 1
ATOM 2699 C C . PHE A 1 358 ? -19.704 -1.887 14.096 1.00 92.00 358 PHE A C 1
ATOM 2701 O O . PHE A 1 358 ? -20.207 -1.458 15.136 1.00 92.00 358 PHE A O 1
ATOM 2708 N N . GLU A 1 359 ? -18.581 -2.598 14.088 1.00 93.75 359 GLU A N 1
ATOM 2709 C CA . GLU A 1 359 ? -17.725 -2.740 15.265 1.00 93.75 359 GLU A CA 1
ATOM 2710 C C . GLU A 1 359 ? -16.300 -2.326 14.930 1.00 93.75 359 GLU A C 1
ATOM 2712 O O . GLU A 1 359 ? -15.725 -2.768 13.934 1.00 93.75 359 GLU A O 1
ATOM 2717 N N . GLU A 1 360 ? -15.729 -1.503 15.799 1.00 93.69 360 GLU A N 1
ATOM 2718 C CA . GLU A 1 360 ? -14.353 -1.051 15.724 1.00 93.69 360 GLU A CA 1
ATOM 2719 C C . GLU A 1 360 ? -13.547 -1.583 16.905 1.00 93.69 360 GLU A C 1
ATOM 2721 O O . GLU A 1 360 ? -13.969 -1.500 18.060 1.00 93.69 360 GLU A O 1
ATOM 2726 N N . PHE A 1 361 ? -12.377 -2.132 16.597 1.00 93.69 361 PHE A N 1
ATOM 2727 C CA . PHE A 1 361 ? -11.491 -2.819 17.527 1.00 93.69 361 PHE A CA 1
ATOM 2728 C C . PHE A 1 361 ? -10.176 -2.046 17.634 1.00 93.69 361 PHE A C 1
ATOM 2730 O O . PHE A 1 361 ? -9.416 -1.998 16.668 1.00 93.69 361 PHE A O 1
ATOM 2737 N N . TYR A 1 362 ? -9.902 -1.455 18.796 1.00 92.19 362 TYR A N 1
ATOM 2738 C CA . TYR A 1 362 ? -8.697 -0.660 19.058 1.00 92.19 362 TYR A CA 1
ATOM 2739 C C . TYR A 1 362 ? -7.586 -1.542 19.634 1.00 92.19 362 TYR A C 1
ATOM 2741 O O . TYR A 1 362 ? -7.791 -2.174 20.671 1.00 92.19 362 TYR A O 1
ATOM 2749 N N . TYR A 1 363 ? -6.411 -1.579 18.999 1.00 88.75 363 TYR A N 1
ATOM 2750 C CA . TYR A 1 363 ? -5.313 -2.479 19.390 1.00 88.75 363 TYR A CA 1
ATOM 2751 C C . TYR A 1 363 ? -4.242 -1.799 20.233 1.00 88.75 363 TYR A C 1
ATOM 2753 O O . TYR A 1 363 ? -3.859 -2.320 21.277 1.00 88.75 363 TYR A O 1
ATOM 2761 N N . GLY A 1 364 ? -3.756 -0.636 19.805 1.00 86.50 364 GLY A N 1
ATOM 2762 C CA . GLY A 1 364 ? -2.654 0.019 20.495 1.00 86.50 364 GLY A CA 1
ATOM 2763 C C . GLY A 1 364 ? -2.153 1.280 19.808 1.00 86.50 364 GLY A C 1
ATOM 2764 O O . GLY A 1 364 ? -2.665 1.701 18.770 1.00 86.50 364 GLY A O 1
ATOM 2765 N N . LEU A 1 365 ? -1.129 1.868 20.425 1.00 90.06 365 LEU A N 1
ATOM 2766 C CA . LEU A 1 365 ? -0.456 3.074 19.959 1.00 90.06 365 LEU A CA 1
ATOM 2767 C C . LEU A 1 365 ? 0.943 2.715 19.454 1.00 90.06 365 LEU A C 1
ATOM 2769 O O . LEU A 1 365 ? 1.726 2.089 20.168 1.00 90.06 365 LEU A O 1
ATOM 2773 N N . ILE A 1 366 ? 1.270 3.146 18.242 1.00 91.06 366 ILE A N 1
ATOM 2774 C CA . ILE A 1 366 ? 2.602 3.043 17.649 1.00 91.06 366 ILE A CA 1
ATOM 2775 C C . ILE A 1 366 ? 3.238 4.436 17.701 1.00 91.06 366 ILE A C 1
ATOM 2777 O O . ILE A 1 366 ? 2.712 5.352 17.068 1.00 91.06 366 ILE A O 1
ATOM 2781 N N . PRO A 1 367 ? 4.352 4.652 18.419 1.00 91.31 367 PRO A N 1
ATOM 2782 C CA . PRO A 1 367 ? 4.976 5.971 18.456 1.00 91.31 367 PRO A CA 1
ATOM 2783 C C . PRO A 1 367 ? 5.461 6.400 17.063 1.00 91.31 367 PRO A C 1
ATOM 2785 O O . PRO A 1 367 ? 6.156 5.643 16.382 1.00 91.31 367 PRO A O 1
ATOM 2788 N N . LEU A 1 368 ? 5.151 7.629 16.638 1.00 89.81 368 LEU A N 1
ATOM 2789 C CA . LEU A 1 368 ? 5.567 8.133 15.323 1.00 89.81 368 LEU A CA 1
ATOM 2790 C C . LEU A 1 368 ? 7.090 8.171 15.190 1.00 89.81 368 LEU A C 1
ATOM 2792 O O . LEU A 1 368 ? 7.625 7.808 14.143 1.00 89.81 368 LEU A O 1
ATOM 2796 N N . ALA A 1 369 ? 7.805 8.520 16.263 1.00 88.88 369 ALA A N 1
ATOM 2797 C CA . ALA A 1 369 ? 9.265 8.485 16.285 1.00 88.88 369 ALA A CA 1
ATOM 2798 C C . ALA A 1 369 ? 9.831 7.113 15.880 1.00 88.88 369 ALA A C 1
ATOM 2800 O O . ALA A 1 369 ? 10.856 7.047 15.201 1.00 88.88 369 ALA A O 1
ATOM 2801 N N . GLU A 1 370 ? 9.160 6.020 16.245 1.00 88.81 370 GLU A N 1
ATOM 2802 C CA . GLU A 1 370 ? 9.591 4.675 15.877 1.00 88.81 370 GLU A CA 1
ATOM 2803 C C . GLU A 1 370 ? 9.434 4.387 14.385 1.00 88.81 370 GLU A C 1
ATOM 2805 O O . GLU A 1 370 ? 10.334 3.806 13.775 1.00 88.81 370 GLU A O 1
ATOM 2810 N N . VAL A 1 371 ? 8.322 4.833 13.799 1.00 87.12 371 VAL A N 1
ATOM 2811 C CA . VAL A 1 371 ? 8.054 4.710 12.361 1.00 87.12 371 VAL A CA 1
ATOM 2812 C C . VAL A 1 371 ? 9.065 5.534 11.561 1.00 87.12 371 VAL A C 1
ATOM 2814 O O . VAL A 1 371 ? 9.619 5.056 10.573 1.00 87.12 371 VAL A O 1
ATOM 2817 N N . ILE A 1 372 ? 9.364 6.751 12.026 1.00 84.69 372 ILE A N 1
ATOM 2818 C CA . ILE A 1 372 ? 10.292 7.679 11.367 1.00 84.69 372 ILE A CA 1
ATOM 2819 C C . ILE A 1 372 ? 11.736 7.171 11.425 1.00 84.69 372 ILE A C 1
ATOM 2821 O O . ILE A 1 372 ? 12.466 7.249 10.437 1.00 84.69 372 ILE A O 1
ATOM 2825 N N . GLN A 1 373 ? 12.172 6.656 12.577 1.00 79.81 373 GLN A N 1
ATOM 2826 C CA . GLN A 1 373 ? 13.537 6.153 12.749 1.00 79.81 373 GLN A CA 1
ATOM 2827 C C . GLN A 1 373 ? 13.768 4.813 12.045 1.00 79.81 373 GLN A C 1
ATOM 2829 O O . GLN A 1 373 ? 14.895 4.539 11.645 1.00 79.81 373 GLN A O 1
ATOM 2834 N N . GLY A 1 374 ? 12.727 3.991 11.879 1.00 66.06 374 GLY A N 1
ATOM 2835 C CA . GLY A 1 374 ? 12.820 2.697 11.196 1.00 66.06 374 GLY A CA 1
ATOM 2836 C C . GLY A 1 374 ? 13.104 2.778 9.691 1.00 66.06 374 GLY A C 1
ATOM 2837 O O . GLY A 1 374 ? 13.409 1.754 9.093 1.00 66.06 374 GLY A O 1
ATOM 2838 N N . GLY A 1 375 ? 13.005 3.965 9.084 1.00 57.59 375 GLY A N 1
ATOM 2839 C CA . GLY A 1 375 ? 13.260 4.196 7.658 1.00 57.59 375 GLY A CA 1
ATOM 2840 C C . GLY A 1 375 ? 14.621 4.809 7.312 1.00 57.59 375 GLY A C 1
ATOM 2841 O O . GLY A 1 375 ? 14.799 5.254 6.179 1.00 57.59 375 GLY A O 1
ATOM 2842 N N . ARG A 1 376 ? 15.542 4.924 8.280 1.00 52.31 376 ARG A N 1
ATOM 2843 C CA . ARG A 1 376 ? 16.865 5.546 8.089 1.00 52.31 376 ARG A CA 1
ATOM 2844 C C . ARG A 1 376 ? 17.980 4.553 7.817 1.00 52.31 376 ARG A C 1
ATOM 2846 O O . ARG A 1 376 ? 17.964 3.469 8.438 1.00 52.31 376 ARG A O 1
#

Foldseek 3Di:
DDDPPPVVVVVVVVVVPVVPVVPPPDDPQPQLAWEKEFEQAQFKKFKAKDADDPVVLVCCQVPVVVLLVVCLVCVVVTDIDHHGGMDTGHTDGQAKMKIWMWTPPVPDPATFIKIFIAGGPCHPYYHYDDDPCLPVDPPPRGIRRHPGPGHCHPPPDDDQAAPCCVVVVPPLWDKDFFDQAFPWKWKQFPVFIDIDHLVPDPDNVHLQQRWGIKTWADEPWWIKIKTWGPAFNDQLKKKKKQKALAPPPDPDDPWGQKMWIDGPHDQKDWIWIQGTNQCVDSPRPDPCSVPPPPPPDPDPFPPPDSNTIDTFWMWGHDRTMIMTTGTVVVVVVSPCVPPSSQNMWIWIWMWGDDPRMIMIGTTDIHGSNVNVVSHD

Sequence (376 aa):
MDDSNGMKRRLQSLCFFGLLLLAAPGLFSQAGGTITVQNFSDVLMYVTTLPVTIQEFRELQTNPAKAATLAEELFPQMETILPGSYLPNLPSFTGETLILALQAESASAGYPISVKLIPGGSAGRAYALGQPDDQSDTSPDSIGMLPVTRIKPHPEPIRIDGRFVDWLSRPELRSYRQDSMPVVIIQQNNTGIRQITPGDSVFWRKGGAQLDVVKTLLTQENLYFMASSYQQITPGTSIILRLHKTAPKEQQSKTADVTIEIPVVRRGGPVYLWPGSALDTEAGLPQTASGPGAGASPSAADPGNPDNPIYMGQYGASNFSVEAAISRAILEDFGFFNPEAQDGVIELSTGVSDAGIFEEFYYGLIPLAEVIQGGR

Mean predicted aligned error: 14.33 Å